Protein AF-A0A165NT62-F1 (afdb_monomer)

Mean predicted aligned error: 22.48 Å

pLDDT: mean 78.44, std 21.03, range [30.36, 98.69]

Solvent-accessible surface area (backbone atoms only — not comparable to full-atom values): 24889 Å² total; per-residue (Å²): 137,85,81,83,83,85,82,81,82,83,83,80,86,77,81,86,83,77,86,80,75,87,80,79,89,75,90,65,97,76,67,52,65,57,55,52,49,51,50,48,31,52,48,32,44,74,72,62,78,40,68,102,75,48,83,80,72,85,88,57,55,73,69,57,46,53,51,48,50,53,50,50,50,50,52,48,54,50,49,52,52,52,50,53,51,50,52,53,50,52,51,51,52,54,52,52,49,52,52,48,53,53,50,52,50,53,49,50,56,50,50,51,51,49,55,50,51,52,51,52,50,52,53,50,52,53,51,48,54,51,52,52,53,52,50,54,52,51,52,51,51,51,54,50,53,52,52,50,51,52,51,51,52,54,50,52,52,52,50,52,54,51,51,54,51,50,52,55,52,52,51,53,52,51,50,56,48,51,54,51,52,49,53,52,51,56,51,49,54,61,52,67,76,48,91,68,93,72,81,73,89,60,71,77,65,75,74,57,71,89,68,77,82,68,66,95,54,86,46,71,66,54,51,50,48,53,52,51,52,50,53,50,52,50,52,50,52,50,51,52,51,50,53,52,49,52,51,51,50,50,54,50,52,50,49,52,52,49,52,56,61,69,66,65,60,100,69,91,65,74,70,65,55,54,53,53,50,52,52,50,52,48,51,51,54,52,51,51,53,50,54,59,55,68,70,71,67,85,83,83,91,82,88,81,89,83,90,78,84,90,80,82,93,80,67,61,74,67,56,52,50,57,50,49,55,53,52,49,54,49,51,54,49,53,50,52,53,49,54,49,51,51,49,52,53,52,52,52,51,52,53,52,48,52,52,52,51,51,51,55,48,52,53,48,50,61,58,65,75,53,73,91,70,62,68,69,70,78,46,44,68,64,50,51,53,52,49,52,52,51,54,50,53,50,51,51,53,53,52,50,52,50,51,54,51,50,50,52,53,49,51,52,52,56,52,58,62,73,76,108

Radius of gyration: 56.51 Å; Cα contacts (8 Å, |Δi|>4): 23; chains: 1; bounding box: 109×86×174 Å

Secondary structure (DSSP, 8-state):
----------------------------SSSHHHHHHHHHHHHHHHTTSS-TT----TTS-HHHHHHHHHHHHHHHHHHHHHHHHHHHHHHHHHHHHHHHHHHHHHHHHHHHHHHHHHHHHHHHHHHHHHHHHHHHHHHHHHHHHHHHHHHHHHHHHHHHHHHHHHHHHHHHHHHHHHHHHHHHHHHHHHHHTS------TTGGGTTS-TTSS--SS--HHHHHHHHHHHHHHHHHHHHHHHHHHHHHHHHHHHHHHHHHHHS--SS--HHHHHHHHHHHHHHHHHHHHHHHHHTSS---------------SSSHHHHHHHHHHHHHHHHHHHHHHHHHHHHHHHHHHHHHHHHHHHHHHHHHHHHHHS-S--HHHHHHHHHHHHHHHHHHHHHHHHHHHHHHHHHHHHHHHHHHHHT-

Sequence (420 aa):
MTTPKKLVHWALDVSFSGFGSPFSDTASSESTTTSSLDYINAQLLAHGFAHDRGLSLEGLSKEDTDRTVKCLLGMLSQRLADMSRTEELTTKMRTLSYDHERLMSMYRDATERAANAEREMNLHKSRLASMTRTLQSTEAAHKHTTSELQRTRTSMQALRTAHQAEVKRLEKEKERMAERWSKIADAQVKLGTTPAGLRCANADVIDAPDVQLRGRGQGFLEVALDQAETARKDLFEQNRRLKGLILSTANEMQRVVHVARVAESPEDPLETAGEKLAILMGSIRESITRLSKSTNEPKSEASASSKSRGSAPGSQKAIDSVEVDRLQAVIDKLRAELDEAQKQAATYAAQTQELFDRFAEDERLRRGEVGEMSVDLMTAPARDEERQRLDARFKELDEERKKFTEAAVRLGREKAVLEV

Organism: NCBI:txid1314783

Foldseek 3Di:
DDDDDDDDDPPPPPPPPPPPDPDDDDDDDPVVLVVLQVVLQVLCVVVVVDDDPGDDPPPDDPVVSVVVSVVSCVVSVVVVVVVVVVVVVVVVVVVVVVVVVVVVVVVVVVVVVVVVVVVVVVVVVVVVVVVVVVVVVVVVVVVVVVVVVVVVVVVVVVVVVVVVVVVVVVVVVVVVVVVVVVVVVVVVVVVVVDPDVDDDPCPVVVPPPPPPVPPDDCDPVNVVVVVVVVVVVVVVVVVVVVVVVVVVVVVVVVVLVVVVVVPPDPDDDPPVSVVVVVVVVVVVVVVVVVVVVVVPDDDDDDDDDDDDDDDDPDPVVVVVVVVVVVVVVVVVVVVVVVVVVVVVVVVVVVVVVVVVVVVVVVVVVVDVVDPDDPPCVVCVVVVVVVVVVVVVVVVVVVVVVVVVVVVVVVVVVVVVVVVD

Structure (mmCIF, N/CA/C/O backbone):
data_AF-A0A165NT62-F1
#
_entry.id   AF-A0A165NT62-F1
#
loop_
_atom_site.group_PDB
_atom_site.id
_atom_site.type_symbol
_atom_site.label_atom_id
_atom_site.label_alt_id
_atom_site.label_comp_id
_atom_site.label_asym_id
_atom_site.label_entity_id
_atom_site.label_seq_id
_atom_site.pdbx_PDB_ins_code
_atom_site.Cartn_x
_atom_site.Cartn_y
_atom_site.Cartn_z
_atom_site.occupancy
_atom_site.B_iso_or_equiv
_atom_site.auth_seq_id
_atom_site.auth_comp_id
_atom_site.auth_asym_id
_atom_site.auth_atom_id
_atom_site.pdbx_PDB_model_num
ATOM 1 N N . MET A 1 1 ? 14.618 20.786 -6.126 1.00 35.81 1 MET A N 1
ATOM 2 C CA . MET A 1 1 ? 15.850 20.287 -6.776 1.00 35.81 1 MET A CA 1
ATOM 3 C C . MET A 1 1 ? 15.646 20.278 -8.280 1.00 35.81 1 MET A C 1
ATOM 5 O O . MET A 1 1 ? 14.919 19.445 -8.799 1.00 35.81 1 MET A O 1
ATOM 9 N N . THR A 1 2 ? 16.207 21.271 -8.962 1.00 39.25 2 THR A N 1
ATOM 10 C CA . THR A 1 2 ? 16.099 21.474 -10.411 1.00 39.25 2 THR A CA 1
ATOM 11 C C . THR A 1 2 ? 17.280 20.812 -11.110 1.00 39.25 2 THR A C 1
ATOM 13 O O . THR A 1 2 ? 18.414 21.264 -10.978 1.00 39.25 2 THR A O 1
ATOM 16 N N . THR A 1 3 ? 17.029 19.735 -11.849 1.00 37.88 3 THR A N 1
ATOM 17 C CA . THR A 1 3 ? 18.039 19.093 -12.699 1.00 37.88 3 THR A CA 1
ATOM 18 C C . THR A 1 3 ? 18.246 19.904 -13.987 1.00 37.88 3 THR A C 1
ATOM 20 O O . THR A 1 3 ? 17.253 20.258 -14.632 1.00 37.88 3 THR A O 1
ATOM 23 N N . PRO A 1 4 ? 19.490 20.191 -14.409 1.00 44.72 4 PRO A N 1
ATOM 24 C CA . PRO A 1 4 ? 19.756 20.985 -15.604 1.00 44.72 4 PRO A CA 1
ATOM 25 C C . PRO A 1 4 ? 19.528 20.165 -16.884 1.00 44.72 4 PRO A C 1
ATOM 27 O O . PRO A 1 4 ? 20.030 19.049 -17.030 1.00 44.72 4 PRO A O 1
ATOM 30 N N . LYS A 1 5 ? 18.785 20.735 -17.841 1.00 46.62 5 LYS A N 1
ATOM 31 C CA . LYS A 1 5 ? 18.609 20.176 -19.189 1.00 46.62 5 LYS A CA 1
ATOM 32 C C . LYS A 1 5 ? 19.883 20.416 -20.008 1.00 46.62 5 LYS A C 1
ATOM 34 O O . LYS A 1 5 ? 20.160 21.545 -20.400 1.00 46.62 5 LYS A O 1
ATOM 39 N N . LYS A 1 6 ? 20.646 19.355 -20.288 1.00 44.91 6 LYS A N 1
ATOM 40 C CA . LYS A 1 6 ? 21.710 19.358 -21.306 1.00 44.91 6 LYS A CA 1
ATOM 41 C C . LYS A 1 6 ? 21.069 19.410 -22.698 1.00 44.91 6 LYS A C 1
ATOM 43 O O . LYS A 1 6 ? 20.623 18.385 -23.205 1.00 44.91 6 LYS A O 1
ATOM 48 N N . LEU A 1 7 ? 21.030 20.594 -23.311 1.00 37.78 7 LEU A N 1
ATOM 49 C CA . LEU A 1 7 ? 20.900 20.723 -24.763 1.00 37.78 7 LEU A CA 1
ATOM 50 C C . LEU A 1 7 ? 22.268 20.419 -25.382 1.00 37.78 7 LEU A C 1
ATOM 52 O O . LEU A 1 7 ? 23.212 21.186 -25.212 1.00 37.78 7 LEU A O 1
ATOM 56 N N . VAL A 1 8 ? 22.372 19.297 -26.087 1.00 37.44 8 VAL A N 1
ATOM 57 C CA . VAL A 1 8 ? 23.515 19.001 -26.956 1.00 37.44 8 VAL A CA 1
ATOM 58 C C . VAL A 1 8 ? 23.093 19.369 -28.374 1.00 37.44 8 VAL A C 1
ATOM 60 O O . VAL A 1 8 ? 22.312 18.657 -29.002 1.00 37.44 8 VAL A O 1
ATOM 63 N N . HIS A 1 9 ? 23.562 20.525 -28.840 1.00 32.22 9 HIS A N 1
ATOM 64 C CA . HIS A 1 9 ? 23.388 21.000 -30.209 1.00 32.22 9 HIS A CA 1
ATOM 65 C C . HIS A 1 9 ? 24.438 20.312 -31.092 1.00 32.22 9 HIS A C 1
ATOM 67 O O . HIS A 1 9 ? 25.623 20.624 -31.003 1.00 32.22 9 HIS A O 1
ATOM 73 N N . TRP A 1 10 ? 24.019 19.371 -31.936 1.00 38.12 10 TRP A N 1
ATOM 74 C CA . TRP A 1 10 ? 24.861 18.840 -33.010 1.00 38.12 10 TRP A CA 1
ATOM 75 C C . TRP A 1 10 ? 24.680 19.718 -34.247 1.00 38.12 10 TRP A C 1
ATOM 77 O O . TRP A 1 10 ? 23.841 19.443 -35.099 1.00 38.12 10 TRP A O 1
ATOM 87 N N . ALA A 1 11 ? 25.436 20.811 -34.321 1.00 36.56 11 ALA A N 1
ATOM 88 C CA . ALA A 1 11 ? 25.645 21.524 -35.575 1.00 36.56 11 ALA A CA 1
ATOM 89 C C . ALA A 1 11 ? 26.866 20.899 -36.260 1.00 36.56 11 ALA A C 1
ATOM 91 O O . ALA A 1 11 ? 28.003 21.224 -35.927 1.00 36.56 11 ALA A O 1
ATOM 92 N N . LEU A 1 12 ? 26.624 19.953 -37.168 1.00 34.59 12 LEU A N 1
ATOM 93 C CA . LEU A 1 12 ? 27.650 19.374 -38.033 1.00 34.59 12 LEU A CA 1
ATOM 94 C C . LEU A 1 12 ? 27.342 19.802 -39.467 1.00 34.59 12 LEU A C 1
ATOM 96 O O . LEU A 1 12 ? 26.862 19.027 -40.285 1.00 34.59 12 LEU A O 1
ATOM 100 N N . ASP A 1 13 ? 27.564 21.088 -39.723 1.00 36.16 13 ASP A N 1
ATOM 101 C CA . ASP A 1 13 ? 27.504 21.679 -41.055 1.00 36.16 13 ASP A CA 1
ATOM 102 C C . ASP A 1 13 ? 28.915 21.601 -41.654 1.00 36.16 13 ASP A C 1
ATOM 104 O O . ASP A 1 13 ? 29.708 22.541 -41.603 1.00 36.16 13 ASP A O 1
ATOM 108 N N . VAL A 1 14 ? 29.287 20.405 -42.118 1.00 36.56 14 VAL A N 1
ATOM 109 C CA . VAL A 1 14 ? 30.530 20.187 -42.867 1.00 36.56 14 VAL A CA 1
ATOM 110 C C . VAL A 1 14 ? 30.176 20.270 -44.344 1.00 36.56 14 VAL A C 1
ATOM 112 O O . VAL A 1 14 ? 29.919 19.272 -45.014 1.00 36.56 14 VAL A O 1
ATOM 115 N N . SER A 1 15 ? 30.148 21.501 -44.848 1.00 35.22 15 SER A N 1
ATOM 116 C CA . SER A 1 15 ? 30.191 21.777 -46.281 1.00 35.22 15 SER A CA 1
ATOM 117 C C . SER A 1 15 ? 31.546 21.321 -46.828 1.00 35.22 15 SER A C 1
ATOM 119 O O . SER A 1 15 ? 32.544 22.032 -46.742 1.00 35.22 15 SER A O 1
ATOM 121 N N . PHE A 1 16 ? 31.590 20.107 -47.374 1.00 37.41 16 PHE A N 1
ATOM 122 C CA . PHE A 1 16 ? 32.742 19.556 -48.090 1.00 37.41 16 PHE A CA 1
ATOM 123 C C . PHE A 1 16 ? 32.672 19.976 -49.571 1.00 37.41 16 PHE A C 1
ATOM 125 O O . PHE A 1 16 ? 32.507 19.157 -50.469 1.00 37.41 16 PHE A O 1
ATOM 132 N N . SER A 1 17 ? 32.754 21.282 -49.841 1.00 38.53 17 SER A N 1
ATOM 133 C CA . SER A 1 17 ? 32.900 21.846 -51.192 1.00 38.53 17 SER A CA 1
ATOM 134 C C . SER A 1 17 ? 34.313 22.406 -51.361 1.00 38.53 17 SER A C 1
ATOM 136 O O . SER A 1 17 ? 34.548 23.610 -51.387 1.00 38.53 17 SER A O 1
ATOM 138 N N . GLY A 1 18 ? 35.281 21.496 -51.443 1.00 40.38 18 GLY A N 1
ATOM 139 C CA . GLY A 1 18 ? 36.703 21.823 -51.544 1.00 40.38 18 GLY A CA 1
ATOM 140 C C . GLY A 1 18 ? 37.464 20.947 -52.532 1.00 40.38 18 GLY A C 1
ATOM 141 O O . GLY A 1 18 ? 38.625 20.651 -52.293 1.00 40.38 18 GLY A O 1
ATOM 142 N N . PHE A 1 19 ? 36.832 20.511 -53.626 1.00 40.09 19 PHE A N 1
ATOM 143 C CA . PHE A 1 19 ? 37.537 19.924 -54.773 1.00 40.09 19 PHE A CA 1
ATOM 144 C C . PHE A 1 19 ? 37.564 20.940 -55.923 1.00 40.09 19 PHE A C 1
ATOM 146 O O . PHE A 1 19 ? 36.937 20.781 -56.967 1.00 40.09 19 PHE A O 1
ATOM 153 N N . GLY A 1 20 ? 38.267 22.049 -55.684 1.00 34.66 20 GLY A N 1
ATOM 154 C CA . GLY A 1 20 ? 38.686 22.969 -56.734 1.00 34.66 20 GLY A CA 1
ATOM 155 C C . GLY A 1 20 ? 39.845 22.342 -57.500 1.00 34.66 20 GLY A C 1
ATOM 156 O O . GLY A 1 20 ? 40.977 22.342 -57.027 1.00 34.66 20 GLY A O 1
ATOM 157 N N . SER A 1 21 ? 39.544 21.773 -58.663 1.00 35.66 21 SER A N 1
ATOM 158 C CA . SER A 1 21 ? 40.531 21.298 -59.633 1.00 35.66 21 SER A CA 1
ATOM 159 C C . SER A 1 21 ? 41.421 22.455 -60.115 1.00 35.66 21 SER A C 1
ATOM 161 O O . SER A 1 21 ? 40.876 23.471 -60.555 1.00 35.66 21 SER A O 1
ATOM 163 N N . PRO A 1 22 ? 42.760 22.320 -60.133 1.00 43.28 22 PRO A N 1
ATOM 164 C CA . PRO A 1 22 ? 43.626 23.237 -60.857 1.00 43.28 22 PRO A CA 1
ATOM 165 C C . PRO A 1 22 ? 43.617 22.842 -62.340 1.00 43.28 22 PRO A C 1
ATOM 167 O O . PRO A 1 22 ? 44.419 22.025 -62.782 1.00 43.28 22 PRO A O 1
ATOM 170 N N . PHE A 1 23 ? 42.686 23.392 -63.122 1.00 38.75 23 PHE A N 1
ATOM 171 C CA . PHE A 1 23 ? 42.827 23.389 -64.580 1.00 38.75 23 PHE A CA 1
ATOM 172 C C . PHE A 1 23 ? 43.719 24.566 -64.981 1.00 38.75 23 PHE A C 1
ATOM 174 O O . PHE A 1 23 ? 43.279 25.712 -65.041 1.00 38.75 23 PHE A O 1
ATOM 181 N N . SER A 1 24 ? 44.994 24.272 -65.228 1.00 40.62 24 SER A N 1
ATOM 182 C CA . SER A 1 24 ? 45.867 25.126 -66.029 1.00 40.62 24 SER A CA 1
ATOM 183 C C . SER A 1 24 ? 45.744 24.692 -67.486 1.00 40.62 24 SER A C 1
ATOM 185 O O . SER A 1 24 ? 46.372 23.725 -67.910 1.00 40.62 24 SER A O 1
ATOM 187 N N . ASP A 1 25 ? 44.933 25.416 -68.253 1.00 45.62 25 ASP A N 1
ATOM 188 C CA . ASP A 1 25 ? 45.000 25.401 -69.711 1.00 45.62 25 ASP A CA 1
ATOM 189 C C . ASP A 1 25 ? 46.248 26.175 -70.143 1.00 45.62 25 ASP A C 1
ATOM 191 O O . ASP A 1 25 ? 46.292 27.395 -70.010 1.00 45.62 25 ASP A O 1
ATOM 195 N N . THR A 1 26 ? 47.281 25.479 -70.624 1.00 44.12 26 THR A N 1
ATOM 196 C CA . THR A 1 26 ? 48.184 25.957 -71.691 1.00 44.12 26 THR A CA 1
ATOM 197 C C . THR A 1 26 ? 49.170 24.856 -72.133 1.00 44.12 26 THR A C 1
ATOM 199 O O . THR A 1 26 ? 50.066 24.469 -71.396 1.00 44.12 26 THR A O 1
ATOM 202 N N . ALA A 1 27 ? 49.011 24.418 -73.391 1.00 42.59 27 ALA A N 1
ATOM 203 C CA . ALA A 1 27 ? 50.018 23.862 -74.314 1.00 42.59 27 ALA A CA 1
ATOM 204 C C . ALA A 1 27 ? 50.760 22.531 -73.991 1.00 42.59 27 ALA A C 1
ATOM 206 O O . ALA A 1 27 ? 51.778 22.533 -73.311 1.00 42.59 27 ALA A O 1
ATOM 207 N N . SER A 1 28 ? 50.334 21.419 -74.626 1.00 38.12 28 SER A N 1
ATOM 208 C CA . SER A 1 28 ? 51.176 20.429 -75.360 1.00 38.12 28 SER A CA 1
ATOM 209 C C . SER A 1 28 ? 50.359 19.160 -75.702 1.00 38.12 28 SER A C 1
ATOM 211 O O . SER A 1 28 ? 50.037 18.363 -74.820 1.00 38.12 28 SER A O 1
ATOM 213 N N . SER A 1 29 ? 50.011 18.952 -76.980 1.00 46.81 29 SER A N 1
ATOM 214 C CA . SER A 1 29 ? 49.073 17.899 -77.445 1.00 46.81 29 SER A CA 1
ATOM 215 C C . SER A 1 29 ? 49.694 16.516 -77.733 1.00 46.81 29 SER A C 1
ATOM 217 O O . SER A 1 29 ? 49.044 15.662 -78.348 1.00 46.81 29 SER A O 1
ATOM 219 N N . GLU A 1 30 ? 50.935 16.276 -77.306 1.00 47.09 30 GLU A N 1
ATOM 220 C CA . GLU A 1 30 ? 51.588 14.950 -77.372 1.00 47.09 30 GLU A CA 1
ATOM 221 C C . GLU A 1 30 ? 52.030 14.414 -76.001 1.00 47.09 30 GLU A C 1
ATOM 223 O O . GLU A 1 30 ? 52.211 13.210 -75.843 1.00 47.09 30 GLU A O 1
ATOM 228 N N . SER A 1 31 ? 52.113 15.269 -74.977 1.00 49.38 31 SER A N 1
ATOM 229 C CA . SER A 1 31 ? 52.533 14.903 -73.611 1.00 49.38 31 SER A CA 1
ATOM 230 C C . SER A 1 31 ? 51.362 14.556 -72.674 1.00 49.38 31 SER A C 1
ATOM 232 O O . SER A 1 31 ? 51.572 14.159 -71.532 1.00 49.38 31 SER A O 1
ATOM 234 N N . THR A 1 32 ? 50.121 14.747 -73.129 1.00 54.16 32 THR A N 1
ATOM 235 C CA . THR A 1 32 ? 48.883 14.615 -72.333 1.00 54.16 32 THR A CA 1
ATOM 236 C C . THR A 1 32 ? 48.309 13.195 -72.337 1.00 54.16 32 THR A C 1
ATOM 238 O O . THR A 1 32 ? 47.639 12.781 -71.388 1.00 54.16 32 THR A O 1
ATOM 241 N N . THR A 1 33 ? 48.582 12.425 -73.390 1.00 56.81 33 THR A N 1
ATOM 242 C CA . THR A 1 33 ? 48.130 11.033 -73.533 1.00 56.81 33 THR A CA 1
ATOM 243 C C . THR A 1 33 ? 48.892 10.081 -72.614 1.00 56.81 33 THR A C 1
ATOM 245 O O . THR A 1 33 ? 48.287 9.175 -72.045 1.00 56.81 33 THR A O 1
ATOM 248 N N . THR A 1 34 ? 50.194 10.305 -72.413 1.00 61.56 34 THR A N 1
ATOM 249 C CA . THR A 1 34 ? 51.020 9.482 -71.516 1.00 61.56 34 THR A CA 1
ATOM 250 C C . THR A 1 34 ? 50.660 9.719 -70.049 1.00 61.56 34 THR A C 1
ATOM 252 O O . THR A 1 34 ? 50.436 8.759 -69.322 1.00 61.56 34 THR A O 1
ATOM 255 N N . SER A 1 35 ? 50.468 10.975 -69.630 1.00 72.31 35 SER A N 1
ATOM 256 C CA . SER A 1 35 ? 50.110 11.308 -68.242 1.00 72.31 35 SER A CA 1
ATOM 257 C C . SER A 1 35 ? 48.720 10.808 -67.829 1.00 72.31 35 SER A C 1
ATOM 259 O O . SER A 1 35 ? 48.525 10.383 -66.689 1.00 72.31 35 SER A O 1
ATOM 261 N N . SER A 1 36 ? 47.756 10.811 -68.755 1.00 80.56 36 SER A N 1
ATOM 262 C CA . SER A 1 36 ? 46.411 10.272 -68.512 1.00 80.56 36 SER A CA 1
ATOM 263 C C . SER A 1 36 ? 46.431 8.748 -68.359 1.00 80.56 36 SER A C 1
ATOM 265 O O . SER A 1 36 ? 45.757 8.207 -67.485 1.00 80.56 36 SER A O 1
ATOM 267 N N . LEU A 1 37 ? 47.225 8.054 -69.180 1.00 84.69 37 LEU A N 1
ATOM 268 C CA . LEU A 1 37 ? 47.390 6.602 -69.119 1.00 84.69 37 LEU A CA 1
ATOM 269 C C . LEU A 1 37 ? 48.141 6.172 -67.851 1.00 84.69 37 LEU A C 1
ATOM 271 O O . LEU A 1 37 ? 47.722 5.218 -67.199 1.00 84.69 37 LEU A O 1
ATOM 275 N N . ASP A 1 38 ? 49.178 6.910 -67.449 1.00 87.00 38 ASP A N 1
ATOM 276 C CA . ASP A 1 38 ? 49.904 6.672 -66.197 1.00 87.00 38 ASP A CA 1
ATOM 277 C C . ASP A 1 38 ? 48.993 6.842 -64.972 1.00 87.00 38 ASP A C 1
ATOM 279 O O . ASP A 1 38 ? 49.028 6.019 -64.056 1.00 87.00 38 ASP A O 1
ATOM 283 N N . TYR A 1 39 ? 48.115 7.853 -64.972 1.00 89.38 39 TYR A N 1
ATOM 284 C CA . TYR A 1 39 ? 47.104 8.037 -63.925 1.00 89.38 39 TYR A CA 1
ATOM 285 C C . TYR A 1 39 ? 46.097 6.878 -63.873 1.00 89.38 39 TYR A C 1
ATOM 287 O O . TYR A 1 39 ? 45.803 6.368 -62.790 1.00 89.38 39 TYR A O 1
ATOM 295 N N . ILE A 1 40 ? 45.594 6.422 -65.028 1.00 91.19 40 ILE A N 1
ATOM 296 C CA . ILE A 1 40 ? 44.704 5.252 -65.098 1.00 91.19 40 ILE A CA 1
ATOM 297 C C . ILE A 1 40 ? 45.423 4.017 -64.565 1.00 91.19 40 ILE A C 1
ATOM 299 O O . ILE A 1 40 ? 44.861 3.308 -63.740 1.00 91.19 40 ILE A O 1
ATOM 303 N N . ASN A 1 41 ? 46.660 3.765 -64.994 1.00 91.06 41 ASN A N 1
ATOM 304 C CA . ASN A 1 41 ? 47.432 2.612 -64.545 1.00 91.06 41 ASN A CA 1
ATOM 305 C C . ASN A 1 41 ? 47.714 2.671 -63.044 1.00 91.06 41 ASN A C 1
ATOM 307 O O . ASN A 1 41 ? 47.543 1.660 -62.367 1.00 91.06 41 ASN A O 1
ATOM 311 N N . ALA A 1 42 ? 48.048 3.845 -62.504 1.00 89.38 42 ALA A N 1
ATOM 312 C CA . ALA A 1 42 ? 48.196 4.038 -61.067 1.00 89.38 42 ALA A CA 1
ATOM 313 C C . ALA A 1 42 ? 46.894 3.719 -60.316 1.00 89.38 42 ALA A C 1
ATOM 315 O O . ALA A 1 42 ? 46.935 3.020 -59.306 1.00 89.38 42 ALA A O 1
ATOM 316 N N . GLN A 1 43 ? 45.738 4.161 -60.823 1.00 90.19 43 GLN A N 1
ATOM 317 C CA . GLN A 1 43 ? 44.448 3.886 -60.185 1.00 90.19 43 GLN A CA 1
ATOM 318 C C . GLN A 1 43 ? 43.986 2.436 -60.338 1.00 90.19 43 GLN A C 1
ATOM 320 O O . GLN A 1 43 ? 43.478 1.841 -59.390 1.00 90.19 43 GLN A O 1
ATOM 325 N N . LEU A 1 44 ? 44.196 1.826 -61.502 1.00 90.25 44 LEU A N 1
ATOM 326 C CA . LEU A 1 44 ? 43.893 0.416 -61.720 1.00 90.25 44 LEU A CA 1
ATOM 327 C C . LEU A 1 44 ? 44.769 -0.480 -60.843 1.00 90.25 44 LEU A C 1
ATOM 329 O O . LEU A 1 44 ? 44.264 -1.458 -60.303 1.00 90.25 44 LEU A O 1
ATOM 333 N N . LEU A 1 45 ? 46.048 -0.142 -60.658 1.00 92.00 45 LEU A N 1
ATOM 334 C CA . LEU A 1 45 ? 46.934 -0.851 -59.733 1.00 92.00 45 LEU A CA 1
ATOM 335 C C . LEU A 1 45 ? 46.521 -0.615 -58.271 1.00 92.00 45 LEU A C 1
ATOM 337 O O . LEU A 1 45 ? 46.403 -1.578 -57.518 1.00 92.00 45 LEU A O 1
ATOM 341 N N . ALA A 1 46 ? 46.239 0.632 -57.873 1.00 89.00 46 ALA A N 1
ATOM 342 C CA . ALA A 1 46 ? 45.857 0.977 -56.499 1.00 89.00 46 ALA A CA 1
ATOM 343 C C . ALA A 1 46 ? 44.553 0.298 -56.051 1.00 89.00 46 ALA A C 1
ATOM 345 O O . ALA A 1 46 ? 44.440 -0.137 -54.906 1.00 89.00 46 ALA A O 1
ATOM 346 N N . HIS A 1 47 ? 43.585 0.163 -56.959 1.00 87.94 47 HIS A N 1
ATOM 347 C CA . HIS A 1 47 ? 42.331 -0.544 -56.703 1.00 87.94 47 HIS A CA 1
ATOM 348 C C . HIS A 1 47 ? 42.391 -2.052 -57.021 1.00 87.94 47 HIS A C 1
ATOM 350 O O . HIS A 1 47 ? 41.389 -2.746 -56.847 1.00 87.94 47 HIS A O 1
ATOM 356 N N . GLY A 1 48 ? 43.544 -2.572 -57.462 1.00 89.50 48 GLY A N 1
ATOM 357 C CA . GLY A 1 48 ? 43.764 -4.000 -57.725 1.00 89.50 48 GLY A CA 1
ATOM 358 C C . GLY A 1 48 ? 43.082 -4.545 -58.986 1.00 89.50 48 GLY A C 1
ATOM 359 O O . GLY A 1 48 ? 42.896 -5.753 -59.115 1.00 89.50 48 GLY A O 1
ATOM 360 N N . PHE A 1 49 ? 42.686 -3.677 -59.918 1.00 89.75 49 PHE A N 1
ATOM 361 C CA . PHE A 1 49 ? 42.093 -4.064 -61.202 1.00 89.75 49 PHE A CA 1
ATOM 362 C C . PHE A 1 49 ? 43.130 -4.537 -62.232 1.00 89.75 49 PHE A C 1
ATOM 364 O O . PHE A 1 49 ? 42.782 -5.282 -63.147 1.00 89.75 49 PHE A O 1
ATOM 371 N N . ALA A 1 50 ? 44.393 -4.124 -62.096 1.00 88.00 50 ALA A N 1
ATOM 372 C CA . ALA A 1 50 ? 45.510 -4.568 -62.929 1.00 88.00 50 ALA A CA 1
ATOM 373 C C . ALA A 1 50 ? 46.660 -5.094 -62.055 1.00 88.00 50 ALA A C 1
ATOM 375 O O . ALA A 1 50 ? 46.755 -4.740 -60.883 1.00 88.00 50 ALA A O 1
ATOM 376 N N . HIS A 1 51 ? 47.539 -5.917 -62.631 1.00 84.75 51 HIS A N 1
ATOM 377 C CA . HIS A 1 51 ? 48.718 -6.465 -61.949 1.00 84.75 51 HIS A CA 1
ATOM 378 C C . HIS A 1 51 ? 50.016 -6.026 -62.662 1.00 84.75 51 HIS A C 1
ATOM 380 O O . HIS A 1 51 ? 50.041 -5.873 -63.885 1.00 84.75 51 HIS A O 1
ATOM 386 N N . ASP A 1 52 ? 51.079 -5.822 -61.879 1.00 74.12 52 ASP A N 1
ATOM 387 C CA . ASP A 1 52 ? 52.505 -5.636 -62.221 1.00 74.12 52 ASP A CA 1
ATOM 388 C C . ASP A 1 52 ? 52.949 -4.509 -63.179 1.00 74.12 52 ASP A C 1
ATOM 390 O O . ASP A 1 52 ? 53.911 -3.811 -62.858 1.00 74.12 52 ASP A O 1
ATOM 394 N N . ARG A 1 53 ? 52.339 -4.312 -64.356 1.00 77.50 53 ARG A N 1
ATOM 395 C CA . ARG A 1 53 ? 52.817 -3.318 -65.356 1.00 77.50 53 ARG A CA 1
ATOM 396 C C . ARG A 1 53 ? 51.744 -2.400 -65.943 1.00 77.50 53 ARG A C 1
ATOM 398 O O . ARG A 1 53 ? 52.060 -1.560 -66.780 1.00 77.50 53 ARG A O 1
ATOM 405 N N . GLY A 1 54 ? 50.503 -2.518 -65.473 1.00 83.12 54 GLY A N 1
ATOM 406 C CA . GLY A 1 54 ? 49.384 -1.732 -65.990 1.00 83.12 54 GLY A CA 1
ATOM 407 C C . GLY A 1 54 ? 49.006 -2.109 -67.426 1.00 83.12 54 GLY A C 1
ATOM 408 O O . GLY A 1 54 ? 49.473 -3.102 -67.984 1.00 83.12 54 GLY A O 1
ATOM 409 N N . LEU A 1 55 ? 48.112 -1.326 -68.016 1.00 86.94 55 LEU A N 1
ATOM 410 C CA . LEU A 1 55 ? 47.696 -1.458 -69.405 1.00 86.94 55 LEU A CA 1
ATOM 411 C C . LEU A 1 55 ? 48.704 -0.733 -70.303 1.00 86.94 55 LEU A C 1
ATOM 413 O O . LEU A 1 55 ? 48.967 0.453 -70.106 1.00 86.94 55 LEU A O 1
ATOM 417 N N . SER A 1 56 ? 49.239 -1.430 -71.305 1.00 88.88 56 SER A N 1
ATOM 418 C CA . SER A 1 56 ? 49.962 -0.801 -72.414 1.00 88.88 56 SER A CA 1
ATOM 419 C C . SER A 1 56 ? 49.025 -0.677 -73.613 1.00 88.88 56 SER A C 1
ATOM 421 O O . SER A 1 56 ? 48.399 -1.660 -74.007 1.00 88.88 56 SER A O 1
ATOM 423 N N . LEU A 1 57 ? 48.919 0.527 -74.181 1.00 87.25 57 LEU A N 1
ATOM 424 C CA . LEU A 1 57 ? 48.145 0.810 -75.400 1.00 87.25 57 LEU A CA 1
ATOM 425 C C . LEU A 1 57 ? 49.061 0.982 -76.630 1.00 87.25 57 LEU A C 1
ATOM 427 O O . LEU A 1 57 ? 48.674 1.582 -77.632 1.00 87.25 57 LEU A O 1
ATOM 431 N N . GLU A 1 58 ? 50.293 0.474 -76.552 1.00 86.00 58 GLU A N 1
ATOM 432 C CA . GLU A 1 58 ? 51.276 0.536 -77.633 1.00 86.00 58 GLU A CA 1
ATOM 433 C C . GLU A 1 58 ? 50.783 -0.266 -78.854 1.00 86.00 58 GLU A C 1
ATOM 435 O O . GLU A 1 58 ? 50.521 -1.463 -78.764 1.00 86.00 58 GLU A O 1
ATOM 440 N N . GLY A 1 59 ? 50.608 0.409 -79.997 1.00 84.88 59 GLY A N 1
ATOM 441 C CA . GLY A 1 59 ? 50.098 -0.185 -81.243 1.00 84.88 59 GLY A CA 1
ATOM 442 C C . GLY A 1 59 ? 48.671 0.219 -81.638 1.00 84.88 59 GLY A C 1
ATOM 443 O O . GLY A 1 59 ? 48.237 -0.117 -82.739 1.00 84.88 59 GLY A O 1
ATOM 444 N N . LEU A 1 60 ? 47.952 0.968 -80.794 1.00 87.62 60 LEU A N 1
ATOM 445 C CA . LEU A 1 60 ? 46.653 1.558 -81.143 1.00 87.62 60 LEU A CA 1
ATOM 446 C C . LEU A 1 60 ? 46.811 2.882 -81.904 1.00 87.62 60 LEU A C 1
ATOM 448 O O . LEU A 1 60 ? 47.745 3.653 -81.672 1.00 87.62 60 LEU A O 1
ATOM 452 N N . SER A 1 61 ? 45.862 3.170 -82.803 1.00 91.50 61 SER A N 1
ATOM 453 C CA . SER A 1 61 ? 45.763 4.488 -83.437 1.00 91.50 61 SER A CA 1
ATOM 454 C C . SER A 1 61 ? 45.476 5.555 -82.370 1.00 91.50 61 SER A C 1
ATOM 456 O O . SER A 1 61 ? 44.856 5.267 -81.345 1.00 91.50 61 SER A O 1
ATOM 458 N N . LYS A 1 62 ? 45.913 6.804 -82.583 1.00 86.81 62 LYS A N 1
ATOM 459 C CA . LYS A 1 62 ? 45.708 7.888 -81.602 1.00 86.81 62 LYS A CA 1
ATOM 460 C C . LYS A 1 62 ? 44.226 8.061 -81.231 1.00 86.81 62 LYS A C 1
ATOM 462 O O . LYS A 1 62 ? 43.901 8.228 -80.061 1.00 86.81 62 LYS A O 1
ATOM 467 N N . GLU A 1 63 ? 43.332 7.949 -82.214 1.00 90.88 63 GLU A N 1
ATOM 468 C CA . GLU A 1 63 ? 41.885 8.067 -82.008 1.00 90.88 63 GLU A CA 1
ATOM 469 C C . GLU A 1 63 ? 41.315 6.934 -81.144 1.00 90.88 63 GLU A C 1
ATOM 471 O O . GLU A 1 63 ? 40.483 7.183 -80.268 1.00 90.88 63 GLU A O 1
ATOM 476 N N . ASP A 1 64 ? 41.768 5.697 -81.359 1.00 90.31 64 ASP A N 1
ATOM 477 C CA . ASP A 1 64 ? 41.307 4.539 -80.589 1.00 90.31 64 ASP A CA 1
ATOM 478 C C . ASP A 1 64 ? 41.880 4.537 -79.166 1.00 90.31 64 ASP A C 1
ATOM 480 O O . ASP A 1 64 ? 41.174 4.189 -78.213 1.00 90.31 64 ASP A O 1
ATOM 484 N N . THR A 1 65 ? 43.124 4.999 -78.999 1.00 88.94 65 THR A N 1
ATOM 485 C CA . THR A 1 65 ? 43.748 5.227 -77.687 1.00 88.94 65 THR A CA 1
ATOM 486 C C . THR A 1 65 ? 42.948 6.248 -76.881 1.00 88.94 65 THR A C 1
ATOM 488 O O . THR A 1 65 ? 42.563 5.958 -75.749 1.00 88.94 65 THR A O 1
ATOM 491 N N . ASP A 1 66 ? 42.596 7.394 -77.471 1.00 87.31 66 ASP A N 1
ATOM 492 C CA . ASP A 1 66 ? 41.810 8.434 -76.796 1.00 87.31 66 ASP A CA 1
ATOM 493 C C . ASP A 1 66 ? 40.400 7.952 -76.418 1.00 87.31 66 ASP A C 1
ATOM 495 O O . ASP A 1 66 ? 39.893 8.276 -75.339 1.00 87.31 66 ASP A O 1
ATOM 499 N N . ARG A 1 67 ? 39.748 7.154 -77.278 1.00 92.69 67 ARG A N 1
ATOM 500 C CA . ARG A 1 67 ? 38.442 6.539 -76.971 1.00 92.69 67 ARG A CA 1
ATOM 501 C C . ARG A 1 67 ? 38.543 5.550 -75.815 1.00 92.69 67 ARG A C 1
ATOM 503 O O . ARG A 1 67 ? 37.700 5.576 -74.919 1.00 92.69 67 ARG A O 1
ATOM 510 N N . THR A 1 68 ? 39.577 4.712 -75.819 1.00 91.12 68 THR A N 1
ATOM 511 C CA . THR A 1 68 ? 39.816 3.710 -74.772 1.00 91.12 68 THR A CA 1
ATOM 512 C C . THR A 1 68 ? 40.123 4.382 -73.438 1.00 91.12 68 THR A C 1
ATOM 514 O O . THR A 1 68 ? 39.503 4.052 -72.432 1.00 91.12 68 THR A O 1
ATOM 517 N N . VAL A 1 69 ? 40.995 5.393 -73.438 1.00 90.56 69 VAL A N 1
ATOM 518 C CA . VAL A 1 69 ? 41.314 6.221 -72.266 1.00 90.56 69 VAL A CA 1
ATOM 519 C C . VAL A 1 69 ? 40.054 6.888 -71.711 1.00 90.56 69 VAL A C 1
ATOM 521 O O . VAL A 1 69 ? 39.770 6.747 -70.525 1.00 90.56 69 VAL A O 1
ATOM 524 N N . LYS A 1 70 ? 39.232 7.534 -72.551 1.00 92.44 70 LYS A N 1
ATOM 525 C CA . LYS A 1 70 ? 37.959 8.141 -72.110 1.00 92.44 70 LYS A CA 1
ATOM 526 C C . LYS A 1 70 ? 36.990 7.118 -71.518 1.00 92.44 70 LYS A C 1
ATOM 528 O O . LYS A 1 70 ? 36.356 7.406 -70.506 1.00 92.44 70 LYS A O 1
ATOM 533 N N . CYS A 1 71 ? 36.885 5.934 -72.121 1.00 94.06 71 CYS A N 1
ATOM 534 C CA . CYS A 1 71 ? 36.048 4.850 -71.609 1.00 94.06 71 CYS A CA 1
ATOM 535 C C . CYS A 1 71 ? 36.541 4.359 -70.237 1.00 94.06 71 CYS A C 1
ATOM 537 O O . CYS A 1 71 ? 35.750 4.270 -69.299 1.00 94.06 71 CYS A O 1
ATOM 539 N N . LEU A 1 72 ? 37.851 4.128 -70.089 1.00 91.75 72 LEU A N 1
ATOM 540 C CA . LEU A 1 72 ? 38.465 3.698 -68.831 1.00 91.75 72 LEU A CA 1
ATOM 541 C C . LEU A 1 72 ? 38.332 4.757 -67.732 1.00 91.75 72 LEU A C 1
ATOM 543 O O . LEU A 1 72 ? 37.968 4.404 -66.614 1.00 91.75 72 LEU A O 1
ATOM 547 N N . LEU A 1 73 ? 38.541 6.047 -68.030 1.00 90.38 73 LEU A N 1
ATOM 548 C CA . LEU A 1 73 ? 38.265 7.127 -67.072 1.00 90.38 73 LEU A CA 1
ATOM 549 C C . LEU A 1 73 ? 36.779 7.182 -66.697 1.00 90.38 73 LEU A C 1
ATOM 551 O O . LEU A 1 73 ? 36.453 7.375 -65.527 1.00 90.38 73 LEU A O 1
ATOM 555 N N . GLY A 1 74 ? 35.873 6.996 -67.660 1.00 93.75 74 GLY A N 1
ATOM 556 C CA . GLY A 1 74 ? 34.432 6.931 -67.413 1.00 93.75 74 GLY A CA 1
ATOM 557 C C . GLY A 1 74 ? 34.063 5.797 -66.453 1.00 93.75 74 GLY A C 1
ATOM 558 O O . GLY A 1 74 ? 33.410 6.029 -65.440 1.00 93.75 74 GLY A O 1
ATOM 559 N N . MET A 1 75 ? 34.560 4.586 -66.708 1.00 93.12 75 MET A N 1
ATOM 560 C CA . MET A 1 75 ? 34.344 3.435 -65.827 1.00 93.12 75 MET A CA 1
ATOM 561 C C . MET A 1 75 ? 34.994 3.615 -64.450 1.00 93.12 75 MET A C 1
ATOM 563 O O . MET A 1 75 ? 34.388 3.265 -63.438 1.00 93.12 75 MET A O 1
ATOM 567 N N . LEU A 1 76 ? 36.206 4.173 -64.391 1.00 92.62 76 LEU A N 1
ATOM 568 C CA . LEU A 1 76 ? 36.922 4.397 -63.136 1.00 92.62 76 LEU A CA 1
ATOM 569 C C . LEU A 1 76 ? 36.234 5.471 -62.284 1.00 92.62 76 LEU A C 1
ATOM 571 O O . LEU A 1 76 ? 36.018 5.259 -61.095 1.00 92.62 76 LEU A O 1
ATOM 575 N N . SER A 1 77 ? 35.820 6.586 -62.890 1.00 92.06 77 SER A N 1
ATOM 576 C CA . SER A 1 77 ? 35.058 7.642 -62.206 1.00 92.06 77 SER A CA 1
ATOM 577 C C . SER A 1 77 ? 33.707 7.139 -61.697 1.00 92.06 77 SER A C 1
ATOM 579 O O . SER A 1 77 ? 33.355 7.406 -60.547 1.00 92.06 77 SER A O 1
ATOM 581 N N . GLN A 1 78 ? 32.990 6.341 -62.495 1.00 95.25 78 GLN A N 1
ATOM 582 C CA . GLN A 1 78 ? 31.762 5.685 -62.052 1.00 95.25 78 GLN A CA 1
ATOM 583 C C . GLN A 1 78 ? 32.030 4.744 -60.871 1.00 95.25 78 GLN A C 1
ATOM 585 O O . GLN A 1 78 ? 31.319 4.796 -59.869 1.00 95.25 78 GLN A O 1
ATOM 590 N N . ARG A 1 79 ? 33.086 3.925 -60.940 1.00 94.06 79 ARG A N 1
ATOM 591 C CA . ARG A 1 79 ? 33.439 2.997 -59.860 1.00 94.06 79 ARG A CA 1
ATOM 592 C C . ARG A 1 79 ? 33.823 3.718 -58.569 1.00 94.06 79 ARG A C 1
ATOM 594 O O . ARG A 1 79 ? 33.438 3.258 -57.495 1.00 94.06 79 ARG A O 1
ATOM 601 N N . LEU A 1 80 ? 34.559 4.823 -58.663 1.00 91.44 80 LEU A N 1
ATOM 602 C CA . LEU A 1 80 ? 34.899 5.661 -57.513 1.00 91.44 80 LEU A CA 1
ATOM 603 C C . LEU A 1 80 ? 33.639 6.245 -56.860 1.00 91.44 80 LEU A C 1
ATOM 605 O O . LEU A 1 80 ? 33.516 6.188 -55.639 1.00 91.44 80 LEU A O 1
ATOM 609 N N . ALA A 1 81 ? 32.677 6.720 -57.658 1.00 96.00 81 ALA A N 1
ATOM 610 C CA . ALA A 1 81 ? 31.389 7.203 -57.154 1.00 96.00 81 ALA A CA 1
ATOM 611 C C . ALA A 1 81 ? 30.543 6.085 -56.510 1.00 96.00 81 ALA A C 1
ATOM 613 O O . ALA A 1 81 ? 29.887 6.298 -55.489 1.00 96.00 81 ALA A O 1
ATOM 614 N N . ASP A 1 82 ? 30.574 4.872 -57.067 1.00 96.56 82 ASP A N 1
ATOM 615 C CA . ASP A 1 82 ? 29.890 3.715 -56.482 1.00 96.56 82 ASP A CA 1
ATOM 616 C C . ASP A 1 82 ? 30.535 3.282 -55.157 1.00 96.56 82 ASP A C 1
ATOM 618 O O . ASP A 1 82 ? 29.826 2.954 -54.199 1.00 96.56 82 ASP A O 1
ATOM 622 N N . MET A 1 83 ? 31.871 3.298 -55.073 1.00 94.25 83 MET A N 1
ATOM 623 C CA . MET A 1 83 ? 32.597 3.034 -53.828 1.00 94.25 83 MET A CA 1
ATOM 624 C C . MET A 1 83 ? 32.266 4.077 -52.760 1.00 94.25 83 MET A C 1
ATOM 626 O O . MET A 1 83 ? 31.861 3.688 -51.665 1.00 94.25 83 MET A O 1
ATOM 630 N N . SER A 1 84 ? 32.336 5.373 -53.083 1.00 95.06 84 SER A N 1
ATOM 631 C CA . SER A 1 84 ? 32.019 6.438 -52.122 1.00 95.06 84 SER A CA 1
ATOM 632 C C . SER A 1 84 ? 30.572 6.340 -51.630 1.00 95.06 84 SER A C 1
ATOM 634 O O . SER A 1 84 ? 30.311 6.393 -50.428 1.00 95.06 84 SER A O 1
ATOM 636 N N . ARG A 1 85 ? 29.617 6.073 -52.532 1.00 98.00 85 ARG A N 1
ATOM 637 C CA . ARG A 1 85 ? 28.215 5.835 -52.162 1.00 98.00 85 ARG A CA 1
ATOM 638 C C . ARG A 1 85 ? 28.060 4.614 -51.254 1.00 98.00 85 ARG A C 1
ATOM 640 O O . ARG A 1 85 ? 27.257 4.641 -50.320 1.00 98.00 85 ARG A O 1
ATOM 647 N N . THR A 1 86 ? 28.798 3.538 -51.516 1.00 97.38 86 THR A N 1
ATOM 648 C CA . THR A 1 86 ? 28.758 2.321 -50.693 1.00 97.38 86 THR A CA 1
ATOM 649 C C . THR A 1 86 ? 29.311 2.585 -49.293 1.00 97.38 86 THR A C 1
ATOM 651 O O . THR A 1 86 ? 28.717 2.143 -48.307 1.00 97.38 86 THR A O 1
ATOM 654 N N . GLU A 1 87 ? 30.399 3.344 -49.176 1.00 97.25 87 GLU A N 1
ATOM 655 C CA . GLU A 1 87 ? 30.976 3.760 -47.893 1.00 97.25 87 GLU A CA 1
ATOM 656 C C . GLU A 1 87 ? 30.015 4.653 -47.095 1.00 97.25 87 GLU A C 1
ATOM 658 O O . GLU A 1 87 ? 29.792 4.413 -45.902 1.00 97.25 87 GLU A O 1
ATOM 663 N N . GLU A 1 88 ? 29.367 5.621 -47.752 1.00 97.75 88 GLU A N 1
ATOM 664 C CA . GLU A 1 88 ? 28.335 6.464 -47.139 1.00 97.75 88 GLU A CA 1
ATOM 665 C C . GLU A 1 88 ? 27.147 5.641 -46.633 1.00 97.75 88 GLU A C 1
ATOM 667 O O . GLU A 1 88 ? 26.701 5.822 -45.497 1.00 97.75 88 GLU A O 1
ATOM 672 N N . LEU A 1 89 ? 26.623 4.728 -47.458 1.00 97.88 89 LEU A N 1
ATOM 673 C CA . LEU A 1 89 ? 25.503 3.862 -47.081 1.00 97.88 89 LEU A CA 1
ATOM 674 C C . LEU A 1 89 ? 25.881 2.931 -45.930 1.00 97.88 89 LEU A C 1
ATOM 676 O O . LEU A 1 89 ? 25.096 2.764 -44.998 1.00 97.88 89 LEU A O 1
ATOM 680 N N . THR A 1 90 ? 27.090 2.375 -45.952 1.00 98.00 90 THR A N 1
ATOM 681 C CA . THR A 1 90 ? 27.584 1.507 -44.878 1.00 98.00 90 THR A CA 1
ATOM 682 C C . THR A 1 90 ? 27.720 2.284 -43.569 1.00 98.00 90 THR A C 1
ATOM 684 O O . THR A 1 90 ? 27.331 1.791 -42.510 1.00 98.00 90 THR A O 1
ATOM 687 N N . THR A 1 91 ? 28.221 3.518 -43.629 1.00 98.19 91 THR A N 1
ATOM 688 C CA . THR A 1 91 ? 28.320 4.399 -42.458 1.00 98.19 91 THR A CA 1
ATOM 689 C C . THR A 1 91 ? 26.935 4.737 -41.911 1.00 98.19 91 THR A C 1
ATOM 691 O O . THR A 1 91 ? 26.687 4.525 -40.726 1.00 98.19 91 THR A O 1
ATOM 694 N N . LYS A 1 92 ? 25.992 5.141 -42.776 1.00 98.38 92 LYS A N 1
ATOM 695 C CA . LYS A 1 92 ? 24.592 5.401 -42.394 1.00 98.38 92 LYS A CA 1
ATOM 696 C C . LYS A 1 92 ? 23.934 4.174 -41.767 1.00 98.38 92 LYS A C 1
ATOM 698 O O . LYS A 1 92 ? 23.263 4.305 -40.750 1.00 98.38 92 LYS A O 1
ATOM 703 N N . MET A 1 93 ? 24.151 2.986 -42.329 1.00 98.44 93 MET A N 1
ATOM 704 C CA . MET A 1 93 ? 23.606 1.738 -41.794 1.00 98.44 93 MET A CA 1
ATOM 705 C C . MET A 1 93 ? 24.142 1.446 -40.389 1.00 98.44 93 MET A C 1
ATOM 707 O O . MET A 1 93 ? 23.361 1.097 -39.505 1.00 98.44 93 MET A O 1
ATOM 711 N N . ARG A 1 94 ? 25.450 1.627 -40.154 1.00 98.38 94 ARG A N 1
ATOM 712 C CA . ARG A 1 94 ? 26.051 1.453 -38.820 1.00 98.38 94 ARG A CA 1
ATOM 713 C C . ARG A 1 94 ? 25.485 2.453 -37.812 1.00 98.38 94 ARG A C 1
ATOM 715 O O . ARG A 1 94 ? 25.090 2.042 -36.726 1.00 98.38 94 ARG A O 1
ATOM 722 N N . THR A 1 95 ? 25.393 3.732 -38.181 1.00 98.12 95 THR A N 1
ATOM 723 C CA . THR A 1 95 ? 24.826 4.775 -37.312 1.00 98.12 95 THR A CA 1
ATOM 724 C C . THR A 1 95 ? 23.363 4.493 -36.981 1.00 98.12 95 THR A C 1
ATOM 726 O O . THR A 1 95 ? 23.002 4.473 -35.809 1.00 98.12 95 THR A O 1
ATOM 729 N N . LEU A 1 96 ? 22.537 4.183 -37.986 1.00 98.44 96 LEU A N 1
ATOM 730 C CA . LEU A 1 96 ? 21.125 3.856 -37.775 1.00 98.44 96 LEU A CA 1
ATOM 731 C C . LEU A 1 96 ? 20.937 2.603 -36.917 1.00 98.44 96 LEU A C 1
ATOM 733 O O . LEU A 1 96 ? 20.023 2.566 -36.101 1.00 98.44 96 LEU A O 1
ATOM 737 N N . SER A 1 97 ? 21.795 1.592 -37.073 1.00 98.19 97 SER A N 1
ATOM 738 C CA . SER A 1 97 ? 21.733 0.375 -36.251 1.00 98.19 97 SER A CA 1
ATOM 739 C C . SER A 1 97 ? 22.041 0.684 -34.786 1.00 98.19 97 SER A C 1
ATOM 741 O O . SER A 1 97 ? 21.291 0.274 -33.903 1.00 98.19 97 SER A O 1
ATOM 743 N N . TYR A 1 98 ? 23.086 1.475 -34.529 1.00 98.69 98 TYR A N 1
ATOM 744 C CA . TYR A 1 98 ? 23.428 1.921 -33.178 1.00 98.69 98 TYR A CA 1
ATOM 745 C C . TYR A 1 98 ? 22.308 2.757 -32.545 1.00 98.69 98 TYR A C 1
ATOM 747 O O . TYR A 1 98 ? 21.908 2.510 -31.405 1.00 98.69 98 TYR A O 1
ATOM 755 N N . ASP A 1 99 ? 21.764 3.721 -33.289 1.00 98.44 99 ASP A N 1
ATOM 756 C CA . ASP A 1 99 ? 20.670 4.560 -32.801 1.00 98.44 99 ASP A CA 1
ATOM 757 C C . ASP A 1 99 ? 19.408 3.735 -32.535 1.00 98.44 99 ASP A C 1
ATOM 759 O O . ASP A 1 99 ? 18.734 3.953 -31.527 1.00 98.44 99 ASP A O 1
ATOM 763 N N . HIS A 1 100 ? 19.113 2.749 -33.385 1.00 98.56 100 HIS A N 1
ATOM 764 C CA . HIS A 1 100 ? 18.004 1.827 -33.175 1.00 98.56 100 HIS A CA 1
ATOM 765 C C . HIS A 1 100 ? 18.178 1.014 -31.888 1.00 98.56 100 HIS A C 1
ATOM 767 O O . HIS A 1 100 ? 17.269 0.993 -31.059 1.00 98.56 100 HIS A O 1
ATOM 773 N N . GLU A 1 101 ? 19.339 0.391 -31.671 1.00 98.69 101 GLU A N 1
ATOM 774 C CA . GLU A 1 101 ? 19.617 -0.374 -30.447 1.00 98.69 101 GLU A CA 1
ATOM 775 C C . GLU A 1 101 ? 19.531 0.501 -29.194 1.00 98.69 101 GLU A C 1
ATOM 777 O O . GLU A 1 101 ? 18.898 0.121 -28.202 1.00 98.69 101 GLU A O 1
ATOM 782 N N . ARG A 1 102 ? 20.093 1.712 -29.256 1.00 98.62 102 ARG A N 1
ATOM 783 C CA . ARG A 1 102 ? 20.024 2.693 -28.172 1.00 98.62 102 ARG A CA 1
ATOM 784 C C . ARG A 1 102 ? 18.582 3.099 -27.863 1.00 98.62 102 ARG A C 1
ATOM 786 O O . ARG A 1 102 ? 18.189 3.099 -26.695 1.00 98.62 102 ARG A O 1
ATOM 793 N N . LEU A 1 103 ? 17.788 3.433 -28.882 1.00 98.38 103 LEU A N 1
ATOM 794 C CA . LEU A 1 103 ? 16.375 3.793 -28.718 1.00 98.38 103 LEU A CA 1
ATOM 795 C C . LEU A 1 103 ? 15.555 2.618 -28.181 1.00 98.38 103 LEU A C 1
ATOM 797 O O . LEU A 1 103 ? 14.715 2.813 -27.305 1.00 98.38 103 LEU A O 1
ATOM 801 N N . MET A 1 104 ? 15.835 1.399 -28.640 1.00 98.56 104 MET A N 1
ATOM 802 C CA . MET A 1 104 ? 15.192 0.186 -28.138 1.00 98.56 104 MET A CA 1
ATOM 803 C C . MET A 1 104 ? 15.531 -0.078 -26.669 1.00 98.56 104 MET A C 1
ATOM 805 O O . MET A 1 104 ? 14.643 -0.458 -25.908 1.00 98.56 104 MET A O 1
ATOM 809 N N . SER A 1 105 ? 16.776 0.151 -26.242 1.00 98.50 105 SER A N 1
ATOM 810 C CA . SER A 1 105 ? 17.149 0.085 -24.822 1.00 98.50 105 SER A CA 1
ATOM 811 C C . SER A 1 105 ? 16.368 1.111 -24.003 1.00 98.50 105 SER A C 1
ATOM 813 O O . SER A 1 105 ? 15.697 0.748 -23.042 1.00 98.50 105 SER A O 1
ATOM 815 N N . MET A 1 106 ? 16.360 2.377 -24.436 1.00 98.25 106 MET A N 1
ATOM 816 C CA . MET A 1 106 ? 15.624 3.439 -23.742 1.00 98.25 106 MET A CA 1
ATOM 817 C C . MET A 1 106 ? 14.115 3.163 -23.665 1.00 98.25 106 MET A C 1
ATOM 819 O O . MET A 1 106 ? 13.486 3.472 -22.652 1.00 98.25 106 MET A O 1
ATOM 823 N N . TYR A 1 107 ? 13.530 2.589 -24.720 1.00 98.31 107 TYR A N 1
ATOM 824 C CA . TYR A 1 107 ? 12.122 2.197 -24.750 1.00 98.31 107 TYR A CA 1
ATOM 825 C C . TYR A 1 107 ? 11.816 1.080 -23.747 1.00 98.31 107 TYR A C 1
ATOM 827 O O . TYR A 1 107 ? 10.822 1.170 -23.023 1.00 98.31 107 TYR A O 1
ATOM 835 N N . ARG A 1 108 ? 12.678 0.057 -23.654 1.00 98.69 108 ARG A N 1
ATOM 836 C CA . ARG A 1 108 ? 12.540 -1.013 -22.653 1.00 98.69 108 ARG A CA 1
ATOM 837 C C . ARG A 1 108 ? 12.612 -0.452 -21.234 1.00 98.69 108 ARG A C 1
ATOM 839 O O . ARG A 1 108 ? 11.686 -0.687 -20.463 1.00 98.69 108 ARG A O 1
ATOM 846 N N . ASP A 1 109 ? 13.604 0.387 -20.939 1.00 98.06 109 ASP A N 1
ATOM 847 C CA . ASP A 1 109 ? 13.756 1.017 -19.619 1.00 98.06 109 ASP A CA 1
ATOM 848 C C . ASP A 1 109 ? 12.560 1.912 -19.264 1.00 98.06 109 ASP A C 1
ATOM 850 O O . ASP A 1 109 ? 12.148 2.010 -18.108 1.00 98.06 109 ASP A O 1
ATOM 854 N N . ALA A 1 110 ? 12.011 2.631 -20.248 1.00 97.81 110 ALA A N 1
ATOM 855 C CA . ALA A 1 110 ? 10.817 3.449 -20.055 1.00 97.81 110 ALA A CA 1
ATOM 856 C C . ALA A 1 110 ? 9.575 2.589 -19.784 1.00 97.81 110 ALA A C 1
ATOM 858 O O . ALA A 1 110 ? 8.789 2.921 -18.898 1.00 97.81 110 ALA A O 1
ATOM 859 N N . THR A 1 111 ? 9.430 1.476 -20.502 1.00 98.50 111 THR A N 1
ATOM 860 C CA . THR A 1 111 ? 8.320 0.528 -20.336 1.00 98.50 111 THR A CA 1
ATOM 861 C C . THR A 1 111 ? 8.382 -0.161 -18.973 1.00 98.50 111 THR A C 1
ATOM 863 O O . THR A 1 111 ? 7.367 -0.257 -18.286 1.00 98.50 111 THR A O 1
ATOM 866 N N . GLU A 1 112 ? 9.569 -0.578 -18.528 1.00 98.25 112 GLU A N 1
ATOM 867 C CA . GLU A 1 112 ? 9.761 -1.178 -17.206 1.00 98.25 112 GLU A CA 1
ATOM 868 C C . GLU A 1 112 ? 9.461 -0.181 -16.080 1.00 98.25 112 GLU A C 1
ATOM 870 O O . GLU A 1 112 ? 8.742 -0.509 -15.134 1.00 98.25 112 GLU A O 1
ATOM 875 N N . ARG A 1 113 ? 9.940 1.066 -16.200 1.00 97.94 113 ARG A N 1
ATOM 876 C CA . ARG A 1 113 ? 9.616 2.132 -15.239 1.00 97.94 113 ARG A CA 1
ATOM 877 C C . ARG A 1 113 ? 8.118 2.414 -15.173 1.00 97.94 113 ARG A C 1
ATOM 879 O O . ARG A 1 113 ? 7.599 2.594 -14.075 1.00 97.94 113 ARG A O 1
ATOM 886 N N . ALA A 1 114 ? 7.427 2.426 -16.313 1.00 97.62 114 ALA A N 1
ATOM 887 C CA . ALA A 1 114 ? 5.976 2.588 -16.351 1.00 97.62 114 ALA A CA 1
ATOM 888 C C . ALA A 1 114 ? 5.263 1.424 -15.640 1.00 97.62 114 ALA A C 1
ATOM 890 O O . ALA A 1 114 ? 4.439 1.661 -14.760 1.00 97.62 114 ALA A O 1
ATOM 891 N N . ALA A 1 115 ? 5.649 0.178 -15.932 1.00 97.38 115 ALA A N 1
ATOM 892 C CA . ALA A 1 115 ? 5.087 -1.000 -15.274 1.00 97.38 115 ALA A CA 1
ATOM 893 C C . ALA A 1 115 ? 5.344 -1.008 -13.753 1.00 97.38 115 ALA A C 1
ATOM 895 O O . ALA A 1 115 ? 4.463 -1.373 -12.975 1.00 97.38 115 ALA A O 1
ATOM 896 N N . ASN A 1 116 ? 6.528 -0.579 -13.302 1.00 97.44 116 ASN A N 1
ATOM 897 C CA . ASN A 1 116 ? 6.833 -0.438 -11.875 1.00 97.44 116 ASN A CA 1
ATOM 898 C C . ASN A 1 116 ? 5.964 0.637 -11.209 1.00 97.44 116 ASN A C 1
ATOM 900 O O . ASN A 1 116 ? 5.375 0.370 -10.162 1.00 97.44 116 ASN A O 1
ATOM 904 N N . ALA A 1 117 ? 5.807 1.803 -11.841 1.00 96.31 117 ALA A N 1
ATOM 905 C CA . ALA A 1 117 ? 4.943 2.866 -11.332 1.00 96.31 117 ALA A CA 1
ATOM 906 C C . ALA A 1 117 ? 3.471 2.419 -11.217 1.00 96.31 117 ALA A C 1
ATOM 908 O O . ALA A 1 117 ? 2.798 2.742 -10.238 1.00 96.31 117 ALA A O 1
ATOM 909 N N . GLU A 1 118 ? 2.970 1.623 -12.167 1.00 97.62 118 GLU A N 1
ATOM 910 C CA . GLU A 1 118 ? 1.619 1.048 -12.096 1.00 97.62 118 GLU A CA 1
ATOM 911 C C . GLU A 1 118 ? 1.456 0.067 -10.925 1.00 97.62 118 GLU A C 1
ATOM 913 O O . GLU A 1 118 ? 0.436 0.093 -10.226 1.00 97.62 118 GLU A O 1
ATOM 918 N N . ARG A 1 119 ? 2.461 -0.778 -10.659 1.00 97.88 119 ARG A N 1
ATOM 919 C CA . ARG A 1 119 ? 2.452 -1.689 -9.499 1.00 97.88 119 ARG A CA 1
ATOM 920 C C . ARG A 1 119 ? 2.448 -0.918 -8.180 1.00 97.88 119 ARG A C 1
ATOM 922 O O . ARG A 1 119 ? 1.644 -1.232 -7.300 1.00 97.88 119 ARG A O 1
ATOM 929 N N . GLU A 1 120 ? 3.289 0.107 -8.055 1.00 97.31 120 GLU A N 1
ATOM 930 C CA . GLU A 1 120 ? 3.330 0.977 -6.873 1.00 97.31 120 GLU A CA 1
ATOM 931 C C . GLU A 1 120 ? 1.998 1.706 -6.663 1.00 97.31 120 GLU A C 1
ATOM 933 O O . GLU A 1 120 ? 1.460 1.713 -5.552 1.00 97.31 120 GLU A O 1
ATOM 938 N N . MET A 1 121 ? 1.402 2.246 -7.730 1.00 97.75 121 MET A N 1
ATOM 939 C CA . MET A 1 121 ? 0.078 2.873 -7.680 1.00 97.75 121 MET A CA 1
ATOM 940 C C . MET A 1 121 ? -0.989 1.900 -7.160 1.00 97.75 121 MET A C 1
ATOM 942 O O . MET A 1 121 ? -1.781 2.260 -6.285 1.00 97.75 121 MET A O 1
ATOM 946 N N . ASN A 1 122 ? -1.013 0.663 -7.662 1.00 97.12 122 ASN A N 1
ATOM 947 C CA . ASN A 1 122 ? -1.978 -0.350 -7.228 1.00 97.12 122 ASN A CA 1
ATOM 948 C C . ASN A 1 122 ? -1.797 -0.731 -5.752 1.00 97.12 122 ASN A C 1
ATOM 950 O O . ASN A 1 122 ? -2.783 -0.888 -5.026 1.00 97.12 122 ASN A O 1
ATOM 954 N N . LEU A 1 123 ? -0.552 -0.798 -5.280 1.00 97.88 123 LEU A N 1
ATOM 955 C CA . LEU A 1 123 ? -0.231 -1.006 -3.870 1.00 97.88 123 LEU A CA 1
ATOM 956 C C . LEU A 1 123 ? -0.705 0.171 -3.001 1.00 97.88 123 LEU A C 1
ATOM 958 O O . LEU A 1 123 ? -1.300 -0.036 -1.941 1.00 97.88 123 LEU A O 1
ATOM 962 N N . HIS A 1 124 ? -0.510 1.416 -3.436 1.00 97.12 124 HIS A N 1
ATOM 963 C CA . HIS A 1 124 ? -1.036 2.576 -2.711 1.00 97.12 124 HIS A CA 1
ATOM 964 C C . HIS A 1 124 ? -2.567 2.601 -2.690 1.00 97.12 124 HIS A C 1
ATOM 966 O O . HIS A 1 124 ? -3.160 2.902 -1.652 1.00 97.12 124 HIS A O 1
ATOM 972 N N . LYS A 1 125 ? -3.214 2.218 -3.795 1.00 98.25 125 LYS A N 1
ATOM 973 C CA . LYS A 1 125 ? -4.673 2.100 -3.886 1.00 98.25 125 LYS A CA 1
ATOM 974 C C . LYS A 1 125 ? -5.221 1.057 -2.910 1.00 98.25 125 LYS A C 1
ATOM 976 O O . LYS A 1 125 ? -6.207 1.334 -2.226 1.00 98.25 125 LYS A O 1
ATOM 981 N N . SER A 1 126 ? -4.583 -0.111 -2.799 1.00 95.94 126 SER A N 1
ATOM 982 C CA . SER A 1 126 ? -5.005 -1.155 -1.854 1.00 95.94 126 SER A CA 1
ATOM 983 C C . SER A 1 126 ? -4.795 -0.730 -0.396 1.00 95.94 126 SER A C 1
ATOM 985 O O . SER A 1 126 ? -5.695 -0.910 0.431 1.00 95.94 126 SER A O 1
ATOM 987 N N . ARG A 1 127 ? -3.668 -0.072 -0.082 1.00 97.94 127 ARG A N 1
ATOM 988 C CA . ARG A 1 127 ? -3.416 0.520 1.244 1.00 97.94 127 ARG A CA 1
ATOM 989 C C . ARG A 1 127 ? -4.455 1.576 1.607 1.00 97.94 127 ARG A C 1
ATOM 991 O O . ARG A 1 127 ? -4.986 1.535 2.715 1.00 97.94 127 ARG A O 1
ATOM 998 N N . LEU A 1 128 ? -4.776 2.481 0.682 1.00 97.31 128 LEU A N 1
ATOM 999 C CA . LEU A 1 128 ? -5.795 3.509 0.892 1.00 97.31 128 LEU A CA 1
ATOM 1000 C C . LEU A 1 128 ? -7.161 2.871 1.159 1.00 97.31 128 LEU A C 1
ATOM 1002 O O . LEU A 1 128 ? -7.798 3.214 2.149 1.00 97.31 128 LEU A O 1
ATOM 1006 N N . ALA A 1 129 ? -7.569 1.884 0.356 1.00 97.38 129 ALA A N 1
ATOM 1007 C CA . ALA A 1 129 ? -8.827 1.168 0.564 1.00 97.38 129 ALA A CA 1
ATOM 1008 C C . ALA A 1 129 ? -8.894 0.476 1.940 1.00 97.38 129 ALA A C 1
ATOM 1010 O O . ALA A 1 129 ? -9.930 0.530 2.604 1.00 97.38 129 ALA A O 1
ATOM 1011 N N . SER A 1 130 ? -7.796 -0.138 2.392 1.00 97.56 130 SER A N 1
ATOM 1012 C CA . SER A 1 130 ? -7.700 -0.743 3.727 1.00 97.56 130 SER A CA 1
ATOM 1013 C C . SER A 1 130 ? -7.841 0.301 4.842 1.00 97.56 130 SER A C 1
ATOM 1015 O O . SER A 1 130 ? -8.679 0.149 5.732 1.00 97.56 130 SER A O 1
ATOM 1017 N N . MET A 1 131 ? -7.100 1.412 4.754 1.00 97.50 131 MET A N 1
ATOM 1018 C CA . MET A 1 131 ? -7.180 2.507 5.728 1.00 97.50 131 MET A CA 1
ATOM 1019 C C . MET A 1 131 ? -8.579 3.131 5.782 1.00 97.50 131 MET A C 1
ATOM 1021 O O . MET A 1 131 ? -9.086 3.398 6.869 1.00 97.50 131 MET A O 1
ATOM 1025 N N . THR A 1 132 ? -9.244 3.299 4.635 1.00 97.94 132 THR A N 1
ATOM 1026 C CA . THR A 1 132 ? -10.627 3.790 4.575 1.00 97.94 132 THR A CA 1
ATOM 1027 C C . THR A 1 132 ? -11.603 2.842 5.274 1.00 97.94 132 THR A C 1
ATOM 1029 O O . THR A 1 132 ? -12.460 3.310 6.021 1.00 97.94 132 THR A O 1
ATOM 1032 N N . ARG A 1 133 ? -11.472 1.518 5.099 1.00 98.44 133 ARG A N 1
ATOM 1033 C CA . ARG A 1 133 ? -12.317 0.543 5.818 1.00 98.44 133 ARG A CA 1
ATOM 1034 C C . ARG A 1 133 ? -12.076 0.588 7.325 1.00 98.44 133 ARG A C 1
ATOM 1036 O O . ARG A 1 133 ? -13.037 0.581 8.093 1.00 98.44 133 ARG A O 1
ATOM 1043 N N . THR A 1 134 ? -10.815 0.673 7.748 1.00 96.31 134 THR A N 1
ATOM 1044 C CA . THR A 1 134 ? -10.460 0.806 9.168 1.00 96.31 134 THR A CA 1
ATOM 1045 C C . THR A 1 134 ? -11.059 2.077 9.763 1.00 96.31 134 THR A C 1
ATOM 1047 O O . THR A 1 134 ? -11.683 2.005 10.817 1.00 96.31 134 THR A O 1
ATOM 1050 N N . LEU A 1 135 ? -10.957 3.212 9.063 1.00 97.69 135 LEU A N 1
ATOM 1051 C CA . LEU A 1 135 ? -11.557 4.479 9.487 1.00 97.69 135 LEU A CA 1
ATOM 1052 C C . LEU A 1 135 ? -13.083 4.375 9.627 1.00 97.69 135 LEU A C 1
ATOM 1054 O O . LEU A 1 135 ? -13.638 4.762 10.649 1.00 97.69 135 LEU A O 1
ATOM 1058 N N . GLN A 1 136 ? -13.773 3.791 8.645 1.00 98.38 136 GLN A N 1
ATOM 1059 C CA . GLN A 1 136 ? -15.225 3.587 8.725 1.00 98.38 136 GLN A CA 1
ATOM 1060 C C . GLN A 1 136 ? -15.618 2.694 9.912 1.00 98.38 136 GLN A C 1
ATOM 1062 O O . GLN A 1 136 ? -16.606 2.961 10.600 1.00 98.38 136 GLN A O 1
ATOM 1067 N N . SER A 1 137 ? -14.831 1.649 10.184 1.00 97.81 137 SER A N 1
ATOM 1068 C CA . SER A 1 137 ? -15.047 0.764 11.330 1.00 97.81 137 SER A CA 1
ATOM 1069 C C . SER 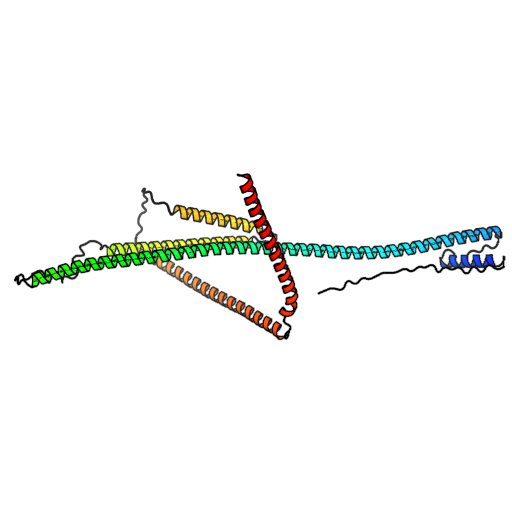A 1 137 ? -14.848 1.488 12.665 1.00 97.81 137 SER A C 1
ATOM 1071 O O . SER A 1 137 ? -15.646 1.298 13.586 1.00 97.81 137 SER A O 1
ATOM 1073 N N . THR A 1 138 ? -13.810 2.320 12.797 1.00 97.25 138 THR A N 1
ATOM 1074 C CA . THR A 1 138 ? -13.554 3.074 14.035 1.00 97.25 138 THR A CA 1
ATOM 1075 C C . THR A 1 138 ? -14.582 4.182 14.248 1.00 97.25 138 THR A C 1
ATOM 1077 O O . THR A 1 138 ? -15.044 4.370 15.373 1.00 97.25 138 THR A O 1
ATOM 1080 N N . GLU A 1 139 ? -15.032 4.85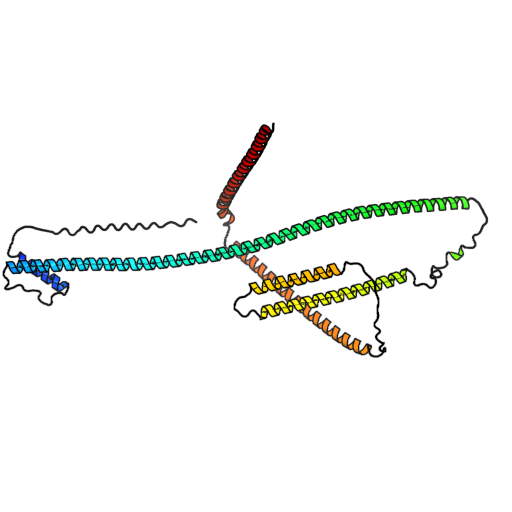3 13.186 1.00 98.06 139 GLU A N 1
ATOM 1081 C CA . GLU A 1 139 ? -16.132 5.820 13.247 1.00 98.06 139 GLU A CA 1
ATOM 1082 C C . GLU A 1 139 ? -17.446 5.174 13.705 1.00 98.06 139 GLU A C 1
ATOM 1084 O O . GLU A 1 139 ? -18.162 5.738 14.539 1.00 98.06 139 GLU A O 1
ATOM 1089 N N . ALA A 1 140 ? -17.774 3.983 13.192 1.00 97.44 140 ALA A N 1
ATOM 1090 C CA . ALA A 1 140 ? -18.957 3.238 13.617 1.00 97.44 140 ALA A CA 1
ATOM 1091 C C . ALA A 1 140 ? -18.870 2.832 15.099 1.00 97.44 140 ALA A C 1
ATOM 1093 O O . ALA A 1 140 ? -19.832 3.026 15.848 1.00 97.44 140 ALA A O 1
ATOM 1094 N N . ALA A 1 141 ? -17.706 2.343 15.542 1.00 96.19 141 ALA A N 1
ATOM 1095 C CA . ALA A 1 141 ? -17.457 2.017 16.945 1.00 96.19 141 ALA A CA 1
ATOM 1096 C C . ALA A 1 141 ? -17.582 3.254 17.852 1.00 96.19 141 ALA A C 1
ATOM 1098 O O . ALA A 1 141 ? -18.237 3.188 18.890 1.00 96.19 141 ALA A O 1
ATOM 1099 N N . HIS A 1 142 ? -17.042 4.403 17.435 1.00 97.44 142 HIS A N 1
ATOM 1100 C CA . HIS A 1 142 ? -17.150 5.662 18.176 1.00 97.44 142 HIS A CA 1
ATOM 1101 C C . HIS A 1 142 ? -18.602 6.158 18.289 1.00 97.44 142 HIS A C 1
ATOM 1103 O O . HIS A 1 142 ? -19.041 6.604 19.353 1.00 97.44 142 HIS A O 1
ATOM 1109 N N . LYS A 1 143 ? -19.391 6.067 17.209 1.00 98.50 143 LYS A N 1
ATOM 1110 C CA . LYS A 1 143 ? -20.829 6.398 17.247 1.00 98.50 143 LYS A CA 1
ATOM 1111 C C . LYS A 1 143 ? -21.577 5.495 18.229 1.00 98.50 143 LYS A C 1
ATOM 1113 O O . LYS A 1 143 ? -22.407 5.980 18.999 1.00 98.50 143 LYS A O 1
ATOM 1118 N N . HIS A 1 144 ? -21.255 4.202 18.234 1.00 97.31 144 HIS A N 1
ATOM 1119 C CA . HIS A 1 144 ? -21.842 3.245 19.163 1.00 97.31 144 HIS A CA 1
ATOM 1120 C C . HIS A 1 144 ? -21.500 3.581 20.621 1.00 97.31 144 HIS A C 1
ATOM 1122 O O . HIS A 1 144 ? -22.420 3.778 21.417 1.00 97.31 144 HIS A O 1
ATOM 1128 N N . THR A 1 145 ? -20.220 3.770 20.955 1.00 97.69 145 THR A N 1
ATOM 1129 C CA . THR A 1 145 ? -19.796 4.109 22.327 1.00 97.69 145 THR A CA 1
ATOM 1130 C C . THR A 1 145 ? -20.380 5.440 22.803 1.00 97.69 145 THR A C 1
ATOM 1132 O O . THR A 1 145 ? -20.793 5.560 23.955 1.00 97.69 145 THR A O 1
ATOM 1135 N N . THR A 1 146 ? -20.517 6.424 21.909 1.00 98.19 146 THR A N 1
ATOM 1136 C CA . THR A 1 146 ? -21.186 7.700 22.211 1.00 98.19 146 THR A CA 1
ATOM 1137 C C . THR A 1 146 ? -22.658 7.489 22.579 1.00 98.19 146 THR A C 1
ATOM 1139 O O . THR A 1 146 ? -23.149 8.074 23.548 1.00 98.19 146 THR A O 1
ATOM 1142 N N . SER A 1 147 ? -23.370 6.628 21.843 1.00 98.06 147 SER A N 1
ATOM 1143 C CA . SER A 1 147 ? -24.773 6.306 22.135 1.00 98.06 147 SER A CA 1
ATOM 1144 C C . SER A 1 147 ? -24.943 5.570 23.472 1.00 98.06 147 SER A C 1
ATOM 1146 O O . SER A 1 147 ? -25.857 5.885 24.238 1.00 98.06 147 SER A O 1
ATOM 1148 N N . GLU A 1 148 ? -24.030 4.652 23.805 1.00 97.44 148 GLU A N 1
ATOM 1149 C CA . GLU A 1 148 ? -24.025 3.947 25.090 1.00 97.44 148 GLU A CA 1
ATOM 1150 C C . GLU A 1 148 ? -23.712 4.888 26.255 1.00 97.44 148 GLU A C 1
ATOM 1152 O O . GLU A 1 148 ? -24.375 4.843 27.293 1.00 97.44 148 GLU A O 1
ATOM 1157 N N . LEU A 1 149 ? -22.757 5.799 26.072 1.00 98.19 149 LEU A N 1
ATOM 1158 C CA . LEU A 1 149 ? -22.417 6.819 27.057 1.00 98.19 149 LE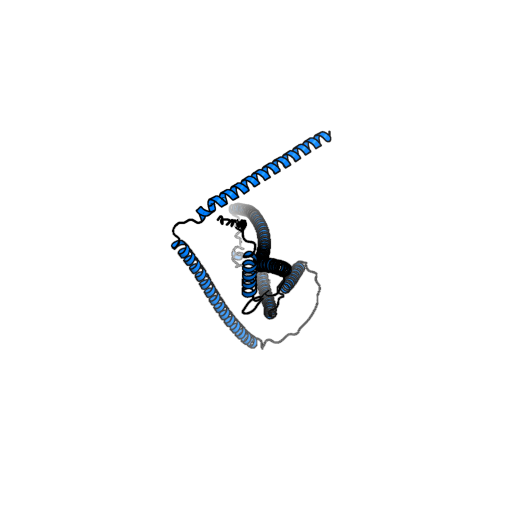U A CA 1
ATOM 1159 C C . LEU A 1 149 ? -23.601 7.758 27.332 1.00 98.19 149 LEU A C 1
ATOM 1161 O O . LEU A 1 149 ? -23.865 8.105 28.484 1.00 98.19 149 LEU A O 1
ATOM 1165 N N . GLN A 1 150 ? -24.369 8.131 26.307 1.00 98.50 150 GLN A N 1
ATOM 1166 C CA . GLN A 1 150 ? -25.592 8.907 26.512 1.00 98.50 150 GLN A CA 1
ATOM 1167 C C . GLN A 1 150 ? -26.654 8.097 27.268 1.00 98.50 150 GLN A C 1
ATOM 1169 O O . GLN A 1 150 ? -27.263 8.603 28.212 1.00 98.50 150 GLN A O 1
ATOM 1174 N N . ARG A 1 151 ? -26.836 6.818 26.917 1.00 98.38 151 ARG A N 1
ATOM 1175 C CA . ARG A 1 151 ? -27.784 5.920 27.595 1.00 98.38 151 ARG A CA 1
ATOM 1176 C C . ARG A 1 151 ? -27.440 5.726 29.072 1.00 98.38 151 ARG A C 1
ATOM 1178 O O . ARG A 1 151 ? -28.335 5.774 29.916 1.00 98.38 151 ARG A O 1
ATOM 1185 N N . THR A 1 152 ? -26.162 5.546 29.400 1.00 97.75 152 THR A N 1
ATOM 1186 C CA . THR A 1 152 ? -25.696 5.379 30.787 1.00 97.75 152 THR A CA 1
ATOM 1187 C C . THR A 1 152 ? -25.864 6.667 31.590 1.00 97.75 152 THR A C 1
ATOM 1189 O O . THR A 1 152 ? -26.325 6.606 32.729 1.00 97.75 152 THR A O 1
ATOM 1192 N N . ARG A 1 153 ? -25.603 7.841 30.994 1.00 98.44 153 ARG A N 1
ATOM 1193 C CA . ARG A 1 153 ? -25.899 9.147 31.613 1.00 98.44 153 ARG A CA 1
ATOM 1194 C C . ARG A 1 153 ? -27.380 9.297 31.949 1.00 98.44 153 ARG A C 1
ATOM 1196 O O . ARG A 1 153 ? -27.709 9.629 33.089 1.00 98.44 153 ARG A O 1
ATOM 1203 N N . THR A 1 154 ? -28.270 9.005 30.999 1.00 98.25 154 THR A N 1
ATOM 1204 C CA . THR A 1 154 ? -29.721 9.056 31.233 1.00 98.25 154 THR A CA 1
ATOM 1205 C C . THR A 1 154 ? -30.152 8.049 32.303 1.00 98.25 154 THR A C 1
ATOM 1207 O O . THR A 1 154 ? -30.906 8.406 33.207 1.00 98.25 154 THR A O 1
ATOM 1210 N N . SER A 1 155 ? -29.624 6.820 32.271 1.00 97.50 155 SER A N 1
ATOM 1211 C CA . SER A 1 155 ? -29.900 5.798 33.291 1.00 97.50 155 SER A CA 1
ATOM 1212 C C . SER A 1 155 ? -29.445 6.232 34.686 1.00 97.50 155 SER A C 1
ATOM 1214 O O . SER A 1 155 ? -30.163 6.037 35.663 1.00 97.50 155 SER A O 1
ATOM 1216 N N . MET A 1 156 ? -28.268 6.850 34.798 1.00 98.38 156 MET A N 1
ATOM 1217 C CA . MET A 1 156 ? -27.743 7.369 36.061 1.00 98.38 156 MET A CA 1
ATOM 1218 C C . MET A 1 156 ? -28.610 8.512 36.601 1.00 98.38 156 MET A C 1
ATOM 1220 O O . MET A 1 156 ? -28.873 8.575 37.801 1.00 98.38 156 MET A O 1
ATOM 1224 N N . GLN A 1 157 ? -29.079 9.410 35.730 1.00 98.50 157 GLN A N 1
ATOM 1225 C CA . GLN A 1 157 ? -29.999 10.478 36.121 1.00 98.50 157 GLN A CA 1
ATOM 1226 C C . GLN A 1 157 ? -31.335 9.913 36.622 1.00 98.50 157 GLN A C 1
ATOM 1228 O O . GLN A 1 157 ? -31.806 10.345 37.671 1.00 98.50 157 GLN A O 1
ATOM 1233 N N . ALA A 1 158 ? -31.895 8.914 35.934 1.00 97.56 158 ALA A N 1
ATOM 1234 C CA . ALA A 1 158 ? -33.117 8.229 36.358 1.00 97.56 158 ALA A CA 1
ATOM 1235 C C . ALA A 1 158 ? -32.953 7.499 37.706 1.00 97.56 158 ALA A C 1
ATOM 1237 O O . ALA A 1 158 ? -33.848 7.530 38.545 1.00 97.56 158 ALA A O 1
ATOM 1238 N N . LEU A 1 159 ? -31.792 6.885 37.960 1.00 98.19 159 LEU A N 1
ATOM 1239 C CA . LEU A 1 159 ? -31.492 6.262 39.255 1.00 98.19 159 LEU A CA 1
ATOM 1240 C C . LEU A 1 159 ? -31.413 7.291 40.386 1.00 98.19 159 LEU A C 1
ATOM 1242 O O . LEU A 1 159 ? -31.939 7.047 41.470 1.00 98.19 159 LEU A O 1
ATOM 1246 N N . ARG A 1 160 ? -30.800 8.457 40.143 1.00 98.50 160 ARG A N 1
ATOM 1247 C CA . AR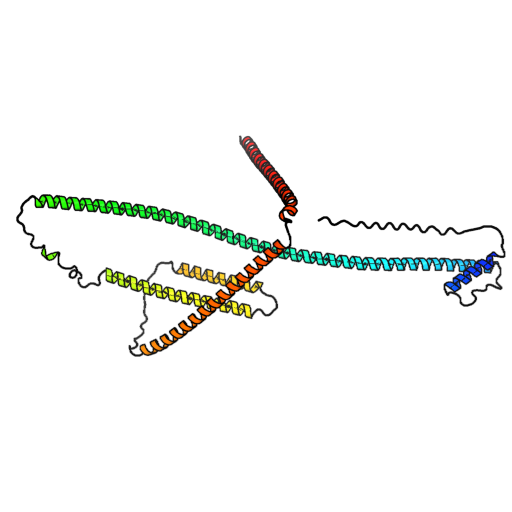G A 1 160 ? -30.756 9.544 41.136 1.00 98.50 160 ARG A CA 1
ATOM 1248 C C . ARG A 1 160 ? -32.151 10.060 41.476 1.00 98.50 160 ARG A C 1
ATOM 1250 O O . ARG A 1 160 ? -32.446 10.249 42.653 1.00 98.50 160 ARG A O 1
ATOM 1257 N N . THR A 1 161 ? -33.008 10.268 40.475 1.00 98.44 161 THR A N 1
ATOM 1258 C CA . THR A 1 161 ? -34.385 10.729 40.713 1.00 98.44 161 THR A CA 1
ATOM 1259 C C . THR A 1 161 ? -35.216 9.671 41.438 1.00 98.44 161 THR A C 1
ATOM 1261 O O . THR A 1 161 ? -35.922 10.013 42.386 1.00 98.44 161 THR A O 1
ATOM 1264 N N . ALA A 1 162 ? -35.085 8.391 41.069 1.00 98.00 162 ALA A N 1
ATOM 1265 C CA . ALA A 1 162 ? -35.739 7.280 41.762 1.00 98.00 162 ALA A CA 1
ATOM 1266 C C . ALA A 1 162 ? -35.279 7.162 43.225 1.00 98.00 162 ALA A C 1
ATOM 1268 O O . ALA A 1 162 ? -36.108 7.058 44.126 1.00 98.00 162 ALA A O 1
ATOM 1269 N N . HIS A 1 163 ? -33.972 7.258 43.479 1.00 98.38 163 HIS A N 1
ATOM 1270 C CA . HIS A 1 163 ? -33.422 7.247 44.833 1.00 98.38 163 HIS A CA 1
ATOM 1271 C C . HIS A 1 163 ? -33.939 8.426 45.670 1.00 98.38 163 HIS A C 1
ATOM 1273 O O . HIS A 1 163 ? -34.377 8.232 46.800 1.00 98.38 163 HIS A O 1
ATOM 1279 N N . GLN A 1 164 ? -33.966 9.639 45.109 1.00 98.56 164 GLN A N 1
ATOM 1280 C CA . GLN A 1 164 ? -34.510 10.810 45.802 1.00 98.56 164 GLN A CA 1
ATOM 1281 C C . GLN A 1 164 ? -36.007 10.654 46.124 1.00 98.56 164 GLN A C 1
ATOM 1283 O O . GLN A 1 164 ? -36.462 11.108 47.176 1.00 98.56 164 GLN A O 1
ATOM 1288 N N . ALA A 1 165 ? -36.781 10.019 45.240 1.00 98.25 165 ALA A N 1
ATOM 1289 C CA . ALA A 1 165 ? -38.187 9.716 45.495 1.00 98.25 165 ALA A CA 1
ATOM 1290 C C . ALA A 1 165 ? -38.354 8.698 46.635 1.00 98.25 165 ALA A C 1
ATOM 1292 O O . ALA A 1 165 ? -39.204 8.896 47.503 1.00 98.25 165 ALA A O 1
ATOM 1293 N N . GLU A 1 166 ? -37.515 7.662 46.671 1.00 98.12 166 GLU A N 1
ATOM 1294 C CA . GLU A 1 166 ? -37.525 6.647 47.728 1.00 98.12 166 GLU A CA 1
ATOM 1295 C C . GLU A 1 166 ? -37.139 7.231 49.093 1.00 98.12 166 GLU A C 1
ATOM 1297 O O . GLU A 1 166 ? -37.811 6.965 50.088 1.00 98.12 166 GLU A O 1
ATOM 1302 N N . VAL A 1 167 ? -36.135 8.114 49.139 1.00 98.25 167 VAL A N 1
ATOM 1303 C CA . VAL A 1 167 ? -35.770 8.852 50.360 1.00 98.25 167 VAL A CA 1
ATOM 1304 C C . VAL A 1 167 ? -36.967 9.649 50.886 1.00 98.25 167 VAL A C 1
ATOM 1306 O O . VAL A 1 167 ? -37.342 9.487 52.046 1.00 98.25 167 VAL A O 1
ATOM 1309 N N . LYS A 1 168 ? -37.649 10.420 50.027 1.00 98.56 168 LYS A N 1
ATOM 1310 C CA . LYS A 1 168 ? -38.854 11.180 50.414 1.00 98.56 168 LYS A CA 1
ATOM 1311 C C . LYS A 1 168 ? -40.011 10.282 50.861 1.00 98.56 168 LYS A C 1
ATOM 1313 O O . LYS A 1 168 ? -40.803 10.675 51.718 1.00 98.56 168 LYS A O 1
ATOM 1318 N N . ARG A 1 169 ? -40.157 9.092 50.266 1.00 98.56 169 ARG A N 1
ATOM 1319 C CA . ARG A 1 169 ? -41.171 8.102 50.664 1.00 98.56 169 ARG A CA 1
ATOM 1320 C C . ARG A 1 169 ? -40.894 7.596 52.080 1.00 98.56 169 ARG A C 1
ATOM 1322 O O . ARG A 1 169 ? -41.796 7.625 52.914 1.00 98.56 169 ARG A O 1
ATOM 1329 N N . LEU A 1 170 ? -39.649 7.207 52.354 1.00 98.25 170 LEU A N 1
ATOM 1330 C CA . LEU A 1 170 ? -39.209 6.741 53.669 1.00 98.25 170 LEU A CA 1
ATOM 1331 C C . LEU A 1 170 ? -39.293 7.842 54.735 1.00 98.25 170 LEU A C 1
ATOM 1333 O O . LEU A 1 170 ? -39.699 7.562 55.859 1.00 98.25 170 LEU A O 1
ATOM 1337 N N . GLU A 1 171 ? -38.961 9.091 54.401 1.00 98.00 171 GLU A N 1
ATOM 1338 C CA . GLU A 1 171 ? -39.133 10.246 55.298 1.00 98.00 171 GLU A CA 1
ATOM 1339 C C . GLU A 1 171 ? -40.599 10.419 55.721 1.00 98.00 171 GLU A C 1
ATOM 1341 O O . GLU A 1 171 ? -40.883 10.512 56.915 1.00 98.00 171 GLU A O 1
ATOM 1346 N N . LYS A 1 172 ? -41.543 10.347 54.774 1.00 98.38 172 LYS A N 1
ATOM 1347 C CA . LYS A 1 172 ? -42.986 10.411 55.072 1.00 98.38 172 LYS A CA 1
ATOM 1348 C C . LYS A 1 172 ? -43.479 9.234 55.915 1.00 98.38 172 LYS A C 1
ATOM 1350 O O . LYS A 1 172 ? -44.372 9.394 56.743 1.00 98.38 172 LYS A O 1
ATOM 1355 N N . GLU A 1 173 ? -42.945 8.033 55.704 1.00 97.69 173 GLU A N 1
ATOM 1356 C CA . GLU A 1 173 ? -43.284 6.869 56.534 1.00 97.69 173 GLU A CA 1
ATOM 1357 C C . GLU A 1 173 ? -42.758 7.015 57.962 1.00 97.69 173 GLU A C 1
ATOM 1359 O O . GLU A 1 173 ? -43.489 6.722 58.912 1.00 97.69 173 GLU A O 1
ATOM 1364 N N . LYS A 1 174 ? -41.533 7.530 58.120 1.00 97.38 174 LYS A N 1
ATOM 1365 C CA . LYS A 1 174 ? -40.960 7.863 59.429 1.00 97.38 174 LYS A CA 1
ATOM 1366 C C . LYS A 1 174 ? -41.794 8.916 60.154 1.00 97.38 174 LYS A C 1
ATOM 1368 O O . LYS A 1 174 ? -42.093 8.716 61.325 1.00 97.38 174 LYS A O 1
ATOM 1373 N N . GLU A 1 175 ? -42.220 9.974 59.466 1.00 98.06 175 GLU A N 1
ATOM 1374 C CA . GLU A 1 175 ? -43.092 11.019 60.022 1.00 98.06 175 GLU A CA 1
ATOM 1375 C C . GLU A 1 175 ? -44.427 10.438 60.517 1.00 98.06 175 GLU A C 1
ATOM 1377 O O . GLU A 1 175 ? -44.791 10.614 61.679 1.00 98.06 175 GLU A O 1
ATOM 1382 N N . ARG A 1 176 ? -45.102 9.615 59.701 1.00 98.06 176 ARG A N 1
ATOM 1383 C CA . ARG A 1 176 ? -46.348 8.926 60.100 1.00 98.06 176 ARG A CA 1
ATOM 1384 C C . ARG A 1 176 ? -46.165 8.000 61.301 1.00 98.06 176 ARG A C 1
ATOM 1386 O O . ARG A 1 176 ? -47.064 7.884 62.133 1.00 98.06 176 ARG A O 1
ATOM 1393 N N . MET A 1 177 ? -45.039 7.292 61.380 1.00 96.69 177 MET A N 1
ATOM 1394 C CA . MET A 1 177 ? -44.732 6.446 62.534 1.00 96.69 177 MET A CA 1
ATOM 1395 C C . MET A 1 177 ? -44.456 7.295 63.774 1.00 96.69 177 MET A C 1
ATOM 1397 O O . MET A 1 177 ? -45.004 6.988 64.828 1.00 96.69 177 MET A O 1
ATOM 1401 N N . ALA A 1 178 ? -43.687 8.379 63.651 1.00 97.56 178 ALA A N 1
ATOM 1402 C CA . ALA A 1 178 ? -43.425 9.313 64.744 1.00 97.56 178 ALA A CA 1
ATOM 1403 C C . ALA A 1 178 ? -44.724 9.928 65.293 1.00 97.56 178 ALA A C 1
ATOM 1405 O O . ALA A 1 178 ? -44.917 9.943 66.506 1.00 97.56 178 ALA A O 1
ATOM 1406 N N . GLU A 1 179 ? -45.666 10.326 64.431 1.00 97.19 179 GLU A N 1
ATOM 1407 C CA . GLU A 1 179 ? -46.995 10.791 64.852 1.00 97.19 179 GLU A CA 1
ATOM 1408 C C . GLU A 1 179 ? -47.777 9.722 65.632 1.00 97.19 179 GLU A C 1
ATOM 1410 O O . GLU A 1 179 ? -48.429 10.028 66.632 1.00 97.19 179 GLU A O 1
ATOM 1415 N N . ARG A 1 180 ? -47.737 8.457 65.189 1.00 97.38 180 ARG A N 1
ATOM 1416 C CA . ARG A 1 180 ? -48.391 7.340 65.897 1.00 97.38 180 ARG A CA 1
ATOM 1417 C C . ARG A 1 180 ? -47.753 7.098 67.261 1.00 97.38 180 ARG A C 1
ATOM 1419 O O . ARG A 1 180 ? -48.481 6.964 68.240 1.00 97.38 180 ARG A O 1
ATOM 1426 N N . TRP A 1 181 ? -46.422 7.073 67.329 1.00 96.25 181 TRP A N 1
ATOM 1427 C CA . TRP A 1 181 ? -45.680 6.936 68.583 1.00 96.25 181 TRP A CA 1
ATOM 1428 C C . TRP A 1 181 ? -45.969 8.094 69.536 1.00 96.25 181 TRP A C 1
ATOM 1430 O O . TRP A 1 181 ? -46.222 7.843 70.709 1.00 96.25 181 TRP A O 1
ATOM 1440 N N . SER A 1 182 ? -46.035 9.331 69.034 1.00 96.06 182 SER A N 1
ATOM 1441 C CA . SER A 1 182 ? -46.427 10.501 69.826 1.00 96.06 182 SER A CA 1
ATOM 1442 C C . SER A 1 182 ? -47.837 10.342 70.391 1.00 96.06 182 SER A C 1
ATOM 1444 O O . SER A 1 182 ? -48.032 10.512 71.587 1.00 96.06 182 SER A O 1
ATOM 1446 N N . LYS A 1 183 ? -48.816 9.925 69.573 1.00 96.50 183 LYS A N 1
ATOM 1447 C CA . LYS A 1 183 ? -50.193 9.674 70.040 1.00 96.50 183 LYS A CA 1
ATOM 1448 C C . LYS A 1 183 ? -50.259 8.586 71.115 1.00 96.50 183 LYS A C 1
ATOM 1450 O O . LYS A 1 183 ? -51.036 8.717 72.058 1.00 96.50 183 LYS A O 1
ATOM 1455 N N . ILE A 1 184 ? -49.471 7.516 70.976 1.00 94.06 184 ILE A N 1
ATOM 1456 C CA . ILE A 1 184 ? -49.377 6.444 71.981 1.00 94.06 184 ILE A CA 1
ATOM 1457 C C . ILE A 1 184 ? -48.747 6.978 73.270 1.00 94.06 184 ILE A C 1
ATOM 1459 O O . ILE A 1 184 ? -49.288 6.733 74.346 1.00 94.06 184 ILE A O 1
ATOM 1463 N N . ALA A 1 185 ? -47.650 7.732 73.171 1.00 92.69 185 ALA A N 1
ATOM 1464 C CA . ALA A 1 185 ? -46.993 8.350 74.318 1.00 92.69 185 ALA A CA 1
ATOM 1465 C C . ALA A 1 185 ? -47.938 9.322 75.049 1.00 92.69 185 ALA A C 1
ATOM 1467 O O . ALA A 1 185 ? -48.098 9.220 76.262 1.00 92.69 185 ALA A O 1
ATOM 1468 N N . ASP A 1 186 ? -48.653 10.184 74.320 1.00 92.19 186 ASP A N 1
ATOM 1469 C CA . ASP A 1 186 ? -49.651 11.102 74.884 1.00 92.19 186 ASP A CA 1
ATOM 1470 C C . ASP A 1 186 ? -50.794 10.350 75.584 1.00 92.19 186 ASP A C 1
ATOM 1472 O O . ASP A 1 186 ? -51.268 10.765 76.646 1.00 92.19 186 ASP A O 1
ATOM 1476 N N . ALA A 1 187 ? -51.249 9.229 75.012 1.00 89.38 187 ALA A N 1
ATOM 1477 C CA . ALA A 1 187 ? -52.257 8.372 75.632 1.00 89.38 187 ALA A CA 1
ATOM 1478 C C . ALA A 1 187 ? -51.732 7.708 76.917 1.00 89.38 187 ALA A C 1
ATOM 1480 O O . ALA A 1 187 ? -52.451 7.664 77.916 1.00 89.38 187 ALA A O 1
ATOM 1481 N N . GLN A 1 188 ? -50.479 7.243 76.924 1.00 86.12 188 GLN A N 1
ATOM 1482 C CA . GLN A 1 188 ? -49.831 6.673 78.109 1.00 86.12 188 GLN A CA 1
ATOM 1483 C C . GLN A 1 188 ? -49.635 7.709 79.218 1.00 86.12 188 GLN A C 1
ATOM 1485 O O . GLN A 1 188 ? -49.910 7.401 80.373 1.00 86.12 188 GLN A O 1
ATOM 1490 N N . VAL A 1 189 ? -49.231 8.941 78.892 1.00 84.44 189 VAL A N 1
ATOM 1491 C CA . VAL A 1 189 ? -49.104 10.029 79.877 1.00 84.44 189 VAL A CA 1
ATOM 1492 C C . VAL A 1 189 ? -50.459 10.340 80.522 1.00 84.44 189 VAL A C 1
ATOM 1494 O O . VAL A 1 189 ? -50.536 10.472 81.741 1.00 84.44 189 VAL A O 1
ATOM 1497 N N . LYS A 1 190 ? -51.545 10.384 79.735 1.00 83.19 190 LYS A N 1
ATOM 1498 C CA . LYS A 1 190 ? -52.915 10.569 80.255 1.00 83.19 190 LYS A CA 1
ATOM 1499 C C . LYS A 1 190 ? -53.385 9.409 81.140 1.00 83.19 190 LYS A C 1
ATOM 1501 O O . LYS A 1 190 ? -54.106 9.632 82.109 1.00 83.19 190 LYS A O 1
ATOM 1506 N N . LEU A 1 191 ? -52.989 8.177 80.818 1.00 74.75 191 LEU A N 1
ATOM 1507 C CA . LEU A 1 191 ? -53.273 7.002 81.648 1.00 74.75 191 LEU A CA 1
ATOM 1508 C C . LEU A 1 191 ? -52.437 7.005 82.939 1.00 74.75 191 LEU A C 1
ATOM 1510 O O . LEU A 1 191 ? -52.962 6.675 83.995 1.00 74.75 191 LEU A O 1
ATOM 1514 N N . GLY A 1 192 ? -51.171 7.425 82.878 1.00 66.00 192 GLY A N 1
ATOM 1515 C CA . GLY A 1 192 ? -50.255 7.469 84.021 1.00 66.00 192 GLY A CA 1
ATOM 1516 C C . GLY A 1 192 ? -50.592 8.531 85.072 1.00 66.00 192 GLY A C 1
ATOM 1517 O O . GLY A 1 192 ? -50.249 8.361 86.238 1.00 66.00 192 GLY A O 1
ATOM 1518 N N . THR A 1 193 ? -51.301 9.602 84.704 1.00 61.75 193 THR A N 1
ATOM 1519 C CA . THR A 1 193 ? -51.787 10.619 85.657 1.00 61.75 193 THR A CA 1
ATOM 1520 C C . THR A 1 193 ? -53.084 10.224 86.369 1.00 61.75 193 THR A C 1
ATOM 1522 O O . THR A 1 193 ? -53.499 10.911 87.301 1.00 61.75 193 THR A O 1
ATOM 1525 N N . THR A 1 194 ? -53.698 9.096 85.995 1.00 55.72 194 THR A N 1
ATOM 1526 C CA . THR A 1 194 ? -54.847 8.518 86.700 1.00 55.72 194 THR A CA 1
ATOM 1527 C C . THR A 1 194 ? -54.362 7.295 87.491 1.00 55.72 194 THR A C 1
ATOM 1529 O O . THR A 1 194 ? -54.030 6.285 86.873 1.00 55.72 194 THR A O 1
ATOM 1532 N N . PRO A 1 195 ? -54.292 7.327 88.838 1.00 48.59 195 PRO A N 1
ATOM 1533 C CA . PRO A 1 195 ? -53.818 6.197 89.635 1.00 48.59 195 PRO A CA 1
ATOM 1534 C C . PRO A 1 195 ? -54.880 5.088 89.666 1.00 48.59 195 PRO A C 1
ATOM 1536 O O . PRO A 1 195 ? -55.591 4.897 90.649 1.00 48.59 195 PRO A O 1
ATOM 1539 N N . ALA A 1 196 ? -55.018 4.351 88.568 1.00 53.94 196 ALA A N 1
ATOM 1540 C CA . ALA A 1 196 ? -55.756 3.102 88.542 1.00 53.94 196 ALA A CA 1
ATOM 1541 C C . ALA A 1 196 ? -54.801 1.996 89.007 1.00 53.94 196 ALA A C 1
ATOM 1543 O O . ALA A 1 196 ? -53.843 1.664 88.313 1.00 53.94 196 ALA A O 1
ATOM 1544 N N . GLY A 1 197 ? -55.042 1.443 90.199 1.00 53.06 197 GLY A N 1
ATOM 1545 C CA . GLY A 1 197 ? -54.266 0.363 90.824 1.00 53.06 197 GLY A CA 1
ATOM 1546 C C . GLY A 1 197 ? -54.359 -0.991 90.106 1.00 53.06 197 GLY A C 1
ATOM 1547 O O . GLY A 1 197 ? -54.610 -2.011 90.741 1.00 53.06 197 GLY A O 1
ATOM 1548 N N . LEU A 1 198 ? -54.174 -1.016 88.786 1.00 54.03 198 LEU A N 1
ATOM 1549 C CA . LEU A 1 198 ? -54.171 -2.213 87.953 1.00 54.03 198 LEU A CA 1
ATOM 1550 C C . LEU A 1 198 ? -52.731 -2.587 87.600 1.00 54.03 198 LEU A C 1
ATOM 1552 O O . LEU A 1 198 ? -52.136 -2.130 86.626 1.00 54.03 198 LEU A O 1
ATOM 1556 N N . ARG A 1 199 ? -52.177 -3.454 88.445 1.00 48.84 199 ARG A N 1
ATOM 1557 C CA . ARG A 1 199 ? -50.901 -4.140 88.248 1.00 48.84 199 ARG A CA 1
ATOM 1558 C C . ARG A 1 199 ? -51.070 -5.132 87.091 1.00 48.84 199 ARG A C 1
ATOM 1560 O O . ARG A 1 199 ? -51.770 -6.131 87.231 1.00 48.84 199 ARG A O 1
ATOM 1567 N N . CYS A 1 200 ? -50.478 -4.843 85.936 1.00 48.50 200 CYS A N 1
ATOM 1568 C CA . CYS A 1 200 ? -50.530 -5.742 84.783 1.00 48.50 200 CYS A CA 1
ATOM 1569 C C . CYS A 1 200 ? -49.707 -7.010 85.066 1.00 48.50 200 CYS A C 1
ATOM 1571 O O . CYS A 1 200 ? -48.487 -6.945 85.180 1.00 48.50 200 CYS A O 1
ATOM 1573 N N . ALA A 1 201 ? -50.376 -8.161 85.155 1.00 52.09 201 ALA A N 1
ATOM 1574 C CA . ALA A 1 201 ? -49.781 -9.475 85.429 1.00 52.09 201 ALA A CA 1
ATOM 1575 C C . ALA A 1 201 ? -49.056 -10.117 84.223 1.00 52.09 201 ALA A C 1
ATOM 1577 O O . ALA A 1 201 ? -48.659 -11.272 84.296 1.00 52.09 201 ALA A O 1
ATOM 1578 N N . ASN A 1 202 ? -48.874 -9.382 83.120 1.00 47.81 202 ASN A N 1
ATOM 1579 C CA . ASN A 1 202 ? -48.320 -9.914 81.868 1.00 47.81 202 ASN A CA 1
ATOM 1580 C C . ASN A 1 202 ? -46.916 -9.374 81.535 1.00 47.81 202 ASN A C 1
ATOM 1582 O O . ASN A 1 202 ? -46.439 -9.583 80.422 1.00 47.81 202 ASN A O 1
ATOM 1586 N N . ALA A 1 203 ? -46.253 -8.684 82.471 1.00 47.56 203 ALA A N 1
ATOM 1587 C CA . ALA A 1 203 ? -44.883 -8.199 82.271 1.00 47.56 203 ALA A CA 1
ATOM 1588 C C . ALA A 1 203 ? -43.875 -9.348 82.048 1.00 47.56 203 ALA A C 1
ATOM 1590 O O . ALA A 1 203 ? -42.910 -9.166 81.316 1.00 47.56 203 ALA A O 1
ATOM 1591 N N . ASP A 1 204 ? -44.158 -10.548 82.565 1.00 46.88 204 ASP A N 1
ATOM 1592 C CA . ASP A 1 204 ? -43.275 -11.719 82.446 1.00 46.88 204 ASP A CA 1
ATOM 1593 C C . ASP A 1 204 ? -43.412 -12.489 81.117 1.00 46.88 204 ASP A C 1
ATOM 1595 O O . ASP A 1 204 ? -42.664 -13.431 80.870 1.00 46.88 204 ASP A O 1
ATOM 1599 N N . VAL A 1 205 ? -44.344 -12.113 80.230 1.00 49.34 205 VAL A N 1
ATOM 1600 C CA . VAL A 1 205 ? -44.525 -12.797 78.929 1.00 49.34 205 VAL A CA 1
ATOM 1601 C C . VAL A 1 205 ? -43.707 -12.138 77.809 1.00 49.34 205 VAL A C 1
ATOM 1603 O O . VAL A 1 205 ? -43.514 -12.735 76.753 1.00 49.34 205 VAL A O 1
ATOM 1606 N N . ILE A 1 206 ? -43.183 -10.928 78.030 1.00 47.59 206 ILE A N 1
ATOM 1607 C CA . ILE A 1 206 ? -42.421 -10.174 77.018 1.00 47.59 206 ILE A CA 1
ATOM 1608 C C . ILE A 1 206 ? -40.913 -10.499 77.067 1.00 47.59 206 ILE A C 1
ATOM 1610 O O . ILE A 1 206 ? -40.219 -10.264 76.084 1.00 47.59 206 ILE A O 1
ATOM 1614 N N . ASP A 1 207 ? -40.429 -11.134 78.142 1.00 44.44 207 ASP A N 1
ATOM 1615 C CA . ASP A 1 207 ? -39.041 -11.623 78.272 1.00 44.44 207 ASP A CA 1
ATOM 1616 C C . ASP A 1 207 ? -38.873 -13.109 77.902 1.00 44.44 207 ASP A C 1
ATOM 1618 O O . ASP A 1 207 ? -37.814 -13.708 78.109 1.00 44.44 207 ASP A O 1
ATOM 1622 N N . ALA A 1 208 ? -39.899 -13.730 77.311 1.00 41.53 208 ALA A N 1
ATOM 1623 C CA . ALA A 1 208 ? -39.710 -15.015 76.658 1.00 41.53 208 ALA A CA 1
ATOM 1624 C C . ALA A 1 208 ? -38.827 -14.787 75.416 1.00 41.53 208 ALA A C 1
ATOM 1626 O O . ALA A 1 208 ? -39.256 -14.081 74.499 1.00 41.53 208 ALA A O 1
ATOM 1627 N N . PRO A 1 209 ? -37.606 -15.358 75.344 1.00 46.88 209 PRO A N 1
ATOM 1628 C CA . PRO A 1 209 ? -36.789 -15.244 74.150 1.00 46.88 209 PRO A CA 1
ATOM 1629 C C . PRO A 1 209 ? -37.599 -15.796 72.978 1.00 46.88 209 PRO A C 1
ATOM 1631 O O . PRO A 1 209 ? -38.291 -16.806 73.126 1.00 46.88 209 PRO A O 1
ATOM 1634 N N . ASP A 1 210 ? -37.481 -15.118 71.840 1.00 47.22 210 ASP A N 1
ATOM 1635 C CA . ASP A 1 210 ? -38.159 -15.249 70.535 1.00 47.22 210 ASP A CA 1
ATOM 1636 C C . ASP A 1 210 ? -38.140 -16.663 69.883 1.00 47.22 210 ASP A C 1
ATOM 1638 O O . ASP A 1 210 ? -38.285 -16.849 68.676 1.00 47.22 210 ASP A O 1
ATOM 1642 N N . VAL A 1 211 ? -37.922 -17.707 70.675 1.00 53.88 211 VAL A N 1
ATOM 1643 C CA . VAL A 1 211 ? -37.649 -19.089 70.293 1.00 53.88 211 VAL A CA 1
ATOM 1644 C C . VAL A 1 211 ? -38.930 -19.927 70.194 1.00 53.88 211 VAL A C 1
ATOM 1646 O O . VAL A 1 211 ? -38.944 -20.912 69.460 1.00 53.88 211 VAL A O 1
ATOM 1649 N N . GLN A 1 212 ? -40.030 -19.557 70.865 1.00 49.88 212 GLN A N 1
ATOM 1650 C CA . GLN A 1 212 ? -41.230 -20.416 70.930 1.00 49.88 212 GLN A CA 1
ATOM 1651 C C . GLN A 1 212 ? -42.358 -20.066 69.945 1.00 49.88 212 GLN A C 1
ATOM 1653 O O . GLN A 1 212 ? -43.247 -20.890 69.739 1.00 49.88 212 GLN A O 1
ATOM 1658 N N . LEU A 1 213 ? -42.291 -18.927 69.243 1.00 48.88 213 LEU A N 1
ATOM 1659 C CA . LEU A 1 213 ? -43.183 -18.631 68.105 1.00 48.88 213 LEU A CA 1
ATOM 1660 C C . LEU A 1 213 ? -42.664 -19.181 66.764 1.00 48.88 213 LEU A C 1
ATOM 1662 O O . LEU A 1 213 ? -43.347 -19.081 65.744 1.00 48.88 213 LEU A O 1
ATOM 1666 N N . ARG A 1 214 ? -41.514 -19.872 66.760 1.00 50.91 214 ARG A N 1
ATOM 1667 C CA . ARG A 1 214 ? -41.032 -20.695 65.636 1.00 50.91 214 ARG A CA 1
ATOM 1668 C C . ARG A 1 214 ? -41.775 -22.040 65.606 1.00 50.91 214 ARG A C 1
ATOM 1670 O O . ARG A 1 214 ? -41.199 -23.118 65.734 1.00 50.91 214 ARG A O 1
ATOM 1677 N N . GLY A 1 215 ? -43.099 -21.983 65.490 1.00 49.56 215 GLY A N 1
ATOM 1678 C CA . GLY A 1 215 ? -43.935 -23.168 65.342 1.00 49.56 215 GLY A CA 1
ATOM 1679 C C . GLY A 1 215 ? -43.606 -23.900 64.041 1.00 49.56 215 GLY A C 1
ATOM 1680 O O . GLY A 1 215 ? -43.915 -23.379 62.981 1.00 49.56 215 GLY A O 1
ATOM 1681 N N . ARG A 1 216 ? -42.974 -25.081 64.146 1.00 54.84 216 ARG A N 1
ATOM 1682 C CA . ARG A 1 216 ? -43.000 -26.268 63.247 1.00 54.84 216 ARG A CA 1
ATOM 1683 C C . ARG A 1 216 ? -43.179 -26.082 61.719 1.00 54.84 216 ARG A C 1
ATOM 1685 O O . ARG A 1 216 ? -43.640 -26.997 61.043 1.00 54.84 216 ARG A O 1
ATOM 1692 N N . GLY A 1 217 ? -42.782 -24.955 61.155 1.00 57.78 217 GLY A N 1
ATOM 1693 C CA . GLY A 1 217 ? -42.697 -24.709 59.722 1.00 57.78 217 GLY A CA 1
ATOM 1694 C C . GLY A 1 217 ? -41.302 -24.200 59.410 1.00 57.78 217 GLY A C 1
ATOM 1695 O O . GLY A 1 217 ? -40.771 -23.384 60.163 1.00 57.78 217 GLY A O 1
ATOM 1696 N N . GLN A 1 218 ? -40.704 -24.702 58.330 1.00 55.75 218 GLN A N 1
ATOM 1697 C CA . GLN A 1 218 ? -39.461 -24.166 57.778 1.00 55.75 218 GLN A CA 1
ATOM 1698 C C . GLN A 1 218 ? -39.640 -22.648 57.643 1.00 55.75 218 GLN A C 1
ATOM 1700 O O . GLN A 1 218 ? -40.552 -22.187 56.952 1.00 55.75 218 GLN A O 1
ATOM 1705 N N . GLY A 1 219 ? -38.876 -21.869 58.412 1.00 68.31 219 GLY A N 1
ATOM 1706 C CA . GLY A 1 219 ? -39.121 -20.431 58.519 1.00 68.31 219 GLY A CA 1
ATOM 1707 C C . GLY A 1 219 ? -38.971 -19.773 57.149 1.00 68.31 219 GLY A C 1
ATOM 1708 O O . GLY A 1 219 ? -38.128 -20.192 56.365 1.00 68.31 219 GLY A O 1
ATOM 1709 N N . PHE A 1 220 ? -39.735 -18.719 56.847 1.00 70.88 220 PHE A N 1
ATOM 1710 C CA . PHE A 1 220 ? -39.627 -18.018 55.555 1.00 70.88 220 PHE A CA 1
ATOM 1711 C C . PHE A 1 220 ? -38.183 -17.622 55.200 1.00 70.88 220 PHE A C 1
ATOM 1713 O O . PHE A 1 220 ? -37.801 -17.670 54.037 1.00 70.88 220 PHE A O 1
ATOM 1720 N N . LEU A 1 221 ? -37.365 -17.293 56.206 1.00 72.75 221 LEU A N 1
ATOM 1721 C CA . LEU A 1 221 ? -35.933 -17.025 56.046 1.00 72.75 221 LEU A CA 1
ATOM 1722 C C . LEU A 1 221 ? -35.119 -18.265 55.654 1.00 72.75 221 LEU A C 1
ATOM 1724 O O . LEU A 1 221 ? -34.188 -18.153 54.871 1.00 72.75 221 LEU A O 1
ATOM 1728 N N . GLU A 1 222 ? -35.468 -19.434 56.181 1.00 78.50 222 GLU A N 1
ATOM 1729 C CA . GLU A 1 222 ? -34.817 -20.713 55.879 1.00 78.50 222 GLU A CA 1
ATOM 1730 C C . GLU A 1 222 ? -35.194 -21.196 54.472 1.00 78.50 222 GLU A C 1
ATOM 1732 O O . GLU A 1 222 ? -34.327 -21.616 53.716 1.00 78.50 222 GLU A O 1
ATOM 1737 N N . VAL A 1 223 ? -36.457 -21.008 54.067 1.00 83.69 223 VAL A N 1
ATOM 1738 C CA . VAL A 1 223 ? -36.904 -21.233 52.681 1.00 83.69 223 VAL A CA 1
ATOM 1739 C C . VAL A 1 223 ? -36.226 -20.256 51.712 1.00 83.69 223 VAL A C 1
ATOM 1741 O O . VAL A 1 223 ? -35.787 -20.664 50.640 1.00 83.69 223 VAL A O 1
ATOM 1744 N N . ALA A 1 224 ? -36.105 -18.975 52.075 1.00 76.69 224 ALA A N 1
ATOM 1745 C CA . ALA A 1 224 ? -35.411 -17.983 51.254 1.00 76.69 224 ALA A CA 1
ATOM 1746 C C . ALA A 1 224 ? -33.906 -18.278 51.135 1.00 76.69 224 ALA A C 1
ATOM 1748 O O . ALA A 1 224 ? 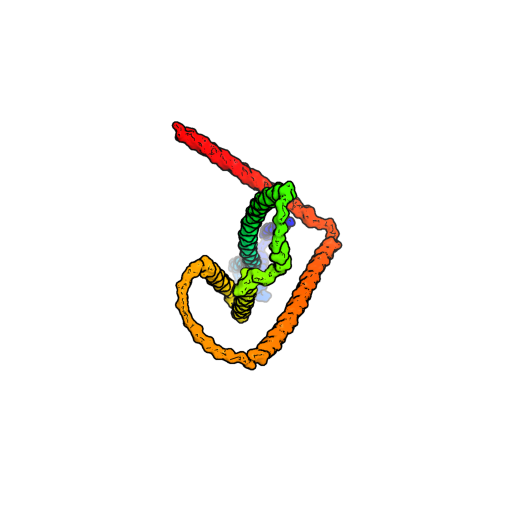-33.328 -18.077 50.067 1.00 76.69 224 ALA A O 1
ATOM 1749 N N . LEU A 1 225 ? -33.282 -18.784 52.205 1.00 81.44 225 LEU A N 1
ATOM 1750 C CA . LEU A 1 225 ? -31.888 -19.222 52.199 1.00 81.44 225 LEU A CA 1
ATOM 1751 C C . LEU A 1 225 ? -31.698 -20.430 51.269 1.00 81.44 225 LEU A C 1
ATOM 1753 O O . LEU A 1 225 ? -30.853 -20.367 50.380 1.00 81.44 225 LEU A O 1
ATOM 1757 N N . ASP A 1 226 ? -32.530 -21.469 51.392 1.00 91.06 226 ASP A N 1
ATOM 1758 C CA . ASP A 1 226 ? -32.494 -22.649 50.511 1.00 91.06 226 ASP A CA 1
ATOM 1759 C C . ASP A 1 226 ? -32.704 -22.270 49.034 1.00 91.06 226 ASP A C 1
ATOM 1761 O O . ASP A 1 226 ? -32.008 -22.760 48.137 1.00 91.06 226 ASP A O 1
ATOM 1765 N N . GLN A 1 227 ? -33.634 -21.353 48.755 1.00 90.00 227 GLN A N 1
ATOM 1766 C CA . GLN A 1 227 ? -33.873 -20.836 47.404 1.00 90.00 227 GLN A CA 1
ATOM 1767 C C . GLN A 1 227 ? -32.679 -20.031 46.868 1.00 90.00 227 GLN A C 1
ATOM 1769 O O . GLN A 1 227 ? -32.321 -20.154 45.695 1.00 90.00 227 GLN A O 1
ATOM 1774 N N . ALA A 1 228 ? -32.016 -19.237 47.712 1.00 86.50 228 ALA A N 1
ATOM 1775 C CA . ALA A 1 228 ? -30.810 -18.510 47.324 1.00 86.50 228 ALA A CA 1
ATOM 1776 C C . ALA A 1 228 ? -29.623 -19.459 47.078 1.00 86.50 228 ALA A C 1
ATOM 1778 O O . ALA A 1 228 ? -28.859 -19.271 46.128 1.00 86.50 228 ALA A O 1
ATOM 1779 N N . GLU A 1 229 ? -29.473 -20.505 47.894 1.00 93.44 229 GLU A N 1
ATOM 1780 C CA . GLU A 1 229 ? -28.417 -21.504 47.734 1.00 93.44 229 GLU A CA 1
ATOM 1781 C C . GLU A 1 229 ? -28.598 -22.355 46.475 1.00 93.44 229 GLU A C 1
ATOM 1783 O O . GLU A 1 229 ? -27.622 -22.607 45.761 1.00 93.44 229 GLU A O 1
ATOM 1788 N N . THR A 1 230 ? -29.831 -22.768 46.175 1.00 94.62 230 THR A N 1
ATOM 1789 C CA . THR A 1 230 ? -30.167 -23.488 44.936 1.00 94.62 230 THR A CA 1
ATOM 1790 C C . THR A 1 230 ? -29.937 -22.612 43.707 1.00 94.62 230 THR A C 1
ATOM 1792 O O . THR A 1 230 ? -29.202 -23.026 42.812 1.00 94.62 230 THR A O 1
ATOM 1795 N N . ALA A 1 231 ? -30.405 -21.359 43.708 1.00 89.94 231 ALA A N 1
ATOM 1796 C CA . ALA A 1 231 ? -30.132 -20.411 42.624 1.00 89.94 231 ALA A CA 1
ATOM 1797 C C . ALA A 1 231 ? -28.624 -20.178 42.408 1.00 89.94 231 ALA A C 1
ATOM 1799 O O . ALA A 1 231 ? -28.152 -20.092 41.271 1.00 89.94 231 ALA A O 1
ATOM 1800 N N . ARG A 1 232 ? -27.833 -20.122 43.490 1.00 92.19 232 ARG A N 1
ATOM 1801 C CA . ARG A 1 232 ? -26.370 -19.999 43.401 1.00 92.19 232 ARG A CA 1
ATOM 1802 C C . ARG A 1 232 ? -25.724 -21.241 42.782 1.00 92.19 232 ARG A C 1
ATOM 1804 O O . ARG A 1 232 ? -24.806 -21.096 41.972 1.00 92.19 232 ARG A O 1
ATOM 1811 N N . LYS A 1 233 ? -26.174 -22.445 43.158 1.00 95.81 233 LYS A N 1
ATOM 1812 C CA . LYS A 1 233 ? -25.690 -23.713 42.579 1.00 95.81 233 LYS A CA 1
ATOM 1813 C C . LYS A 1 233 ? -26.007 -23.787 41.084 1.00 95.81 233 LYS A C 1
ATOM 1815 O O . LYS A 1 233 ? -25.099 -24.065 40.302 1.00 95.81 233 LYS A O 1
ATOM 1820 N N . ASP A 1 234 ? -27.226 -23.430 40.689 1.00 92.62 234 ASP A N 1
ATOM 1821 C CA . ASP A 1 234 ? -27.652 -23.424 39.286 1.00 92.62 234 ASP A CA 1
ATOM 1822 C C . ASP A 1 234 ? -26.833 -22.437 38.446 1.00 92.62 234 ASP A C 1
ATOM 1824 O O . ASP A 1 234 ? -26.342 -22.789 37.372 1.00 92.62 234 ASP A O 1
ATOM 1828 N N . LEU A 1 235 ? -26.603 -21.217 38.951 1.00 89.88 235 LEU A N 1
ATOM 1829 C CA . LEU A 1 235 ? -25.745 -20.234 38.281 1.00 89.88 235 LEU A CA 1
ATOM 1830 C C . LEU A 1 235 ? -24.307 -20.733 38.129 1.00 89.88 235 LEU A C 1
ATOM 1832 O O . LEU A 1 235 ? -23.683 -20.517 37.087 1.00 89.88 235 LEU A O 1
ATOM 1836 N N . PHE A 1 236 ? -23.770 -21.413 39.142 1.00 93.62 236 PHE A N 1
ATOM 1837 C CA . PHE A 1 236 ? -22.431 -21.989 39.069 1.00 93.62 236 PHE A CA 1
ATOM 1838 C C . PHE A 1 236 ? -22.351 -23.098 38.011 1.00 93.62 236 PHE A C 1
ATOM 1840 O O . PHE A 1 236 ? -21.398 -23.142 37.228 1.00 93.62 236 PHE A O 1
ATOM 1847 N N . GLU A 1 237 ? -23.364 -23.962 37.938 1.00 95.88 237 GLU A N 1
ATOM 1848 C CA . GLU A 1 237 ? -23.427 -25.036 36.950 1.00 95.88 237 GLU A CA 1
ATOM 1849 C C . GLU A 1 237 ? -23.596 -24.495 35.523 1.00 95.88 237 GLU A C 1
ATOM 1851 O O . GLU A 1 237 ? -22.892 -24.931 34.608 1.00 95.88 237 GLU A O 1
ATOM 1856 N N . GLN A 1 238 ? -24.439 -23.478 35.331 1.00 91.44 238 GLN A N 1
ATOM 1857 C CA . GLN A 1 238 ? -24.575 -22.772 34.054 1.00 91.44 238 GLN A CA 1
ATOM 1858 C C . GLN A 1 238 ? -23.262 -22.104 33.633 1.00 91.44 238 GLN A C 1
ATOM 1860 O O . GLN A 1 238 ? -22.846 -22.237 32.482 1.00 91.44 238 GLN A O 1
ATOM 1865 N N . ASN A 1 239 ? -22.561 -21.444 34.561 1.00 90.81 239 ASN A N 1
ATOM 1866 C CA . ASN A 1 239 ? -21.268 -20.819 34.282 1.00 90.81 239 ASN A CA 1
ATOM 1867 C C . ASN A 1 239 ? -20.211 -21.869 33.896 1.00 90.81 239 ASN A C 1
ATOM 1869 O O . ASN A 1 239 ? -19.449 -21.670 32.950 1.00 90.81 239 ASN A O 1
ATOM 1873 N N . ARG A 1 240 ? -20.212 -23.031 34.565 1.00 94.00 240 ARG A N 1
ATOM 1874 C CA . ARG A 1 240 ? -19.352 -24.170 34.213 1.00 94.00 240 ARG A CA 1
ATOM 1875 C C . ARG A 1 240 ? -19.666 -24.712 32.815 1.00 94.00 240 ARG A C 1
ATOM 1877 O O . ARG A 1 240 ? -18.735 -24.934 32.042 1.00 94.00 240 ARG A O 1
ATOM 1884 N N . ARG A 1 241 ? -20.946 -24.887 32.468 1.00 91.44 241 ARG A N 1
ATOM 1885 C CA . ARG A 1 241 ? -21.375 -25.324 31.126 1.00 91.44 241 ARG A CA 1
ATOM 1886 C C . ARG A 1 241 ? -20.976 -24.312 30.051 1.00 91.44 241 ARG A C 1
ATOM 1888 O O . ARG A 1 241 ? -20.434 -24.713 29.027 1.00 91.44 241 ARG A O 1
ATOM 1895 N N . LEU A 1 242 ? -21.162 -23.014 30.306 1.00 88.19 242 LEU A N 1
ATOM 1896 C CA . LEU A 1 242 ? -20.766 -21.944 29.387 1.00 88.19 242 LEU A CA 1
ATOM 1897 C C . LEU A 1 242 ? -19.252 -21.928 29.158 1.00 88.19 242 LEU A C 1
ATOM 1899 O O . LEU A 1 242 ? -18.813 -21.876 28.014 1.00 88.19 242 LEU A O 1
ATOM 1903 N N . LYS A 1 243 ? -18.450 -22.029 30.225 1.00 93.06 243 LYS A N 1
ATOM 1904 C CA . LYS A 1 243 ? -16.987 -22.145 30.118 1.00 93.06 243 LYS A CA 1
ATOM 1905 C C . LYS A 1 243 ? -16.575 -23.367 29.298 1.00 93.06 243 LYS A C 1
ATOM 1907 O O . LYS A 1 243 ? -15.709 -23.246 28.438 1.00 93.06 243 LYS A O 1
ATOM 1912 N N . GLY A 1 244 ? -17.219 -24.514 29.521 1.00 91.88 244 GLY A N 1
ATOM 1913 C CA . GLY A 1 244 ? -16.998 -25.720 28.721 1.00 91.88 244 GLY A CA 1
ATOM 1914 C C . GLY A 1 244 ? -17.327 -25.511 27.241 1.00 91.88 244 GLY A C 1
ATOM 1915 O O . GLY A 1 244 ? -16.545 -25.901 26.378 1.00 91.88 244 GLY A O 1
ATOM 1916 N N . LEU A 1 245 ? -18.436 -24.831 26.946 1.00 91.56 245 LEU A N 1
ATOM 1917 C CA . LEU A 1 245 ? -18.853 -24.532 25.579 1.00 91.56 245 LEU A CA 1
ATOM 1918 C C . LEU A 1 245 ? -17.876 -23.568 24.891 1.00 91.56 245 LEU A C 1
ATOM 1920 O O . LEU A 1 245 ? -17.434 -23.861 23.785 1.00 91.56 245 LEU A O 1
ATOM 1924 N N . ILE A 1 246 ? -17.457 -22.495 25.574 1.00 88.81 246 ILE A N 1
ATOM 1925 C CA . ILE A 1 246 ? -16.442 -21.543 25.090 1.00 88.81 246 ILE A CA 1
ATOM 1926 C C . ILE A 1 246 ? -15.127 -22.260 24.779 1.00 88.81 246 ILE A C 1
ATOM 1928 O O . ILE A 1 246 ? -14.566 -22.052 23.706 1.00 88.81 246 ILE A O 1
ATOM 1932 N N . LEU A 1 247 ? -14.652 -23.124 25.682 1.00 92.50 247 LEU A N 1
ATOM 1933 C CA . LEU A 1 247 ? -13.434 -23.903 25.457 1.00 92.50 247 LEU A CA 1
ATOM 1934 C C . LEU A 1 247 ? -13.588 -24.872 24.281 1.00 92.50 247 LEU A C 1
ATOM 1936 O O . LEU A 1 247 ? -12.667 -24.991 23.477 1.00 92.50 247 LEU A O 1
ATOM 1940 N N . SER A 1 248 ? -14.743 -25.530 24.134 1.00 90.31 248 SER A N 1
ATOM 1941 C CA . SER A 1 248 ? -14.996 -26.405 22.982 1.00 90.31 248 SER A CA 1
ATOM 1942 C C . SER A 1 248 ? -14.968 -25.627 21.664 1.00 90.31 248 SER A C 1
ATOM 1944 O O . SER A 1 248 ? -14.298 -26.049 20.727 1.00 90.31 248 SER A O 1
ATOM 1946 N N . THR A 1 249 ? -15.592 -24.445 21.622 1.00 90.81 249 THR A N 1
ATOM 1947 C CA . THR A 1 249 ? -15.615 -23.581 20.439 1.00 90.81 249 THR A CA 1
ATOM 1948 C C . THR A 1 249 ? -14.225 -23.044 20.120 1.00 90.81 249 THR A C 1
ATOM 1950 O O . THR A 1 249 ? -13.825 -23.055 18.961 1.00 90.81 249 THR A O 1
ATOM 1953 N N . ALA A 1 250 ? -13.463 -22.611 21.129 1.00 86.75 250 ALA A N 1
ATOM 1954 C CA . ALA A 1 250 ? -12.091 -22.143 20.948 1.00 86.75 250 ALA A CA 1
ATOM 1955 C C . ALA A 1 250 ? -11.189 -23.255 20.390 1.00 86.75 250 ALA A C 1
ATOM 1957 O O . ALA A 1 250 ? -10.449 -23.025 19.434 1.00 86.75 250 ALA A O 1
ATOM 1958 N N . ASN A 1 251 ? -11.312 -24.473 20.924 1.00 88.12 251 ASN A N 1
ATOM 1959 C CA . ASN A 1 251 ? -10.586 -25.636 20.423 1.00 88.12 251 ASN A CA 1
ATOM 1960 C C . ASN A 1 251 ? -10.986 -25.983 18.983 1.00 88.12 251 ASN A C 1
ATOM 1962 O O . ASN A 1 251 ? -10.120 -26.307 18.175 1.00 88.12 251 ASN A O 1
ATOM 1966 N N . GLU A 1 252 ? -12.270 -25.893 18.636 1.00 87.69 252 GLU A N 1
ATOM 1967 C CA . GLU A 1 252 ? -12.741 -26.145 17.272 1.00 87.69 252 GLU A CA 1
ATOM 1968 C C . GLU A 1 252 ? -12.231 -25.077 16.293 1.00 87.69 252 GLU A C 1
ATOM 1970 O O . GLU A 1 252 ? -11.711 -25.405 15.228 1.00 87.69 252 GLU A O 1
ATOM 1975 N N . MET A 1 253 ? -12.267 -23.798 16.683 1.00 84.94 253 MET A N 1
ATOM 1976 C CA . MET A 1 253 ? -11.671 -22.704 15.908 1.00 84.94 253 MET A CA 1
ATOM 1977 C C . MET A 1 253 ? -10.170 -22.918 15.703 1.00 84.94 253 MET A C 1
ATOM 1979 O O . MET A 1 253 ? -9.667 -22.729 14.597 1.00 84.94 253 MET A O 1
ATOM 1983 N N . GLN A 1 254 ? -9.451 -23.356 16.738 1.00 85.75 254 GLN A N 1
ATOM 1984 C CA . GLN A 1 254 ? -8.024 -23.647 16.643 1.00 85.75 254 GLN A CA 1
ATOM 1985 C C . GLN A 1 254 ? -7.743 -24.835 15.711 1.00 85.75 254 GLN A C 1
ATOM 1987 O O . GLN A 1 254 ? -6.796 -24.767 14.927 1.00 85.75 254 GLN A O 1
ATOM 1992 N N . ARG A 1 255 ? -8.583 -25.883 15.720 1.00 85.94 255 ARG A N 1
ATOM 1993 C CA . ARG A 1 255 ? -8.505 -26.987 14.743 1.00 85.94 255 ARG A CA 1
ATOM 1994 C C . ARG A 1 255 ? -8.719 -26.488 13.318 1.00 85.94 255 ARG A C 1
ATOM 1996 O O . ARG A 1 255 ? -7.922 -26.828 12.451 1.00 85.94 255 ARG A O 1
ATOM 2003 N N . VAL A 1 256 ? -9.736 -25.658 13.077 1.00 80.88 256 VAL A N 1
ATOM 2004 C CA . VAL A 1 256 ? -10.014 -25.085 11.747 1.00 80.88 256 VAL A CA 1
ATOM 2005 C C . VAL A 1 256 ? -8.842 -24.232 11.258 1.00 80.88 256 VAL A C 1
ATOM 2007 O O . VAL A 1 256 ? -8.407 -24.393 10.121 1.00 80.88 256 VAL A O 1
ATOM 2010 N N . VAL A 1 257 ? -8.277 -23.381 12.120 1.00 79.19 257 VAL A N 1
ATOM 2011 C CA . VAL A 1 257 ? -7.093 -22.568 11.789 1.00 79.19 257 VAL A CA 1
ATOM 2012 C C . VAL A 1 257 ? -5.881 -23.450 11.488 1.00 79.19 257 VAL A C 1
ATOM 2014 O O . VAL A 1 257 ? -5.143 -23.174 10.546 1.00 79.19 257 VAL A O 1
ATOM 2017 N N . HIS A 1 258 ? -5.671 -24.520 12.254 1.00 76.38 258 HIS A N 1
ATOM 2018 C CA . HIS A 1 258 ? -4.566 -25.444 12.015 1.00 76.38 258 HIS A CA 1
ATOM 2019 C C . HIS A 1 258 ? -4.735 -26.213 10.697 1.00 76.38 258 HIS A C 1
ATOM 2021 O O . HIS A 1 258 ? -3.778 -26.343 9.942 1.00 76.38 258 HIS A O 1
ATOM 2027 N N . VAL A 1 259 ? -5.945 -26.685 10.381 1.00 78.81 259 VAL A N 1
ATOM 2028 C CA . VAL A 1 259 ? -6.249 -27.346 9.099 1.00 78.81 259 VAL A CA 1
ATOM 2029 C C . VAL A 1 259 ? -6.055 -26.382 7.927 1.00 78.81 259 VAL A C 1
ATOM 2031 O O . VAL A 1 259 ? -5.466 -26.774 6.925 1.00 78.81 259 VAL A O 1
ATOM 2034 N N . ALA A 1 260 ? -6.472 -25.120 8.066 1.00 70.44 260 ALA A N 1
ATOM 2035 C CA . ALA A 1 260 ? -6.238 -24.092 7.053 1.00 70.44 260 ALA A CA 1
ATOM 2036 C C . ALA A 1 260 ? -4.737 -23.835 6.828 1.00 70.44 260 ALA A C 1
ATOM 2038 O O . ALA A 1 260 ? -4.298 -23.808 5.686 1.00 70.44 260 ALA A O 1
ATOM 2039 N N . ARG A 1 261 ? -3.938 -23.741 7.901 1.00 73.88 261 ARG A N 1
ATOM 2040 C CA . ARG A 1 261 ? -2.478 -23.543 7.809 1.00 73.88 261 ARG A CA 1
ATOM 2041 C C . ARG A 1 261 ? -1.725 -24.737 7.222 1.00 73.88 261 ARG A C 1
ATOM 2043 O O . ARG A 1 261 ? -0.706 -24.545 6.578 1.00 73.88 261 ARG A O 1
ATOM 2050 N N . VAL A 1 262 ? -2.192 -25.964 7.455 1.00 71.31 262 VAL A N 1
ATOM 2051 C CA . VAL A 1 262 ? -1.559 -27.183 6.911 1.00 71.31 262 VAL A CA 1
ATOM 2052 C C . VAL A 1 262 ? -1.952 -27.427 5.447 1.00 71.31 262 VAL A C 1
ATOM 2054 O O . VAL A 1 262 ? -1.212 -28.085 4.722 1.00 71.31 262 VAL A O 1
ATOM 2057 N N . ALA A 1 263 ? -3.083 -26.881 4.990 1.00 59.09 263 ALA A N 1
ATOM 2058 C CA . ALA A 1 263 ? -3.514 -26.953 3.593 1.00 59.09 263 ALA A CA 1
ATOM 2059 C C . ALA A 1 263 ? -2.804 -25.940 2.667 1.00 59.09 263 ALA A C 1
ATOM 2061 O O . ALA A 1 263 ? -2.938 -26.042 1.449 1.00 59.09 263 ALA A O 1
ATOM 2062 N N . GLU A 1 264 ? -2.027 -25.000 3.215 1.00 46.50 264 GLU A N 1
ATOM 2063 C CA . GLU A 1 264 ? -1.173 -24.077 2.457 1.00 46.50 264 GLU A CA 1
ATOM 2064 C C . GLU A 1 264 ? 0.140 -24.775 2.038 1.00 46.50 264 GLU A C 1
ATOM 2066 O O . GLU A 1 264 ? 1.216 -24.559 2.592 1.00 46.50 264 GLU A O 1
ATOM 2071 N N . SER A 1 265 ? 0.030 -25.654 1.038 1.00 44.28 265 SER A N 1
ATOM 2072 C CA . SER A 1 265 ? 1.118 -25.965 0.096 1.00 44.28 265 SER A CA 1
ATOM 2073 C C . SER A 1 265 ? 1.332 -24.746 -0.822 1.00 44.28 265 SER A C 1
ATOM 2075 O O . SER A 1 265 ? 0.365 -24.019 -1.066 1.00 44.28 265 SER A O 1
ATOM 2077 N N . PRO A 1 266 ? 2.548 -24.474 -1.335 1.00 50.28 266 PRO A N 1
ATOM 2078 C CA . PRO A 1 266 ? 2.853 -23.202 -1.973 1.00 50.28 266 PRO A CA 1
ATOM 2079 C C . PRO A 1 266 ? 2.337 -23.201 -3.412 1.00 50.28 266 PRO A C 1
ATOM 2081 O O . PRO A 1 266 ? 3.063 -23.582 -4.316 1.00 50.28 266 PRO A O 1
ATOM 2084 N N . GLU A 1 267 ? 1.079 -22.819 -3.603 1.00 44.66 267 GLU A N 1
ATOM 2085 C CA . GLU A 1 267 ? 0.538 -22.223 -4.830 1.00 44.66 267 GLU A CA 1
ATOM 2086 C C . GLU A 1 267 ? -0.876 -21.698 -4.512 1.00 44.66 267 GLU A C 1
ATOM 2088 O O . GLU A 1 267 ? -1.738 -22.443 -4.052 1.00 44.66 267 GLU A O 1
ATOM 2093 N N . ASP A 1 268 ? -1.050 -20.383 -4.666 1.00 55.50 268 ASP A N 1
ATOM 2094 C CA . ASP A 1 268 ? -2.196 -19.522 -4.321 1.00 55.50 268 ASP A CA 1
ATOM 2095 C C . ASP A 1 268 ? -3.589 -20.185 -4.190 1.00 55.50 268 ASP A C 1
ATOM 2097 O O . ASP A 1 268 ? -4.135 -20.692 -5.174 1.00 55.50 268 ASP A O 1
ATOM 2101 N N . PRO A 1 269 ? -4.242 -20.077 -3.003 1.00 52.03 269 PRO A N 1
ATOM 2102 C CA . PRO A 1 269 ? -5.620 -19.560 -2.942 1.00 52.03 269 PRO A CA 1
ATOM 2103 C C . PRO A 1 269 ? -5.972 -18.903 -1.578 1.00 52.03 269 PRO A C 1
ATOM 2105 O O . PRO A 1 269 ? -6.871 -19.358 -0.866 1.00 52.03 269 PRO A O 1
ATOM 2108 N N . LEU A 1 270 ? -5.284 -17.829 -1.170 1.00 54.62 270 LEU A N 1
ATOM 2109 C CA . LEU A 1 270 ? -5.526 -17.202 0.147 1.00 54.62 270 LEU A CA 1
ATOM 2110 C C . LEU A 1 270 ? -6.873 -16.445 0.237 1.00 54.62 270 LEU A C 1
ATOM 2112 O O . LEU A 1 270 ? -7.447 -16.304 1.318 1.00 54.62 270 LEU A O 1
ATOM 2116 N N . GLU A 1 271 ? -7.417 -15.978 -0.892 1.00 55.78 271 GLU A N 1
ATOM 2117 C CA . GLU A 1 271 ? -8.649 -15.171 -0.905 1.00 55.78 271 GLU A CA 1
ATOM 2118 C C . GLU A 1 271 ? -9.922 -16.012 -0.694 1.00 55.78 271 GLU A C 1
ATOM 2120 O O . GLU A 1 271 ? -10.850 -15.581 -0.010 1.00 55.78 271 GLU A O 1
ATOM 2125 N N . THR A 1 272 ? -9.956 -17.261 -1.172 1.00 56.88 272 THR A N 1
ATOM 2126 C CA . THR A 1 272 ? -11.164 -18.106 -1.093 1.00 56.88 272 THR A CA 1
ATOM 2127 C C . THR A 1 272 ? -11.382 -18.712 0.301 1.00 56.88 272 THR A C 1
ATOM 2129 O O . THR A 1 272 ? -12.516 -19.010 0.686 1.00 56.88 272 THR A O 1
ATOM 2132 N N . ALA A 1 273 ? -10.316 -18.894 1.089 1.00 58.53 273 ALA A N 1
ATOM 2133 C CA . ALA A 1 273 ? -10.410 -19.394 2.463 1.00 58.53 273 ALA A CA 1
ATOM 2134 C C . ALA A 1 273 ? -10.977 -18.333 3.425 1.00 58.53 273 ALA A C 1
ATOM 2136 O O . ALA A 1 273 ? -11.792 -18.656 4.295 1.00 58.53 273 ALA A O 1
ATOM 2137 N N . GLY A 1 274 ? -10.611 -17.061 3.222 1.00 64.31 274 GLY A N 1
ATOM 2138 C CA . GLY A 1 274 ? -11.120 -15.933 4.006 1.00 64.31 274 GLY A CA 1
ATOM 2139 C C . GLY A 1 274 ? -12.626 -15.720 3.837 1.00 64.31 274 GLY A C 1
ATOM 2140 O O . GLY A 1 274 ? -13.339 -15.529 4.823 1.00 64.31 274 GLY A O 1
ATOM 2141 N N . GLU A 1 275 ? -13.137 -15.840 2.609 1.00 70.06 275 GLU A N 1
ATOM 2142 C CA . GLU A 1 275 ? -14.574 -15.728 2.328 1.00 70.06 275 GLU A CA 1
ATOM 2143 C C . GLU A 1 275 ? -15.378 -16.874 2.952 1.00 70.06 275 GLU A C 1
ATOM 2145 O O . GLU A 1 275 ? -16.419 -16.642 3.571 1.00 70.06 275 GLU A O 1
ATOM 2150 N N . LYS A 1 276 ? -14.869 -18.112 2.884 1.00 72.44 276 LYS A N 1
ATOM 2151 C CA . LYS A 1 276 ? -15.520 -19.269 3.521 1.00 72.44 276 LYS A CA 1
ATOM 2152 C C . LYS A 1 276 ? -15.544 -19.151 5.045 1.00 72.44 276 LYS A C 1
ATOM 2154 O O . LYS A 1 276 ? -16.566 -19.467 5.656 1.00 72.44 276 LYS A O 1
ATOM 2159 N N . LEU A 1 277 ? -14.472 -18.646 5.659 1.00 72.62 277 LEU A N 1
ATOM 2160 C CA . LEU A 1 277 ? -14.432 -18.365 7.097 1.00 72.62 277 LEU A CA 1
ATOM 2161 C C . LEU A 1 277 ? -15.436 -17.267 7.479 1.00 72.62 277 LEU A C 1
ATOM 2163 O O . LEU A 1 277 ? -16.142 -17.403 8.479 1.00 72.62 277 LEU A O 1
ATOM 2167 N N . ALA A 1 278 ? -15.546 -16.208 6.673 1.00 75.12 278 ALA A N 1
ATOM 2168 C CA . ALA A 1 278 ? -16.498 -15.125 6.906 1.00 75.12 278 ALA A CA 1
ATOM 2169 C C . ALA A 1 278 ? -17.957 -15.614 6.830 1.00 75.12 278 ALA A C 1
ATOM 2171 O O . ALA A 1 278 ? -18.766 -15.265 7.693 1.00 75.12 278 ALA A O 1
ATOM 2172 N N . ILE A 1 279 ? -18.278 -16.480 5.861 1.00 79.12 279 ILE A N 1
ATOM 2173 C CA . ILE A 1 279 ? -19.601 -17.112 5.729 1.00 79.12 279 ILE A CA 1
ATOM 2174 C C . ILE A 1 279 ? -19.904 -18.009 6.941 1.00 79.12 279 ILE A C 1
ATOM 2176 O O . ILE A 1 279 ? -21.005 -17.961 7.494 1.00 79.12 279 ILE A O 1
ATOM 2180 N N . LEU A 1 280 ? -18.924 -18.788 7.407 1.00 80.62 280 LEU A N 1
ATOM 2181 C CA . LEU A 1 280 ? -19.092 -19.708 8.536 1.00 80.62 280 LEU A CA 1
ATOM 2182 C C . LEU A 1 280 ? -19.259 -18.954 9.867 1.00 80.62 280 LEU A C 1
ATOM 2184 O O . LEU A 1 280 ? -20.157 -19.266 10.651 1.00 80.62 280 LEU A O 1
ATOM 2188 N N . MET A 1 281 ? -18.482 -17.888 10.081 1.00 79.50 281 MET A N 1
ATOM 2189 C CA . MET A 1 281 ? -18.651 -16.983 11.225 1.00 79.50 281 MET A CA 1
ATOM 2190 C C . MET A 1 281 ? -19.992 -16.238 11.179 1.00 79.50 281 MET A C 1
ATOM 2192 O O . MET A 1 281 ? -20.613 -16.036 12.225 1.00 79.50 281 MET A O 1
ATOM 2196 N N . GLY A 1 282 ? -20.477 -15.883 9.984 1.00 81.44 282 GLY A N 1
ATOM 2197 C CA . GLY A 1 282 ? -21.825 -15.349 9.776 1.00 81.44 282 GLY A CA 1
ATOM 2198 C C . GLY A 1 282 ? -22.915 -16.330 10.219 1.00 81.44 282 GLY A C 1
ATOM 2199 O O . GLY A 1 282 ? -23.782 -15.962 11.012 1.00 81.44 282 GLY A O 1
ATOM 2200 N N . SER A 1 283 ? -22.808 -17.595 9.801 1.00 79.38 283 SER A N 1
ATOM 2201 C CA . SER A 1 283 ? -23.735 -18.674 10.177 1.00 79.38 283 SER A CA 1
ATOM 2202 C C . SER A 1 283 ? -23.752 -18.946 11.689 1.00 79.38 283 SER A C 1
ATOM 2204 O O . SER A 1 283 ? -24.820 -19.086 12.293 1.00 79.38 283 SER A O 1
ATOM 2206 N N . ILE A 1 284 ? -22.588 -18.929 12.350 1.00 78.00 284 ILE A N 1
ATOM 2207 C CA . ILE A 1 284 ? -22.496 -19.065 13.815 1.00 78.00 284 ILE A CA 1
ATOM 2208 C C . ILE A 1 284 ? -23.191 -17.891 14.513 1.00 78.00 284 ILE A C 1
ATOM 2210 O O . ILE A 1 284 ? -23.956 -18.089 15.460 1.00 78.00 284 ILE A O 1
ATOM 2214 N N . ARG A 1 285 ? -22.977 -16.661 14.034 1.00 82.19 285 ARG A N 1
ATOM 2215 C CA . ARG A 1 285 ? -23.613 -15.463 14.602 1.00 82.19 285 ARG A CA 1
ATOM 2216 C C . ARG A 1 285 ? -25.135 -15.498 14.439 1.00 82.19 285 ARG A C 1
ATOM 2218 O O . ARG A 1 285 ? -25.865 -15.118 15.358 1.00 82.19 285 ARG A O 1
ATOM 2225 N N . GLU A 1 286 ? -25.622 -15.998 13.307 1.00 79.81 286 GLU A N 1
ATOM 2226 C CA . GLU A 1 286 ? -27.052 -16.199 13.060 1.00 79.81 286 GLU A CA 1
ATOM 2227 C C . GLU A 1 286 ? -27.639 -17.304 13.958 1.00 79.81 286 GLU A C 1
ATOM 2229 O O . GLU A 1 286 ? -28.715 -17.152 14.535 1.00 79.81 286 GLU A O 1
ATOM 2234 N N . SER A 1 287 ? -26.890 -18.383 14.179 1.00 75.38 287 SER A N 1
ATOM 2235 C CA . SER A 1 287 ? -27.284 -19.475 15.077 1.00 75.38 287 SER A CA 1
ATOM 2236 C C . SER A 1 287 ? -27.391 -19.005 16.534 1.00 75.38 287 SER A C 1
ATOM 2238 O O . SER A 1 287 ? -28.383 -19.283 17.208 1.00 75.38 287 SER A O 1
ATOM 2240 N N . ILE A 1 288 ? -26.419 -18.216 17.006 1.00 77.06 288 ILE A N 1
ATOM 2241 C CA . ILE A 1 288 ? -26.420 -17.629 18.357 1.00 77.06 288 ILE A CA 1
ATOM 2242 C C . ILE A 1 288 ? -27.580 -16.641 18.529 1.00 77.06 288 ILE A C 1
ATOM 2244 O O . ILE A 1 288 ? -28.223 -16.631 19.577 1.00 77.06 288 ILE A O 1
ATOM 2248 N N . THR A 1 289 ? -27.887 -15.832 17.510 1.00 76.50 289 THR A N 1
ATOM 2249 C CA . THR A 1 289 ? -29.022 -14.891 17.568 1.00 76.50 289 THR A CA 1
ATOM 2250 C C . THR A 1 289 ? -30.381 -15.591 17.519 1.00 76.50 289 THR A C 1
ATOM 2252 O O . THR A 1 289 ? -31.330 -15.114 18.143 1.00 76.50 289 THR A O 1
ATOM 2255 N N . ARG A 1 290 ? -30.491 -16.749 16.855 1.00 71.19 290 ARG A N 1
ATOM 2256 C CA . ARG A 1 290 ? -31.687 -17.607 16.930 1.00 71.19 290 ARG A CA 1
ATOM 2257 C C . ARG A 1 290 ? -31.840 -18.257 18.306 1.00 71.19 290 ARG A C 1
ATOM 2259 O O . ARG A 1 290 ? -32.937 -18.232 18.857 1.00 71.19 290 ARG A O 1
ATOM 2266 N N . LEU A 1 291 ? -30.755 -18.761 18.897 1.00 69.81 291 LEU A N 1
ATOM 2267 C CA . LEU A 1 291 ? -30.756 -19.329 20.253 1.00 69.81 291 LEU A CA 1
ATOM 2268 C C . LEU A 1 291 ? -31.076 -18.281 21.331 1.00 69.81 291 LEU A C 1
ATOM 2270 O O . LEU A 1 291 ? -31.851 -18.554 22.250 1.00 69.81 291 LEU A O 1
ATOM 2274 N N . SER A 1 292 ? -30.554 -17.059 21.195 1.00 68.69 292 SER A N 1
ATOM 2275 C CA . SER A 1 292 ? -30.844 -15.971 22.135 1.00 68.69 292 SER A CA 1
ATOM 2276 C C . SER A 1 292 ? -32.278 -15.447 22.009 1.00 68.69 292 SER A C 1
ATOM 2278 O O . SER A 1 292 ? -32.883 -15.097 23.020 1.00 68.69 292 SER A O 1
ATOM 2280 N N . LYS A 1 293 ? -32.869 -15.468 20.804 1.00 60.16 293 LYS A N 1
ATOM 2281 C CA . LYS A 1 293 ? -34.306 -15.204 20.607 1.00 60.16 293 LYS A CA 1
ATOM 2282 C C . LYS A 1 293 ? -35.194 -16.328 21.139 1.00 60.16 293 LYS A C 1
ATOM 2284 O O . LYS A 1 293 ? -36.213 -16.033 21.750 1.00 60.16 293 LYS A O 1
ATOM 2289 N N . SER A 1 294 ? -34.789 -17.588 20.974 1.00 47.88 294 SER A N 1
ATOM 2290 C CA . SER A 1 294 ? -35.532 -18.755 21.474 1.00 47.88 294 SER A CA 1
ATOM 2291 C C . SER A 1 294 ? -35.607 -18.823 23.004 1.00 47.88 294 SER A C 1
ATOM 2293 O O . SER A 1 294 ? -36.464 -19.522 23.531 1.00 47.88 294 SER A O 1
ATOM 2295 N N . THR A 1 295 ? -34.724 -18.123 23.722 1.00 47.56 295 THR A N 1
ATOM 2296 C CA . THR A 1 295 ? -34.686 -18.134 25.196 1.00 47.56 295 THR A CA 1
ATOM 2297 C C . THR A 1 295 ? -35.618 -17.081 25.826 1.00 47.56 295 THR A C 1
ATOM 2299 O O . THR A 1 295 ? -35.801 -17.080 27.039 1.00 47.56 295 THR A O 1
ATOM 2302 N N . ASN A 1 296 ? -36.244 -16.208 25.024 1.00 44.28 296 ASN A N 1
ATOM 2303 C CA . ASN A 1 296 ? -37.068 -15.091 25.511 1.00 44.28 296 ASN A CA 1
ATOM 2304 C C . ASN A 1 296 ? -38.588 -15.249 25.295 1.00 44.28 296 ASN A C 1
ATOM 2306 O O . ASN A 1 296 ? -39.319 -14.282 25.507 1.00 44.28 296 ASN A O 1
ATOM 2310 N N . GLU A 1 297 ? -39.095 -16.430 24.926 1.00 36.31 297 GLU A N 1
ATOM 2311 C CA . GLU A 1 297 ? -40.543 -16.697 24.970 1.00 36.31 297 GLU A CA 1
ATOM 2312 C C . GLU A 1 297 ? -40.971 -17.361 26.295 1.00 36.31 297 GLU A C 1
ATOM 2314 O O . GLU A 1 297 ? -40.303 -18.285 26.769 1.00 36.31 297 GLU A O 1
ATOM 2319 N N . PRO A 1 298 ? -42.083 -16.924 26.921 1.00 44.22 298 PRO A N 1
ATOM 2320 C CA . PRO A 1 298 ? -42.579 -17.526 28.150 1.00 44.22 298 PRO A CA 1
ATOM 2321 C C . PRO A 1 298 ? -43.392 -18.808 27.875 1.00 44.22 298 PRO A C 1
ATOM 2323 O O . PRO A 1 298 ? -44.368 -18.792 27.136 1.00 44.22 298 PRO A O 1
ATOM 2326 N N . LYS A 1 299 ? -42.955 -19.896 28.529 1.00 43.00 299 LYS A N 1
ATOM 2327 C CA . LYS A 1 299 ? -43.629 -21.162 28.912 1.00 43.00 299 LYS A CA 1
ATOM 2328 C C . LYS A 1 299 ? -45.027 -21.487 28.343 1.00 43.00 299 LYS A C 1
ATOM 2330 O O . LYS A 1 299 ? -45.992 -20.782 28.617 1.00 43.00 299 LYS A O 1
ATOM 2335 N N . SER A 1 300 ? -45.169 -22.726 27.853 1.00 30.36 300 SER A N 1
ATOM 2336 C CA . SER A 1 300 ? -46.386 -23.533 28.047 1.00 30.36 300 SER A CA 1
ATOM 2337 C C . SER A 1 300 ? -46.037 -24.954 28.506 1.00 30.36 300 SER A C 1
ATOM 2339 O O . SER A 1 300 ? -45.075 -25.562 28.043 1.00 30.36 300 SER A O 1
ATOM 2341 N N . GLU A 1 301 ? -46.817 -25.435 29.468 1.00 42.56 301 GLU A N 1
ATOM 2342 C CA . GLU A 1 301 ? -46.733 -26.717 30.168 1.00 42.56 301 GLU A CA 1
ATOM 2343 C C . GLU A 1 301 ? -47.140 -27.908 29.279 1.00 42.56 301 GLU A C 1
ATOM 2345 O O . GLU A 1 301 ? -48.075 -27.776 28.493 1.00 42.56 301 GLU A O 1
ATOM 2350 N N . ALA A 1 302 ? -46.495 -29.074 29.458 1.00 34.72 302 ALA A N 1
ATOM 2351 C CA . ALA A 1 302 ? -47.150 -30.389 29.592 1.00 34.72 302 ALA A CA 1
ATOM 2352 C C . ALA A 1 302 ? -46.141 -31.543 29.825 1.00 34.72 302 ALA A C 1
ATOM 2354 O O . ALA A 1 302 ? -45.123 -31.671 29.152 1.00 34.72 302 ALA A O 1
ATOM 2355 N N . SER A 1 303 ? -46.492 -32.383 30.801 1.00 36.88 303 SER A N 1
ATOM 2356 C CA . SER A 1 303 ? -45.957 -33.680 31.252 1.00 36.88 303 SER A CA 1
ATOM 2357 C C . SER A 1 303 ? -45.393 -34.657 30.202 1.00 36.88 303 SER A C 1
ATOM 2359 O O . SER A 1 303 ? -46.025 -34.886 29.179 1.00 36.88 303 SER A O 1
ATOM 2361 N N . ALA A 1 304 ? -44.344 -35.425 30.549 1.00 36.44 304 ALA A N 1
ATOM 2362 C CA . ALA A 1 304 ? -44.469 -36.756 31.186 1.00 36.44 304 ALA A CA 1
ATOM 2363 C C . ALA A 1 304 ? -43.177 -37.616 31.109 1.00 36.44 304 ALA A C 1
ATOM 2365 O O . ALA A 1 304 ? -42.598 -37.799 30.049 1.00 36.44 304 ALA A O 1
ATOM 2366 N N . SER A 1 305 ? -42.854 -38.264 32.239 1.00 39.28 305 SER A N 1
ATOM 2367 C CA . SER A 1 305 ? -42.345 -39.648 32.362 1.00 39.28 305 SER A CA 1
ATOM 2368 C C . SER A 1 305 ? -41.017 -40.073 31.695 1.00 39.28 305 SER A C 1
ATOM 2370 O O . SER A 1 305 ? -40.999 -40.463 30.533 1.00 39.28 305 SER A O 1
ATOM 2372 N N . SER A 1 306 ? -40.000 -40.346 32.527 1.00 33.22 306 SER A N 1
ATOM 2373 C CA . SER A 1 306 ? -39.304 -41.649 32.486 1.00 33.22 306 SER A CA 1
ATOM 2374 C C . SER A 1 306 ? -38.577 -41.958 33.801 1.00 33.22 306 SER A C 1
ATOM 2376 O O . SER A 1 306 ? -37.677 -41.237 34.223 1.00 33.22 306 SER A O 1
ATOM 2378 N N . LYS A 1 307 ? -38.978 -43.065 34.436 1.00 44.84 307 LYS A N 1
ATOM 2379 C CA . LYS A 1 307 ? -38.313 -43.726 35.568 1.00 44.84 307 LYS A CA 1
ATOM 2380 C C . LYS A 1 307 ? -36.950 -44.289 35.141 1.00 44.84 307 LYS A C 1
ATOM 2382 O O . LYS A 1 307 ? -36.900 -45.027 34.163 1.00 44.84 307 LYS A O 1
ATOM 2387 N N . SER A 1 308 ? -35.915 -44.139 35.969 1.00 35.12 308 SER A N 1
ATOM 2388 C CA . SER A 1 308 ? -34.825 -45.123 36.030 1.00 35.12 308 SER A CA 1
ATOM 2389 C C . SER A 1 308 ? -34.347 -45.348 37.466 1.00 35.12 308 SER A C 1
ATOM 2391 O O . SER A 1 308 ? -33.835 -44.456 38.132 1.00 35.12 308 SER A O 1
ATOM 2393 N N . ARG A 1 309 ? -34.609 -46.588 37.888 1.00 37.81 309 ARG A N 1
ATOM 2394 C CA . ARG A 1 309 ? -34.129 -47.380 39.028 1.00 37.81 309 ARG A CA 1
ATOM 2395 C C . ARG A 1 309 ? -32.817 -46.948 39.688 1.00 37.81 309 ARG A C 1
ATOM 2397 O O . ARG A 1 309 ? -31.848 -46.596 39.029 1.00 37.81 309 ARG A O 1
ATOM 2404 N N . GLY A 1 310 ? -32.817 -47.118 41.010 1.00 46.34 310 GLY A N 1
ATOM 2405 C CA . GLY A 1 310 ? -31.698 -46.864 41.901 1.00 46.34 310 GLY A CA 1
ATOM 2406 C C . GLY A 1 310 ? -30.508 -47.804 41.733 1.00 46.34 310 GLY A C 1
ATOM 2407 O O . GLY A 1 310 ? -30.631 -48.948 41.292 1.00 46.34 310 GLY A O 1
ATOM 2408 N N . SER A 1 311 ? -29.364 -47.296 42.177 1.00 38.84 311 SER A N 1
ATOM 2409 C CA . SER A 1 311 ? -28.142 -48.047 42.430 1.00 38.84 311 SER A CA 1
ATOM 2410 C C . SER A 1 311 ? -27.629 -47.704 43.828 1.00 38.84 311 SER A C 1
ATOM 2412 O O . SER A 1 311 ? -27.649 -46.548 44.247 1.00 38.84 311 SER A O 1
ATOM 2414 N N . ALA A 1 312 ? -27.228 -48.749 44.543 1.00 46.69 312 ALA A N 1
ATOM 2415 C CA . ALA A 1 312 ? -26.880 -48.770 45.954 1.00 46.69 312 ALA A CA 1
ATOM 2416 C C . ALA A 1 312 ? -25.670 -47.880 46.330 1.00 46.69 312 ALA A C 1
ATOM 2418 O O . ALA A 1 312 ? -24.766 -47.695 45.513 1.00 46.69 312 ALA A O 1
ATOM 2419 N N . PRO A 1 313 ? -25.607 -47.385 47.583 1.00 46.66 313 PRO A N 1
ATOM 2420 C CA . PRO A 1 313 ? -24.507 -46.571 48.083 1.00 46.66 313 PRO A CA 1
ATOM 2421 C C . PRO A 1 313 ? -23.385 -47.489 48.587 1.00 46.66 313 PRO A C 1
ATOM 2423 O O . PRO A 1 313 ? -23.501 -48.091 49.651 1.00 46.66 313 PRO A O 1
ATOM 2426 N N . GLY A 1 314 ? -22.300 -47.639 47.828 1.00 48.59 314 GLY A N 1
ATOM 2427 C CA . GLY A 1 314 ? -21.183 -48.472 48.296 1.00 48.59 314 GLY A CA 1
ATOM 2428 C C . GLY A 1 314 ? -19.862 -48.364 47.539 1.00 48.59 314 GLY A C 1
ATOM 2429 O O . GLY A 1 314 ? -18.825 -48.628 48.134 1.00 48.59 314 GLY A O 1
ATOM 2430 N N . SER A 1 315 ? -19.856 -47.936 46.271 1.00 47.41 315 SER A N 1
ATOM 2431 C CA . SER A 1 315 ? -18.643 -47.955 45.430 1.00 47.41 315 SER A CA 1
ATOM 2432 C C . SER A 1 315 ? -18.111 -46.582 44.988 1.00 47.41 315 SER A C 1
ATOM 2434 O O . SER A 1 315 ? -17.040 -46.521 44.393 1.00 47.41 315 SER A O 1
ATOM 2436 N N . GLN A 1 316 ? -18.793 -45.472 45.297 1.00 55.62 316 GLN A N 1
ATOM 2437 C CA . GLN A 1 316 ? -18.405 -44.136 44.806 1.00 55.62 316 GLN A CA 1
ATOM 2438 C C . GLN A 1 316 ? -17.112 -43.576 45.417 1.00 55.62 316 GLN A C 1
ATOM 2440 O O . GLN A 1 316 ? -16.335 -42.954 44.704 1.00 55.62 316 GLN A O 1
ATOM 2445 N N . LYS A 1 317 ? -16.786 -43.885 46.681 1.00 57.09 317 LYS A N 1
ATOM 2446 C CA . LYS A 1 317 ? -15.601 -43.302 47.345 1.00 57.09 317 LYS A CA 1
ATOM 2447 C C . LYS A 1 317 ? -14.255 -43.658 46.696 1.00 57.09 317 LYS A C 1
ATOM 2449 O O . LYS A 1 317 ? -13.326 -42.868 46.796 1.00 57.09 317 LYS A O 1
ATOM 2454 N N . ALA A 1 318 ? -14.139 -44.823 46.054 1.00 58.25 318 ALA A N 1
ATOM 2455 C CA . ALA A 1 318 ? -12.897 -45.236 45.391 1.00 58.25 318 ALA A CA 1
ATOM 2456 C C . ALA A 1 318 ? -12.759 -44.646 43.976 1.00 58.25 318 ALA A C 1
ATOM 2458 O O . ALA A 1 318 ? -11.651 -44.410 43.511 1.00 58.25 318 ALA A O 1
ATOM 2459 N N . ILE A 1 319 ? -13.881 -44.382 43.300 1.00 63.00 319 ILE A N 1
ATOM 2460 C CA . ILE A 1 319 ? -13.892 -43.739 41.978 1.00 63.00 319 ILE A CA 1
ATOM 2461 C C . ILE A 1 319 ? -13.641 -42.235 42.136 1.00 63.00 319 ILE A C 1
ATOM 2463 O O . ILE A 1 319 ? -12.885 -41.652 41.362 1.00 63.00 319 ILE A O 1
ATOM 2467 N N . ASP A 1 320 ? -14.187 -41.635 43.196 1.00 74.25 320 ASP A N 1
ATOM 2468 C CA . ASP A 1 320 ? -13.971 -40.226 43.515 1.00 74.25 320 ASP A CA 1
ATOM 2469 C C . ASP A 1 320 ? -12.503 -39.933 43.867 1.00 74.25 320 ASP A C 1
ATOM 2471 O O . ASP A 1 320 ? -12.001 -38.879 43.493 1.00 74.25 320 ASP A O 1
ATOM 2475 N N . SER A 1 321 ? -11.773 -40.851 44.521 1.00 80.25 321 SER A N 1
ATOM 2476 C CA . SER A 1 321 ? -10.355 -40.607 44.845 1.00 80.25 321 SER A CA 1
ATOM 2477 C C . SER A 1 321 ? -9.462 -40.617 43.603 1.00 80.25 321 SER A C 1
ATOM 2479 O O . SER A 1 321 ? -8.618 -39.740 43.453 1.00 80.25 321 SER A O 1
ATOM 2481 N N . VAL A 1 322 ? -9.682 -41.559 42.679 1.00 86.31 322 VAL A N 1
ATOM 2482 C CA . VAL A 1 322 ? -8.913 -41.643 41.425 1.00 86.31 322 VAL A CA 1
ATOM 2483 C C . VAL A 1 322 ? -9.193 -40.435 40.528 1.00 86.31 322 VAL A C 1
ATOM 2485 O O . VAL A 1 322 ? -8.281 -39.909 39.888 1.00 86.31 322 VAL A O 1
ATOM 2488 N N . GLU A 1 323 ? -10.438 -39.959 40.496 1.00 85.94 323 GLU A N 1
ATOM 2489 C CA . GLU A 1 323 ? -10.788 -38.756 39.738 1.00 85.94 323 GLU A CA 1
ATOM 2490 C C . GLU A 1 323 ? -10.211 -37.488 40.385 1.00 85.94 323 GLU A C 1
ATOM 2492 O O . GLU A 1 323 ? -9.748 -36.599 39.672 1.00 85.94 323 GLU A O 1
ATOM 2497 N N . VAL A 1 324 ? -10.156 -37.411 41.720 1.00 87.44 324 VAL A N 1
ATOM 2498 C CA . VAL A 1 324 ? -9.487 -36.308 42.430 1.00 87.44 324 VAL A CA 1
ATOM 2499 C C . VAL A 1 324 ? -7.990 -36.276 42.112 1.00 87.44 324 VAL A C 1
ATOM 2501 O O . VAL A 1 324 ? -7.484 -35.206 41.776 1.00 87.44 324 VAL A O 1
ATOM 2504 N N . ASP A 1 325 ? -7.303 -37.420 42.113 1.00 91.19 325 ASP A N 1
ATOM 2505 C CA . ASP A 1 325 ? -5.876 -37.495 41.761 1.00 91.19 325 ASP A CA 1
ATOM 2506 C C . ASP A 1 325 ? -5.629 -37.093 40.298 1.00 91.19 325 ASP A C 1
ATOM 2508 O O . ASP A 1 325 ? -4.687 -36.360 39.981 1.00 91.19 325 ASP A O 1
ATOM 2512 N N . ARG A 1 326 ? -6.522 -37.504 39.388 1.00 92.88 326 ARG A N 1
ATOM 2513 C CA . ARG A 1 326 ? -6.467 -37.106 37.976 1.00 92.88 326 ARG A CA 1
ATOM 2514 C C . ARG A 1 326 ? -6.677 -35.603 37.802 1.00 92.88 326 ARG A C 1
ATOM 2516 O O . ARG A 1 326 ? -5.950 -34.968 37.038 1.00 92.88 326 ARG A O 1
ATOM 2523 N N . LEU A 1 327 ? -7.666 -35.030 38.485 1.00 90.31 327 LEU A N 1
ATOM 2524 C CA . LEU A 1 327 ? -7.938 -33.594 38.439 1.00 90.31 327 LEU A CA 1
ATOM 2525 C C . LEU A 1 327 ? -6.786 -32.795 39.050 1.00 90.31 327 LEU A C 1
ATOM 2527 O O . LEU A 1 327 ? -6.427 -31.754 38.502 1.00 90.31 327 LEU A O 1
ATOM 2531 N N . GLN A 1 328 ? -6.161 -33.301 40.112 1.00 93.75 328 GLN A N 1
ATOM 2532 C CA . GLN A 1 328 ? -4.981 -32.691 40.715 1.00 93.75 328 GLN A CA 1
ATOM 2533 C C . GLN A 1 328 ? -3.799 -32.674 39.733 1.00 93.75 328 GLN A C 1
ATOM 2535 O O . GLN A 1 328 ? -3.209 -31.618 39.518 1.00 93.75 328 GLN A O 1
ATOM 2540 N N . ALA A 1 329 ? -3.536 -33.782 39.032 1.00 93.81 329 ALA A N 1
ATOM 2541 C CA . ALA A 1 329 ? -2.501 -33.838 37.996 1.00 93.81 329 ALA A CA 1
ATOM 2542 C C . ALA A 1 329 ? -2.769 -32.868 36.827 1.00 93.81 329 ALA A C 1
ATOM 2544 O O . ALA A 1 329 ? -1.843 -32.258 36.291 1.00 93.81 329 ALA A O 1
ATOM 2545 N N . VAL A 1 330 ? -4.037 -32.686 36.438 1.00 93.06 330 VAL A N 1
ATOM 2546 C CA . VAL A 1 330 ? -4.423 -31.697 35.416 1.00 93.06 330 VAL A CA 1
ATOM 2547 C C . VAL A 1 330 ? -4.220 -30.269 35.925 1.00 93.06 330 VAL A C 1
ATOM 2549 O O . VAL A 1 330 ? -3.729 -29.430 35.174 1.00 93.06 330 VAL A O 1
ATOM 2552 N N . ILE A 1 331 ? -4.554 -29.982 37.186 1.00 91.56 331 ILE A N 1
ATOM 2553 C CA . ILE A 1 331 ? -4.320 -28.668 37.801 1.00 91.56 331 ILE A CA 1
ATOM 2554 C C . ILE A 1 331 ? -2.824 -28.351 37.836 1.00 91.56 331 ILE A C 1
ATOM 2556 O O . ILE A 1 331 ? -2.436 -27.243 37.468 1.00 91.56 331 ILE A O 1
ATOM 2560 N N . ASP A 1 332 ? -1.990 -29.311 38.229 1.00 95.81 332 ASP A N 1
ATOM 2561 C CA . ASP A 1 332 ? -0.542 -29.115 38.303 1.00 95.81 332 ASP A CA 1
ATOM 2562 C C . ASP A 1 332 ? 0.064 -28.906 36.908 1.00 95.81 332 ASP A C 1
ATOM 2564 O O . ASP A 1 332 ? 0.893 -28.014 36.720 1.00 95.81 332 ASP A O 1
ATOM 2568 N N . LYS A 1 333 ? -0.430 -29.632 35.896 1.00 93.94 333 LYS A N 1
ATOM 2569 C CA . LYS A 1 333 ? -0.048 -29.408 34.496 1.00 93.94 333 LYS A CA 1
ATOM 2570 C C . LYS A 1 333 ? -0.454 -28.016 33.998 1.00 93.94 333 LYS A C 1
ATOM 2572 O O . LYS A 1 333 ? 0.366 -27.318 33.414 1.00 93.94 333 LYS A O 1
ATOM 2577 N N . LEU A 1 334 ? -1.692 -27.591 34.257 1.00 89.94 334 LEU A N 1
ATOM 2578 C CA . LEU A 1 334 ? -2.184 -26.271 33.846 1.00 89.94 334 LEU A CA 1
ATOM 2579 C C . LEU A 1 334 ? -1.440 -25.129 34.551 1.00 89.94 334 LEU A C 1
ATOM 2581 O O . LEU A 1 334 ? -1.238 -24.075 33.957 1.00 89.94 334 LEU A O 1
ATOM 2585 N N . ARG A 1 335 ? -1.009 -25.329 35.802 1.00 94.12 335 ARG A N 1
ATOM 2586 C CA . ARG A 1 335 ? -0.149 -24.373 36.514 1.00 94.12 335 ARG A CA 1
ATOM 2587 C C . ARG A 1 335 ? 1.233 -24.271 35.872 1.00 94.12 335 ARG A C 1
ATOM 2589 O O . ARG A 1 335 ? 1.702 -23.159 35.663 1.00 94.12 335 ARG A O 1
ATOM 2596 N N . ALA A 1 336 ? 1.840 -25.399 35.498 1.00 95.31 336 ALA A N 1
ATOM 2597 C CA . ALA A 1 336 ? 3.121 -25.403 34.793 1.00 95.31 336 ALA A CA 1
ATOM 2598 C C . ALA A 1 336 ? 3.035 -24.708 33.419 1.00 95.31 336 ALA A C 1
ATOM 2600 O O . ALA A 1 336 ? 3.903 -23.903 33.087 1.00 95.31 336 ALA A O 1
ATOM 2601 N N . GLU A 1 337 ? 1.964 -24.956 32.655 1.00 93.00 337 GLU A N 1
ATOM 2602 C CA . GLU A 1 337 ? 1.716 -24.287 31.368 1.00 93.00 337 GLU A CA 1
ATOM 2603 C C . GLU A 1 337 ? 1.485 -22.773 31.539 1.00 93.00 337 GLU A C 1
ATOM 2605 O O . GLU A 1 337 ? 1.948 -21.976 30.722 1.00 93.00 337 GLU A O 1
ATOM 2610 N N . LEU A 1 338 ? 0.814 -22.353 32.620 1.00 92.50 338 LEU A N 1
ATOM 2611 C CA . LEU A 1 338 ? 0.600 -20.937 32.930 1.00 92.50 338 LEU A CA 1
ATOM 2612 C C . LEU A 1 338 ? 1.910 -20.225 33.301 1.00 92.50 338 LEU A C 1
ATOM 2614 O O . LEU A 1 338 ? 2.164 -19.127 32.803 1.00 92.50 338 LEU A O 1
ATOM 2618 N N . ASP A 1 339 ? 2.762 -20.863 34.104 1.00 96.12 339 ASP A N 1
ATOM 2619 C CA . ASP A 1 339 ? 4.091 -20.342 34.443 1.00 96.12 339 ASP A CA 1
ATOM 2620 C C . ASP A 1 339 ? 4.994 -20.237 33.202 1.00 96.12 339 ASP A C 1
ATOM 2622 O O . ASP A 1 339 ? 5.747 -19.269 33.052 1.00 96.12 339 ASP A O 1
ATOM 2626 N N . GLU A 1 340 ? 4.923 -21.207 32.287 1.00 96.25 340 GLU A N 1
ATOM 2627 C CA . GLU A 1 340 ? 5.667 -21.174 31.026 1.00 96.25 340 GLU A CA 1
ATOM 2628 C C . GLU A 1 340 ? 5.179 -20.045 30.109 1.00 96.25 340 GLU A C 1
ATOM 2630 O O . GLU A 1 340 ? 5.992 -19.258 29.615 1.00 96.25 340 GLU A O 1
ATOM 2635 N N . ALA A 1 341 ? 3.862 -19.893 29.947 1.00 90.25 341 ALA A N 1
ATOM 2636 C CA . ALA A 1 341 ? 3.277 -18.802 29.171 1.00 90.25 341 ALA A CA 1
ATOM 2637 C C . ALA A 1 341 ? 3.636 -17.425 29.755 1.00 90.25 341 ALA A C 1
ATOM 2639 O O . ALA A 1 341 ? 3.948 -16.491 29.013 1.00 90.25 341 ALA A O 1
ATOM 2640 N N . GLN A 1 342 ? 3.654 -17.295 31.085 1.00 95.06 342 GLN A N 1
ATOM 2641 C CA . GLN A 1 342 ? 4.039 -16.056 31.757 1.00 95.06 342 GLN A CA 1
ATOM 2642 C C . GLN A 1 342 ? 5.529 -15.731 31.556 1.00 95.06 342 GLN A C 1
ATOM 2644 O O . GLN A 1 342 ? 5.871 -14.571 31.314 1.00 95.06 342 GLN A O 1
ATOM 2649 N N . LYS A 1 343 ? 6.415 -16.739 31.576 1.00 96.50 343 LYS A N 1
ATOM 2650 C CA . LYS A 1 343 ? 7.838 -16.567 31.229 1.00 96.50 343 LYS A CA 1
ATOM 2651 C C . LYS A 1 343 ? 8.019 -16.133 29.776 1.00 96.50 343 LYS A C 1
ATOM 2653 O O . LYS A 1 343 ? 8.765 -15.189 29.525 1.00 96.50 343 LYS A O 1
ATOM 2658 N N . GLN A 1 344 ? 7.308 -16.760 28.837 1.00 94.75 344 GLN A N 1
ATOM 2659 C CA . GLN A 1 344 ? 7.360 -16.385 27.420 1.00 94.75 344 GLN A CA 1
ATOM 2660 C C . GLN A 1 344 ? 6.879 -14.941 27.206 1.00 94.75 344 GLN A C 1
ATOM 2662 O O . GLN A 1 344 ? 7.554 -14.153 26.539 1.00 94.75 344 GLN A O 1
ATOM 2667 N N . ALA A 1 345 ? 5.769 -14.545 27.835 1.00 90.44 345 ALA A N 1
ATOM 2668 C CA . ALA A 1 345 ? 5.268 -13.172 27.773 1.00 90.44 345 ALA A CA 1
ATOM 2669 C C . ALA A 1 345 ? 6.281 -12.155 28.329 1.00 90.44 345 ALA A C 1
ATOM 2671 O O . ALA A 1 345 ? 6.511 -11.117 27.708 1.00 90.44 345 ALA A O 1
ATOM 2672 N N . ALA A 1 346 ? 6.938 -12.470 29.451 1.00 94.81 346 ALA A N 1
ATOM 2673 C CA . ALA A 1 346 ? 7.988 -11.625 30.017 1.00 94.81 346 ALA A CA 1
ATOM 2674 C C . ALA A 1 346 ? 9.199 -11.493 29.074 1.00 94.81 346 ALA A C 1
ATOM 2676 O O . ALA A 1 346 ? 9.722 -10.391 28.906 1.00 94.81 346 ALA A O 1
ATOM 2677 N N . THR A 1 347 ? 9.611 -12.576 28.403 1.00 94.69 347 THR A N 1
ATOM 2678 C CA . THR A 1 347 ? 10.703 -12.516 27.415 1.00 94.69 347 THR A CA 1
ATOM 2679 C C . THR A 1 347 ? 10.346 -11.678 26.188 1.00 94.69 347 THR A C 1
ATOM 2681 O O . THR A 1 347 ? 11.168 -10.875 25.754 1.00 94.69 347 THR A O 1
ATOM 2684 N N . TYR A 1 348 ? 9.118 -11.782 25.667 1.00 90.31 348 TYR A N 1
ATOM 2685 C CA . TYR A 1 348 ? 8.674 -10.944 24.547 1.00 90.31 348 TYR A CA 1
ATOM 2686 C C . TYR A 1 348 ? 8.570 -9.468 24.936 1.00 90.31 348 TYR A C 1
ATOM 2688 O O . TYR A 1 348 ? 8.947 -8.600 24.148 1.00 90.31 348 TYR A O 1
ATOM 2696 N N . ALA A 1 349 ? 8.103 -9.167 26.151 1.00 93.19 349 ALA A N 1
ATOM 2697 C CA . ALA A 1 349 ? 8.075 -7.800 26.662 1.00 93.19 349 ALA A CA 1
ATOM 2698 C C . ALA A 1 349 ? 9.493 -7.211 26.763 1.00 93.19 349 ALA A C 1
ATOM 2700 O O . ALA A 1 349 ? 9.718 -6.099 26.289 1.00 93.19 349 ALA A O 1
ATOM 2701 N N . ALA A 1 350 ? 10.458 -7.979 27.283 1.00 94.56 350 ALA A N 1
ATOM 2702 C CA . ALA A 1 350 ? 11.859 -7.564 27.359 1.00 94.56 350 ALA A CA 1
ATOM 2703 C C . ALA A 1 350 ? 12.479 -7.328 25.968 1.00 94.56 350 ALA A C 1
ATOM 2705 O O . ALA A 1 350 ? 13.100 -6.293 25.750 1.00 94.56 350 ALA A O 1
ATOM 2706 N N . GLN A 1 351 ? 12.245 -8.228 25.006 1.00 95.06 351 GLN A N 1
ATOM 2707 C CA . GLN A 1 351 ? 12.708 -8.057 23.620 1.00 95.06 351 GLN A CA 1
ATOM 2708 C C . GLN A 1 351 ? 12.091 -6.827 22.947 1.00 95.06 351 GLN A C 1
ATOM 2710 O O . GLN A 1 351 ? 12.764 -6.100 22.221 1.00 95.06 351 GLN A O 1
ATOM 2715 N N . THR A 1 352 ? 10.804 -6.575 23.193 1.00 89.25 352 THR A N 1
ATOM 2716 C CA . THR A 1 352 ? 10.113 -5.402 22.644 1.00 89.25 352 THR A CA 1
ATOM 2717 C C . THR A 1 352 ? 10.689 -4.114 23.229 1.00 89.25 352 THR A C 1
ATOM 2719 O O . THR A 1 352 ? 10.891 -3.145 22.502 1.00 89.25 352 THR A O 1
ATOM 2722 N N . GLN A 1 353 ? 10.992 -4.107 24.527 1.00 91.38 353 GLN A N 1
ATOM 2723 C CA . GLN A 1 353 ? 11.616 -2.964 25.183 1.00 91.38 353 GLN A CA 1
ATOM 2724 C C . GLN A 1 353 ? 13.044 -2.721 24.676 1.00 91.38 353 GLN A C 1
ATOM 2726 O O . GLN A 1 353 ? 13.375 -1.584 24.364 1.00 91.38 353 GLN A O 1
ATOM 2731 N N . GLU A 1 354 ? 13.832 -3.777 24.453 1.00 94.44 354 GLU A N 1
ATOM 2732 C CA . GLU A 1 354 ? 15.159 -3.667 23.830 1.00 94.44 354 GLU A CA 1
ATOM 2733 C C . GLU A 1 354 ? 15.087 -3.082 22.407 1.00 94.44 354 GLU A C 1
ATOM 2735 O O . GLU A 1 354 ? 15.920 -2.260 22.030 1.00 94.44 354 GLU A O 1
ATOM 2740 N N . LEU A 1 355 ? 14.075 -3.452 21.610 1.00 91.50 355 LEU A N 1
ATOM 2741 C CA . LEU A 1 355 ? 13.856 -2.841 20.294 1.00 91.50 355 LEU A CA 1
ATOM 2742 C C . LEU A 1 355 ? 13.549 -1.343 20.407 1.00 91.50 355 LEU A C 1
ATOM 2744 O O . LEU A 1 355 ? 14.088 -0.560 19.625 1.00 91.50 355 LEU A O 1
ATOM 2748 N N . PHE A 1 356 ? 12.719 -0.935 21.372 1.00 90.00 356 PHE A N 1
ATOM 2749 C CA . PHE A 1 356 ? 12.445 0.484 21.618 1.00 90.00 356 PHE A CA 1
ATOM 2750 C C . PHE A 1 356 ? 13.693 1.246 22.068 1.00 90.00 356 PHE A C 1
ATOM 2752 O O . PHE A 1 356 ? 13.929 2.347 21.572 1.00 90.00 356 PHE A O 1
ATOM 2759 N N . ASP A 1 357 ? 14.507 0.654 22.941 1.00 90.25 357 ASP A N 1
ATOM 2760 C CA . ASP A 1 357 ? 15.751 1.262 23.411 1.00 90.25 357 ASP A CA 1
ATOM 2761 C C . ASP A 1 357 ? 16.752 1.426 22.256 1.00 90.25 357 ASP A C 1
ATOM 2763 O O . ASP A 1 357 ? 17.287 2.518 22.067 1.00 90.25 357 ASP A O 1
ATOM 2767 N N . ARG A 1 358 ? 16.905 0.414 21.386 1.00 92.00 358 ARG A N 1
ATOM 2768 C CA . ARG A 1 358 ? 17.723 0.524 20.162 1.00 92.00 358 ARG A CA 1
ATOM 2769 C C . ARG A 1 358 ? 17.222 1.619 19.225 1.00 92.00 358 ARG A C 1
ATOM 2771 O O . ARG A 1 358 ? 18.029 2.373 18.695 1.00 92.00 358 ARG A O 1
ATOM 2778 N N . PHE A 1 359 ? 15.908 1.740 19.028 1.00 88.12 359 PHE A N 1
ATOM 2779 C CA . PHE A 1 359 ? 15.337 2.822 18.218 1.00 88.12 359 PHE A CA 1
ATOM 2780 C C . PHE A 1 359 ? 15.601 4.202 18.830 1.00 88.12 359 PHE A C 1
ATOM 2782 O O . PHE A 1 359 ? 15.903 5.145 18.100 1.00 88.12 359 PHE A O 1
ATOM 2789 N N . ALA A 1 360 ? 15.508 4.328 20.155 1.00 85.50 360 ALA A N 1
ATOM 2790 C CA . ALA A 1 360 ? 15.789 5.576 20.857 1.00 85.50 360 ALA A CA 1
ATOM 2791 C C . ALA A 1 360 ? 17.282 5.950 20.807 1.00 85.50 360 ALA A C 1
ATOM 2793 O O . ALA A 1 360 ? 17.619 7.131 20.701 1.00 85.50 360 ALA A O 1
ATOM 2794 N N . GLU A 1 361 ? 18.179 4.965 20.863 1.00 86.00 361 GLU A N 1
ATOM 2795 C CA . GLU A 1 361 ? 19.621 5.157 20.689 1.00 86.00 361 GLU A CA 1
ATOM 2796 C C . GLU A 1 361 ? 19.982 5.535 19.246 1.00 86.00 361 GLU A C 1
ATOM 2798 O O . GLU A 1 361 ? 20.759 6.470 19.046 1.00 86.00 361 GLU A O 1
ATOM 2803 N N . ASP A 1 362 ? 19.370 4.898 18.245 1.00 83.50 362 ASP A N 1
ATOM 2804 C CA . ASP A 1 362 ? 19.608 5.173 16.819 1.00 83.50 362 ASP A CA 1
ATOM 2805 C C . ASP A 1 362 ? 19.082 6.565 16.404 1.00 83.50 362 ASP A C 1
ATOM 2807 O O . ASP A 1 362 ? 19.740 7.304 15.667 1.00 83.50 362 ASP A O 1
ATOM 2811 N N . GLU A 1 363 ? 17.945 6.999 16.964 1.00 74.50 363 GLU A N 1
ATOM 2812 C CA . GLU A 1 363 ? 17.460 8.386 16.865 1.00 74.50 363 GLU A CA 1
ATOM 2813 C C . GLU A 1 363 ? 18.451 9.386 17.477 1.00 74.50 363 GLU A C 1
ATOM 2815 O O . GLU A 1 363 ? 18.717 10.440 16.893 1.00 74.50 363 GLU A O 1
ATOM 2820 N N . ARG A 1 364 ? 19.031 9.068 18.642 1.00 73.88 364 ARG A N 1
ATOM 2821 C CA . ARG A 1 364 ? 20.024 9.932 19.299 1.00 73.88 364 ARG A CA 1
ATOM 2822 C C . ARG A 1 364 ? 21.336 9.997 18.525 1.00 73.88 364 ARG A C 1
ATOM 2824 O O . ARG A 1 364 ? 21.904 11.081 18.436 1.00 73.88 364 ARG A O 1
ATOM 2831 N N . LEU A 1 365 ? 21.790 8.889 17.942 1.00 71.12 365 LEU A N 1
ATOM 2832 C CA . LEU A 1 365 ? 22.978 8.836 17.084 1.00 71.12 365 LEU A CA 1
ATOM 2833 C C . LEU A 1 365 ? 22.763 9.641 15.796 1.00 71.12 365 LEU A C 1
ATOM 2835 O O . LEU A 1 365 ? 23.573 10.512 15.480 1.00 71.12 365 LEU A O 1
ATOM 2839 N N . ARG A 1 366 ? 21.613 9.472 15.127 1.00 65.12 366 ARG A N 1
ATOM 2840 C CA . ARG A 1 366 ? 21.232 10.294 13.962 1.00 65.12 366 ARG A CA 1
ATOM 2841 C C . ARG A 1 366 ? 21.139 11.782 14.280 1.00 65.12 366 ARG A C 1
ATOM 2843 O O . ARG A 1 366 ? 21.480 12.608 13.437 1.00 65.12 366 ARG A O 1
ATOM 2850 N N . ARG A 1 367 ? 20.677 12.133 15.482 1.00 59.69 367 ARG A N 1
ATOM 2851 C CA . ARG A 1 367 ? 20.558 13.527 15.926 1.00 59.69 367 ARG A CA 1
ATOM 2852 C C . ARG A 1 367 ? 21.877 14.110 16.448 1.00 59.69 367 ARG A C 1
ATOM 2854 O O . ARG A 1 367 ? 22.023 15.327 16.456 1.00 59.69 367 ARG A O 1
ATOM 2861 N N . GLY A 1 368 ? 22.816 13.267 16.879 1.00 54.28 368 GLY A N 1
ATOM 2862 C CA . GLY A 1 368 ? 24.126 13.665 17.398 1.00 54.28 368 GLY A CA 1
ATOM 2863 C C . GLY A 1 368 ? 25.198 13.867 16.323 1.00 54.28 368 GLY A C 1
ATOM 2864 O O . GLY A 1 368 ? 26.083 14.696 16.514 1.00 54.28 368 GLY A O 1
ATOM 2865 N N . GLU A 1 369 ? 25.115 13.159 15.192 1.00 50.84 369 GLU A N 1
ATOM 2866 C CA . GLU A 1 369 ? 26.133 13.215 14.126 1.00 50.84 369 GLU A CA 1
ATOM 2867 C C . GLU A 1 369 ? 25.839 14.276 13.043 1.00 50.84 369 GLU A C 1
ATOM 2869 O O . GLU A 1 369 ? 26.728 14.677 12.293 1.00 50.84 369 GLU A O 1
ATOM 2874 N N . VAL A 1 370 ? 24.613 14.813 13.005 1.00 48.16 370 VAL A N 1
ATOM 2875 C CA . VAL A 1 370 ? 24.223 15.944 12.148 1.00 48.16 370 VAL A CA 1
ATOM 2876 C C . VAL A 1 370 ? 23.853 17.131 13.033 1.00 48.16 370 VAL A C 1
ATOM 2878 O O . VAL A 1 370 ? 22.688 17.359 13.357 1.00 48.16 370 VAL A O 1
ATOM 2881 N N . GLY A 1 371 ? 24.869 17.885 13.448 1.00 48.75 371 GLY A N 1
ATOM 2882 C CA . GLY A 1 371 ? 24.678 19.163 14.124 1.00 48.75 371 GLY A CA 1
ATOM 2883 C C . GLY A 1 371 ? 23.758 20.097 13.326 1.00 48.75 371 GLY A C 1
ATOM 2884 O O . GLY A 1 371 ? 23.973 20.333 12.141 1.00 48.75 371 GLY A O 1
ATOM 2885 N N . GLU A 1 372 ? 22.720 20.598 13.996 1.00 48.81 372 GLU A N 1
ATOM 2886 C CA . GLU A 1 372 ? 22.024 21.870 13.740 1.00 48.81 372 GLU A CA 1
ATOM 2887 C C . GLU A 1 372 ? 21.775 22.307 12.276 1.00 48.81 372 GLU A C 1
ATOM 2889 O O . GLU A 1 372 ? 21.908 23.481 11.939 1.00 48.81 372 GLU A O 1
ATOM 2894 N N . MET A 1 373 ? 21.290 21.424 11.402 1.00 46.12 373 MET A N 1
ATOM 2895 C CA . MET A 1 373 ? 20.520 21.864 10.228 1.00 46.12 373 MET A CA 1
ATOM 2896 C C . MET A 1 373 ? 19.113 21.286 10.284 1.00 46.12 373 MET A C 1
ATOM 2898 O O . MET A 1 373 ? 18.828 20.175 9.845 1.00 46.12 373 MET A O 1
ATOM 2902 N N . SER A 1 374 ? 18.226 22.081 10.881 1.00 43.72 374 SER A N 1
ATOM 2903 C CA . SER A 1 374 ? 16.794 21.829 10.975 1.00 43.72 374 SER A CA 1
ATOM 2904 C C . SER A 1 374 ? 16.191 21.578 9.588 1.00 43.72 374 SER A C 1
ATOM 2906 O O . SER A 1 374 ? 16.019 22.493 8.781 1.00 43.72 374 SER A O 1
ATOM 2908 N N . VAL A 1 375 ? 15.828 20.322 9.328 1.00 49.47 375 VAL A N 1
ATOM 2909 C CA . VAL A 1 375 ? 15.052 19.875 8.156 1.00 49.47 375 VAL A CA 1
ATOM 2910 C C . VAL A 1 375 ? 13.683 20.583 8.076 1.00 49.47 375 VAL A C 1
ATOM 2912 O O . VAL A 1 375 ? 13.109 20.711 6.991 1.00 49.47 375 VAL A O 1
ATOM 2915 N N . ASP A 1 376 ? 13.206 21.145 9.191 1.00 47.75 376 ASP A N 1
ATOM 2916 C CA . ASP A 1 376 ? 11.974 21.940 9.266 1.00 47.75 376 ASP A CA 1
ATOM 2917 C C . ASP A 1 376 ? 12.123 23.346 8.642 1.00 47.75 376 ASP A C 1
ATOM 2919 O O . ASP A 1 376 ? 11.145 23.924 8.175 1.00 47.75 376 ASP A O 1
ATOM 2923 N N . LEU A 1 377 ? 13.346 23.887 8.533 1.00 49.03 377 LEU A N 1
ATOM 2924 C CA . LEU A 1 377 ? 13.600 25.168 7.851 1.00 49.03 377 LEU A CA 1
ATOM 2925 C C . LEU A 1 377 ? 13.745 25.026 6.326 1.00 49.03 377 LEU A C 1
ATOM 2927 O O . LEU A 1 377 ? 13.452 25.966 5.591 1.00 49.03 377 LEU A O 1
ATOM 2931 N N . MET A 1 378 ? 14.148 23.853 5.830 1.00 49.53 378 MET A N 1
ATOM 2932 C CA . MET A 1 378 ? 14.319 23.595 4.388 1.00 49.53 378 MET A CA 1
ATOM 2933 C C . MET A 1 378 ? 13.000 23.265 3.669 1.00 49.53 378 MET A C 1
ATOM 2935 O O . MET A 1 378 ? 12.931 23.340 2.443 1.00 49.53 378 MET A O 1
ATOM 2939 N N . THR A 1 379 ? 11.946 22.911 4.412 1.00 53.50 379 THR A N 1
ATOM 2940 C CA . THR A 1 379 ? 10.624 22.554 3.862 1.00 53.50 379 THR A CA 1
ATOM 2941 C C . THR A 1 379 ? 9.522 23.575 4.174 1.00 53.50 379 THR A C 1
ATOM 2943 O O . THR A 1 379 ? 8.440 23.491 3.588 1.00 53.50 379 THR A O 1
ATOM 2946 N N . ALA A 1 380 ? 9.801 24.582 5.011 1.00 52.75 380 ALA A N 1
ATOM 2947 C CA . ALA A 1 380 ? 8.860 25.651 5.354 1.00 52.75 380 ALA A CA 1
ATOM 2948 C C . ALA A 1 380 ? 8.354 26.472 4.143 1.00 52.75 380 ALA A C 1
ATOM 2950 O O . ALA A 1 380 ? 7.138 26.624 4.027 1.00 52.75 380 ALA A O 1
ATOM 2951 N N . PRO A 1 381 ? 9.191 26.907 3.174 1.00 58.06 381 PRO A N 1
ATOM 2952 C CA . PRO A 1 381 ? 8.699 27.709 2.046 1.00 58.06 381 PRO A CA 1
ATOM 2953 C C . PRO A 1 381 ? 7.732 26.932 1.142 1.00 58.06 381 PRO A C 1
ATOM 2955 O O . PRO A 1 381 ? 6.716 27.461 0.703 1.00 58.06 381 PRO A O 1
ATOM 2958 N N . ALA A 1 382 ? 8.006 25.644 0.914 1.00 60.34 382 ALA A N 1
ATOM 2959 C CA . ALA A 1 382 ? 7.152 24.790 0.090 1.00 60.34 382 ALA A CA 1
ATOM 2960 C C . ALA A 1 382 ? 5.802 24.495 0.768 1.00 60.34 382 ALA A C 1
ATOM 2962 O O . ALA A 1 382 ? 4.770 24.442 0.099 1.00 60.34 382 ALA A O 1
ATOM 2963 N N . ARG A 1 383 ? 5.791 24.344 2.100 1.00 65.31 383 ARG A N 1
ATOM 2964 C CA . ARG A 1 383 ? 4.552 24.185 2.874 1.00 65.31 383 ARG A CA 1
ATOM 2965 C C . ARG A 1 383 ? 3.721 25.462 2.921 1.00 65.31 383 ARG A C 1
ATOM 2967 O O . ARG A 1 383 ? 2.498 25.373 2.827 1.00 65.31 383 ARG A O 1
ATOM 2974 N N . ASP A 1 384 ? 4.357 26.624 3.024 1.00 69.50 384 ASP A N 1
ATOM 2975 C CA . ASP A 1 384 ? 3.652 27.907 3.017 1.00 69.50 384 ASP A CA 1
ATOM 2976 C C . ASP A 1 384 ? 3.024 28.205 1.647 1.00 69.50 384 ASP A C 1
ATOM 2978 O O . ASP A 1 384 ? 1.882 28.667 1.586 1.00 69.50 384 ASP A O 1
ATOM 2982 N N . GLU A 1 385 ? 3.692 27.852 0.543 1.00 78.81 385 GLU A N 1
ATOM 2983 C CA . GLU A 1 385 ? 3.120 27.955 -0.807 1.00 78.81 385 GLU A CA 1
ATOM 2984 C C . GLU A 1 385 ? 1.911 27.029 -1.013 1.00 78.81 385 GLU A C 1
ATOM 2986 O O . GLU A 1 385 ? 0.896 27.441 -1.584 1.00 78.81 385 GLU A O 1
ATOM 2991 N N . GLU A 1 386 ? 1.975 25.780 -0.542 1.00 74.44 386 GLU A N 1
ATOM 2992 C CA . GLU A 1 386 ? 0.826 24.871 -0.624 1.00 74.44 386 GLU A CA 1
ATOM 2993 C C . GLU A 1 386 ? -0.337 25.327 0.256 1.00 74.44 386 GLU A C 1
ATOM 2995 O O . GLU A 1 386 ? -1.494 25.261 -0.168 1.00 74.44 386 GLU A O 1
ATOM 3000 N N . ARG A 1 387 ? -0.046 25.857 1.447 1.00 81.19 387 ARG A N 1
ATOM 3001 C CA . ARG A 1 387 ? -1.067 26.407 2.340 1.00 81.19 387 ARG A CA 1
ATOM 3002 C C . ARG A 1 387 ? -1.755 27.625 1.725 1.00 81.19 387 ARG A C 1
ATOM 3004 O O . ARG A 1 387 ? -2.980 27.693 1.747 1.00 81.19 387 ARG A O 1
ATOM 3011 N N . GLN A 1 388 ? -1.005 28.516 1.074 1.00 86.62 388 GLN A N 1
ATOM 3012 C CA . GLN A 1 388 ? -1.574 29.643 0.326 1.00 86.62 388 GLN A CA 1
ATOM 3013 C C . GLN A 1 388 ? -2.441 29.188 -0.857 1.00 86.62 388 GLN A C 1
ATOM 3015 O O . GLN A 1 388 ? -3.501 29.770 -1.095 1.00 86.62 388 GLN A O 1
ATOM 3020 N N . ARG A 1 389 ? -2.048 28.126 -1.579 1.00 89.00 389 ARG A N 1
ATOM 3021 C CA . ARG A 1 389 ? -2.885 27.545 -2.648 1.00 89.00 389 ARG A CA 1
ATOM 3022 C C . ARG A 1 389 ? -4.189 26.962 -2.107 1.00 89.00 389 ARG A C 1
ATOM 3024 O O . ARG A 1 389 ? -5.231 27.122 -2.745 1.00 89.00 389 ARG A O 1
ATOM 3031 N N . LEU A 1 390 ? -4.141 26.290 -0.958 1.00 84.00 390 LEU A N 1
ATOM 3032 C CA . LEU A 1 390 ? -5.334 25.745 -0.310 1.00 84.00 390 LEU A CA 1
ATOM 3033 C C . LEU A 1 390 ? -6.259 26.858 0.193 1.00 84.00 390 LEU A C 1
ATOM 3035 O O . LEU A 1 390 ? -7.457 26.793 -0.073 1.00 84.00 390 LEU A O 1
ATOM 3039 N N . ASP A 1 391 ? -5.718 27.904 0.818 1.00 89.62 391 ASP A N 1
ATOM 3040 C CA . ASP A 1 391 ? -6.502 29.054 1.282 1.00 89.62 391 ASP A CA 1
ATOM 3041 C C . ASP A 1 391 ? -7.143 29.825 0.116 1.00 89.62 391 ASP A C 1
ATOM 3043 O O . ASP A 1 391 ? -8.283 30.281 0.224 1.00 89.62 391 ASP A O 1
ATOM 3047 N N . ALA A 1 392 ? -6.452 29.939 -1.025 1.00 91.25 392 ALA A N 1
ATOM 3048 C CA . ALA A 1 392 ? -7.010 30.535 -2.238 1.00 91.25 392 ALA A CA 1
ATOM 3049 C C . ALA A 1 392 ? -8.188 29.714 -2.788 1.00 91.25 392 ALA A C 1
ATOM 3051 O O . ALA A 1 392 ? -9.254 30.273 -3.045 1.00 91.25 392 ALA A O 1
ATOM 3052 N N . ARG A 1 393 ? -8.037 28.384 -2.885 1.00 87.56 393 ARG A N 1
ATOM 3053 C CA . ARG A 1 393 ? -9.136 27.490 -3.296 1.00 87.56 393 ARG A CA 1
ATOM 3054 C C . ARG A 1 393 ? -10.309 27.524 -2.324 1.00 87.56 393 ARG A C 1
ATOM 3056 O O . ARG A 1 393 ? -11.457 27.449 -2.749 1.00 87.56 393 ARG A O 1
ATOM 3063 N N . PHE A 1 394 ? -10.037 27.632 -1.026 1.00 90.50 394 PHE A N 1
ATOM 3064 C CA . PHE A 1 394 ? -11.091 27.702 -0.019 1.00 90.50 394 PHE A CA 1
ATOM 3065 C C . PHE A 1 394 ? -11.914 28.989 -0.164 1.00 90.50 394 PHE A C 1
ATOM 3067 O O . PHE A 1 394 ? -13.141 28.937 -0.141 1.00 90.50 394 PHE A O 1
ATOM 3074 N N . LYS A 1 395 ? -11.251 30.131 -0.400 1.00 92.88 395 LYS A N 1
ATOM 3075 C CA . LYS A 1 395 ? -11.928 31.408 -0.680 1.00 92.88 395 LYS A CA 1
ATOM 3076 C C . LYS A 1 395 ? -12.768 31.358 -1.955 1.00 92.88 395 LYS A C 1
ATOM 3078 O O . LYS A 1 395 ? -13.898 31.834 -1.937 1.00 92.88 395 LYS A O 1
ATOM 3083 N N . GLU A 1 396 ? -12.252 30.751 -3.023 1.00 92.94 396 GLU A N 1
ATOM 3084 C CA . GLU A 1 396 ? -12.987 30.585 -4.283 1.00 92.94 396 GLU A CA 1
ATOM 3085 C C . GLU A 1 396 ? -14.266 29.754 -4.082 1.00 92.94 396 GLU A C 1
ATOM 3087 O O . GLU A 1 396 ? -15.352 30.182 -4.474 1.00 92.94 396 GLU A O 1
ATOM 3092 N N . LEU A 1 397 ? -14.177 28.629 -3.362 1.00 90.06 397 LEU A N 1
ATOM 3093 C CA . LEU A 1 397 ? -15.342 27.801 -3.030 1.00 90.06 397 LEU A CA 1
ATOM 3094 C C . LEU A 1 397 ? -16.367 28.533 -2.150 1.00 90.06 397 LEU A C 1
ATOM 3096 O O . LEU A 1 397 ? -17.575 28.344 -2.320 1.00 90.06 397 LEU A O 1
ATOM 3100 N N . ASP A 1 398 ? -15.923 29.374 -1.216 1.00 91.50 398 ASP A N 1
ATOM 3101 C CA . ASP A 1 398 ? -16.827 30.184 -0.394 1.00 91.50 398 ASP A CA 1
ATOM 3102 C C . ASP A 1 398 ? -17.519 31.290 -1.207 1.00 91.50 398 ASP A C 1
ATOM 3104 O O . ASP A 1 398 ? -18.697 31.584 -0.980 1.00 91.50 398 ASP A O 1
ATOM 3108 N N . GLU A 1 399 ? -16.833 31.885 -2.183 1.00 94.31 399 GLU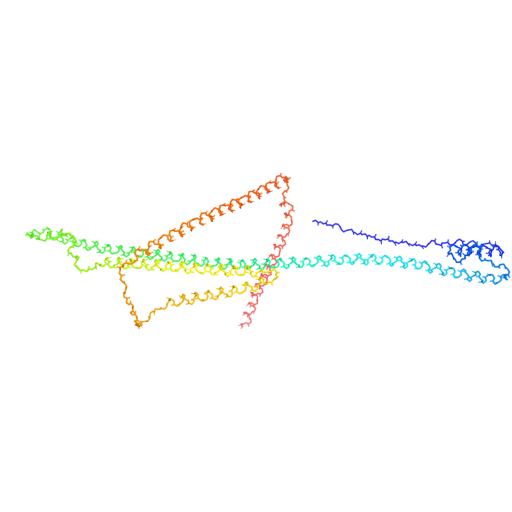 A N 1
ATOM 3109 C CA . GLU A 1 399 ? -17.436 32.832 -3.126 1.00 94.31 399 GLU A CA 1
ATOM 3110 C C . GLU A 1 399 ? -18.453 32.152 -4.045 1.00 94.31 399 GLU A C 1
ATOM 3112 O O . GLU A 1 399 ? -19.545 32.688 -4.251 1.00 94.31 399 GLU A O 1
ATOM 3117 N N . GLU A 1 400 ? -18.149 30.957 -4.552 1.00 92.69 400 GLU A N 1
ATOM 3118 C CA . GLU A 1 400 ? -19.101 30.152 -5.319 1.00 92.69 400 GLU A CA 1
ATOM 3119 C C . GLU A 1 400 ? -20.335 29.807 -4.484 1.00 92.69 400 GLU A C 1
ATOM 3121 O O . GLU A 1 400 ? -21.463 30.019 -4.933 1.00 92.69 400 GLU A O 1
ATOM 3126 N N . ARG A 1 401 ? -20.155 29.363 -3.234 1.00 91.31 401 ARG A N 1
ATOM 3127 C CA . ARG A 1 401 ? -21.272 29.092 -2.314 1.00 91.31 401 ARG A CA 1
ATOM 3128 C C . ARG A 1 401 ? -22.134 30.324 -2.072 1.00 91.31 401 ARG A C 1
ATOM 3130 O O . ARG A 1 401 ? -23.363 30.208 -2.058 1.00 91.31 401 ARG A O 1
ATOM 3137 N N . LYS A 1 402 ? -21.525 31.503 -1.912 1.00 93.62 402 LYS A N 1
ATOM 3138 C CA . LYS A 1 402 ? -22.265 32.768 -1.787 1.00 93.62 402 LYS A CA 1
ATOM 3139 C C . LYS A 1 402 ? -23.055 33.078 -3.055 1.00 93.62 402 LYS A C 1
ATOM 3141 O O . LYS A 1 402 ? -24.245 33.357 -2.941 1.00 93.62 402 LYS A O 1
ATOM 3146 N N . LYS A 1 403 ? -22.453 32.934 -4.241 1.00 94.38 403 LYS A N 1
ATOM 3147 C CA . LYS A 1 403 ? -23.137 33.128 -5.534 1.00 94.38 403 LYS A CA 1
ATOM 3148 C C . LYS A 1 403 ? -24.310 32.163 -5.711 1.00 94.38 403 LYS A C 1
ATOM 3150 O O . LYS A 1 403 ? -25.387 32.594 -6.109 1.00 94.38 403 LYS A O 1
ATOM 3155 N N . PHE A 1 404 ? -24.144 30.885 -5.363 1.00 91.38 404 PHE A N 1
ATOM 3156 C CA . PHE A 1 404 ? -25.233 29.902 -5.408 1.00 91.38 404 PHE A CA 1
ATOM 3157 C C . PHE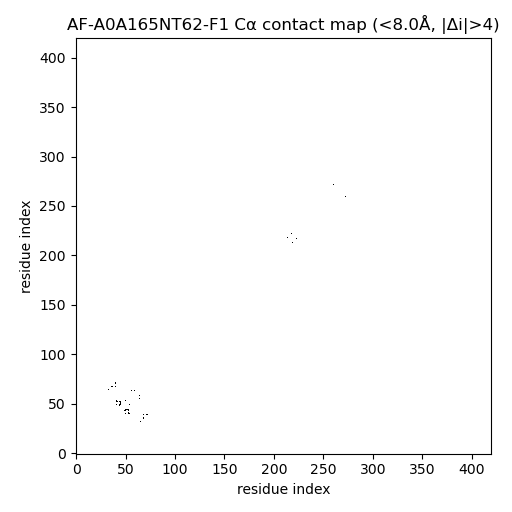 A 1 404 ? -26.360 30.244 -4.434 1.00 91.38 404 PHE A C 1
ATOM 3159 O O . PHE A 1 404 ? -27.533 30.151 -4.789 1.00 91.38 404 PHE A O 1
ATOM 3166 N N . THR A 1 405 ? -26.012 30.675 -3.221 1.00 93.44 405 THR A N 1
ATOM 3167 C CA . THR A 1 405 ? -27.001 31.079 -2.215 1.00 93.44 405 THR A CA 1
ATOM 3168 C C . THR A 1 405 ? -27.762 32.324 -2.670 1.00 93.44 405 THR A C 1
ATOM 3170 O O . THR A 1 405 ? -28.986 32.369 -2.576 1.00 93.44 405 THR A O 1
ATOM 3173 N N . GLU A 1 406 ? -27.069 33.318 -3.223 1.00 93.06 406 GLU A N 1
ATOM 3174 C CA . GLU A 1 406 ? -27.679 34.541 -3.746 1.00 93.06 406 GLU A CA 1
ATOM 3175 C C . GLU A 1 406 ? -28.565 34.264 -4.967 1.00 93.06 406 GLU A C 1
ATOM 3177 O O . GLU A 1 406 ? -29.689 34.763 -5.033 1.00 93.06 406 GLU A O 1
ATOM 3182 N N . ALA A 1 407 ? -28.118 33.406 -5.889 1.00 91.56 407 ALA A N 1
ATOM 3183 C CA . ALA A 1 407 ? -28.917 32.963 -7.026 1.00 91.56 407 ALA A CA 1
ATOM 3184 C C . ALA A 1 407 ? -30.184 32.221 -6.574 1.00 91.56 407 ALA A C 1
ATOM 3186 O O . ALA A 1 407 ? -31.263 32.486 -7.100 1.00 91.56 407 ALA A O 1
ATOM 3187 N N . ALA A 1 408 ? -30.089 31.356 -5.559 1.00 90.88 408 ALA A N 1
ATOM 3188 C CA . ALA A 1 408 ? -31.246 30.668 -4.990 1.00 90.88 408 ALA A CA 1
ATOM 3189 C C . ALA A 1 408 ? -32.234 31.646 -4.328 1.00 90.88 408 ALA A C 1
ATOM 3191 O O . ALA A 1 408 ? -33.444 31.530 -4.525 1.00 90.88 408 ALA A O 1
ATOM 3192 N N . VAL A 1 409 ? -31.735 32.647 -3.592 1.00 92.12 409 VAL A N 1
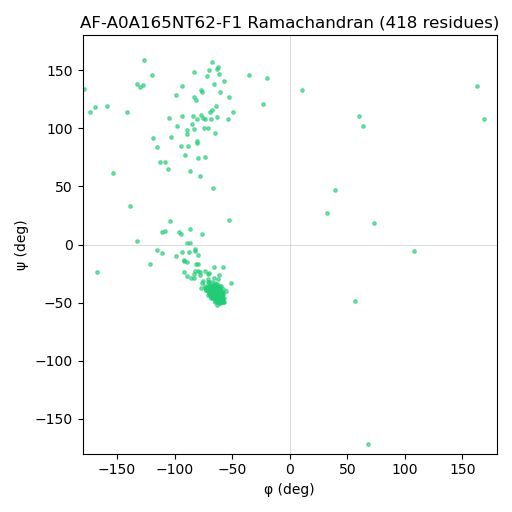ATOM 3193 C CA . VAL A 1 409 ? -32.573 33.702 -2.995 1.00 92.12 409 VAL A CA 1
ATOM 3194 C C . VAL A 1 409 ? -33.243 34.549 -4.078 1.00 92.12 409 VAL A C 1
ATOM 3196 O O . VAL A 1 409 ? -34.433 34.849 -3.971 1.00 92.12 409 VAL A O 1
ATOM 3199 N N . ARG A 1 410 ? -32.511 34.920 -5.133 1.00 91.19 410 ARG A N 1
ATOM 3200 C CA . ARG A 1 410 ? -33.045 35.689 -6.262 1.00 91.19 410 ARG A CA 1
ATOM 3201 C C . ARG A 1 410 ? -34.123 34.908 -7.009 1.00 91.19 410 ARG A C 1
ATOM 3203 O O . ARG A 1 410 ? -35.195 35.455 -7.241 1.00 91.19 410 ARG A O 1
ATOM 3210 N N . LEU A 1 411 ? -33.881 33.631 -7.290 1.00 88.62 411 LEU A N 1
ATOM 3211 C CA . LEU A 1 411 ? -34.844 32.751 -7.949 1.00 88.62 411 LEU A CA 1
ATOM 3212 C C . LEU A 1 411 ? -36.095 32.531 -7.082 1.00 88.62 411 LEU A C 1
ATOM 3214 O O . LEU A 1 411 ? -37.208 32.512 -7.599 1.00 88.62 411 LEU A O 1
ATOM 3218 N N . GLY A 1 412 ? -35.939 32.462 -5.755 1.00 89.69 412 GLY A N 1
ATOM 3219 C CA . GLY A 1 412 ? -37.062 32.454 -4.813 1.00 89.69 412 GLY A CA 1
ATOM 3220 C C . GLY A 1 412 ? -37.892 33.743 -4.845 1.00 89.69 412 GLY A C 1
ATOM 3221 O O . GLY A 1 412 ? -39.119 33.678 -4.807 1.00 89.69 412 GLY A O 1
ATOM 3222 N N . ARG A 1 413 ? -37.247 34.913 -4.969 1.00 88.88 413 ARG A N 1
ATOM 3223 C CA . ARG A 1 413 ? -37.939 36.207 -5.116 1.00 88.88 413 ARG A CA 1
ATOM 3224 C C . ARG A 1 413 ? -38.652 36.333 -6.461 1.00 88.88 413 ARG A C 1
ATOM 3226 O O . ARG A 1 413 ? -39.800 36.755 -6.485 1.00 88.88 413 ARG A O 1
ATOM 3233 N N . GLU A 1 414 ? -37.999 35.953 -7.558 1.00 89.94 414 GLU A N 1
ATOM 3234 C CA . GLU A 1 414 ? -38.588 35.981 -8.904 1.00 89.94 414 GLU A CA 1
ATOM 3235 C C . GLU A 1 414 ? -39.796 35.037 -8.999 1.00 89.94 414 GLU A C 1
ATOM 3237 O O . GLU A 1 414 ? -40.833 35.418 -9.539 1.00 89.94 414 GLU A O 1
ATOM 3242 N N . LYS A 1 415 ? -39.717 33.851 -8.379 1.00 85.81 415 LYS A N 1
ATOM 3243 C CA . LYS A 1 415 ? -40.856 32.932 -8.272 1.00 85.81 415 LYS A CA 1
ATOM 3244 C C . LYS A 1 415 ? -42.018 33.530 -7.470 1.00 85.81 415 LYS A C 1
ATOM 3246 O O . LYS A 1 415 ? -43.157 33.426 -7.904 1.00 85.81 415 LYS A O 1
ATOM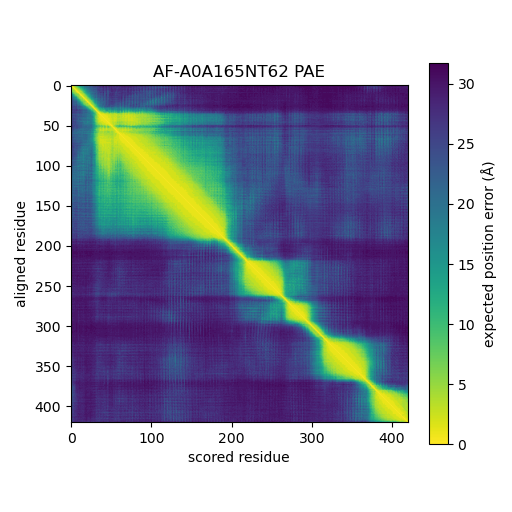 3251 N N . ALA A 1 416 ? -41.739 34.191 -6.346 1.00 86.00 416 ALA A N 1
ATOM 3252 C CA . ALA A 1 416 ? -42.777 34.819 -5.526 1.00 86.00 416 ALA A CA 1
ATOM 3253 C C . ALA A 1 416 ? -43.492 35.986 -6.235 1.00 86.00 416 ALA A C 1
ATOM 3255 O O . ALA A 1 416 ? -44.655 36.243 -5.951 1.00 86.00 416 ALA A O 1
ATOM 3256 N N . VAL A 1 417 ? -42.815 36.683 -7.156 1.00 88.19 417 VAL A N 1
ATOM 3257 C CA . VAL A 1 417 ? -43.418 37.751 -7.976 1.00 88.19 417 VAL A CA 1
ATOM 3258 C C . VAL A 1 417 ? -44.304 37.186 -9.090 1.00 88.19 417 VAL A C 1
ATOM 3260 O O . VAL A 1 417 ? -45.276 37.829 -9.459 1.00 88.19 417 VAL A O 1
ATOM 3263 N N . LEU A 1 418 ? -43.988 36.001 -9.620 1.00 77.75 418 LEU A N 1
ATOM 3264 C CA . LEU A 1 418 ? -44.780 35.344 -10.670 1.00 77.75 418 LEU A CA 1
ATOM 3265 C C . LEU A 1 418 ? -46.031 34.618 -10.144 1.00 77.75 418 LEU A C 1
ATOM 3267 O O . LEU A 1 418 ? -46.900 34.272 -10.938 1.00 77.75 418 LEU A O 1
ATOM 3271 N N . GLU A 1 419 ? -46.113 34.357 -8.837 1.00 73.81 419 GLU A N 1
ATOM 3272 C CA . GLU A 1 419 ? -47.252 33.685 -8.187 1.00 73.81 419 GLU A CA 1
ATOM 3273 C C . GLU A 1 419 ? -48.299 34.666 -7.602 1.00 73.81 419 GLU A C 1
ATOM 3275 O O . GLU A 1 419 ? -49.227 34.226 -6.920 1.00 73.81 419 GLU A O 1
ATOM 3280 N N . VAL A 1 420 ? -48.183 35.973 -7.887 1.00 54.34 420 VAL A N 1
ATOM 3281 C CA . VAL A 1 420 ? -49.166 37.037 -7.572 1.00 54.34 420 VAL A CA 1
ATOM 3282 C C . VAL A 1 420 ? -49.753 37.579 -8.865 1.00 54.34 420 VAL A C 1
ATOM 3284 O O . VAL A 1 420 ? -50.994 37.742 -8.913 1.00 54.34 420 VAL A O 1
#

InterPro domains:
  IPR021622 Afadin/alpha-actinin-binding [PF11559] (36-181)
  IPR052300 Adhesion and Centrosome-associated Protein [PTHR46507] (24-186)